Protein AF-0000000078023851 (afdb_homodimer)

InterPro domains:
  IPR014710 RmlC-like jelly roll fold [G3DSA:2.60.120.10] (29-216)
  IPR041687 IprA, winged helix-turn-helix domain [PF15977] (151-217)

Foldseek 3Di:
DPPPPPVCPPQPDDDLADDAPVVLLVVLCVLCVPDADKDKDAAFDKADCADPNFGKKKWFQFAKKFKFFDPPGATLDIDTGIDIDGQVCRVPNDRGIIMGGHHITMIGIHGNVVSVVSCVVVVSVVSVVVNVVSVVRSVVSLCVQAPPDDPLSLLVVQLSNLVPDDPVVQQPDQSLCSSCSHHVDDSVSSVVSVVVCVVVVQFDDDPRGTDDGHDDDPPD/DPPPVPVCPPQPDDDLADDAPVVLLVVLCVLCVPDADKDKDAAFDKADCADPNFGKKKWFQFAKKFKFFDPPGATLDIDTGIDIDGQVCRVPNDRGIIMGGHHITMIGIHGNVVSVVSCVVVVSVVSVVVNVVSVVRSNVSLCVQAPPDDPLSLLVVQLSNLVPDDPVVQQPDQSLCSSCSHHVDDSVSSVVSVVVCVVVVQFDADPRGTDDGHDDDPPD

Sequence (440 aa):
MPTANDQNMGQIYPSLYPPRPLAEIAVLSQALASIGTEQTFQPGTEINAIRDNEKSLYLFAEGYFSVIRNIDGLVLSSVRGELVFGIAECLRPRGGWFLKVEETCTARVVPADQAFAIFTQQQLWEPVASLLSWFIQIYSLREEHLVGVSAYVMVRNKLIELHSLAPDLRCNINVADFIQERTQLARSTIMAILGELRRGDYVEIKRGKLLAIKLLPKEYMPTANDQNMGQIYPSLYPPRPLAEIAVLSQALASIGTEQTFQPGTEINAIRDNEKSLYLFAEGYFSVIRNIDGLVLSSVRGELVFGIAECLRPRGGWFLKVEETCTARVVPADQAFAIFTQQQLWEPVASLLSWFIQIYSLREEHLVGVSAYVMVRNKLIELHSLAPDLRCNINVADFIQERTQLARSTIMAILGELRRGDYVEIKRGKLLAIKLLPKEY

Organism: NCBI:txid82991

Secondary structure (DSSP, 8-state):
---TTTT-TT-SS--SSPPP-HHHHHHHHHHTTTSSEEEEE-TT-EE-SEETTEEEEEEESS-EEEEEETTT--EEEEEES-EEESHHHHHS----EEEEE-S-EEEEEEEHHHHHHHHHHTT-HHHHHHHHHHHHHHHHHHHHHHSSS-HHHHHHHHHHHHHTS-HHHHTTS-HHHHHHHHH---HHHHHHHHHHHHHTTSEEEETTEEEEE----S--/---TTTT-TT-SS--SSPPP-HHHHHHHHHHTTTSSEEEEE-TT-EE-SEETTEEEEEEESS-EEEEEETTT--EEEEEES-EEESHHHHHS----EEEEE-S-EEEEEEEHHHHHHHHHHTT-HHHHHHHHHHHHHHHHHHHHHHSSS-HHHHHHHHHHHHHTS-HHHHTTSBHHHHHHHHH---HHHHHHHHHHHHHTTSEEEETTEEEEE----S--

Nearest PDB structures (foldseek):
  5j48-assembly1_A  TM=7.075E-01  e=1.004E-04  Homo sapiens
  7rys-assembly1_A  TM=6.866E-01  e=1.004E-04  Spirochaeta thermophila
  4d7t-assembly1_A  TM=7.002E-01  e=2.423E-04  Spirochaeta thermophila DSM 6192
  4d7s-assembly1_A  TM=7.091E-01  e=9.921E-04  Spirochaeta thermophila DSM 6192
  8euc-assembly1_B  TM=6.994E-01  e=1.683E-03  Homo sapiens

pLDDT: mean 92.22, std 14.15, range [22.8, 98.94]

Radius of gyration: 22.88 Å; Cα contacts (8 Å, |Δi|>4): 748; chains: 2; bounding box: 64×59×46 Å

Solvent-accessible surface area (backbone atoms only — not comparable to full-atom values): 24583 Å² total; per-residue (Å²): 130,88,61,82,77,67,76,57,74,84,55,88,62,77,77,93,62,80,80,77,61,57,69,40,47,49,54,53,49,60,73,48,64,87,53,64,43,80,48,75,45,49,57,72,41,74,45,53,38,63,51,96,90,40,46,31,30,40,36,25,75,42,43,38,36,34,38,28,30,56,91,79,58,40,39,74,45,73,51,71,38,64,44,76,43,29,62,46,47,65,69,46,73,79,72,61,53,33,39,34,30,64,36,71,33,52,27,41,40,28,50,37,70,61,52,52,50,48,30,61,74,69,67,42,28,53,45,49,30,46,49,45,23,46,51,42,50,50,51,54,53,51,43,62,49,59,53,72,53,54,72,63,52,35,48,51,54,45,50,52,54,48,65,70,42,57,65,85,59,31,67,75,38,46,47,67,57,56,40,31,42,55,54,58,53,56,66,69,60,52,50,51,53,52,51,52,35,41,75,69,62,24,38,42,70,56,95,49,21,65,75,45,71,64,65,75,74,88,74,132,128,90,59,84,76,65,76,59,72,83,55,89,61,77,78,91,61,80,80,77,60,57,69,41,48,49,55,54,49,60,75,49,65,85,52,64,44,80,47,75,45,50,57,73,41,73,46,53,40,63,49,97,88,39,44,30,31,39,37,26,74,42,41,37,35,33,38,26,31,56,90,79,57,41,41,74,46,72,50,73,40,64,45,77,43,29,62,47,46,65,72,46,73,78,73,63,52,32,38,32,30,64,37,71,33,51,27,39,40,28,50,38,70,60,52,52,50,48,31,61,75,67,66,41,27,53,45,49,30,45,48,45,23,46,50,41,51,51,52,53,52,50,43,64,48,59,53,69,53,54,71,65,51,34,49,52,52,44,49,52,53,48,65,70,43,57,66,84,59,32,67,75,38,45,45,67,58,57,40,31,42,55,55,58,52,56,66,68,59,52,49,51,53,52,49,52,34,42,74,69,62,23,37,42,68,56,97,49,21,66,74,47,71,65,64,74,73,89,75,133

Structure (mmCIF, N/CA/C/O backbone):
data_AF-0000000078023851-model_v1
#
loop_
_entity.id
_entity.type
_entity.pdbx_description
1 polymer 'IprA winged helix-turn-helix domain-containing protein'
#
loop_
_atom_site.group_PDB
_atom_site.id
_atom_site.type_symbol
_atom_site.label_atom_id
_atom_site.label_alt_id
_atom_site.label_comp_id
_atom_site.label_asym_id
_atom_site.label_entity_id
_atom_site.label_seq_id
_atom_site.pdbx_PDB_ins_code
_atom_site.Cartn_x
_atom_site.Cartn_y
_atom_site.Cartn_z
_atom_site.occupancy
_atom_site.B_iso_or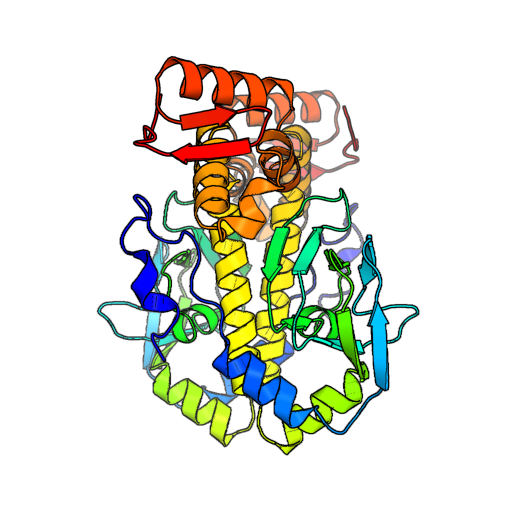_equiv
_atom_site.auth_seq_id
_atom_site.auth_comp_id
_atom_site.auth_asym_id
_atom_site.auth_atom_id
_atom_site.pdbx_PDB_model_num
ATOM 1 N N . MET A 1 1 ? -33.406 -5.266 -12.805 1 24.08 1 MET A N 1
ATOM 2 C CA . MET A 1 1 ? -32.844 -4.781 -11.555 1 24.08 1 MET A CA 1
ATOM 3 C C . MET A 1 1 ? -31.672 -3.852 -11.82 1 24.08 1 MET A C 1
ATOM 5 O O . MET A 1 1 ? -30.703 -4.234 -12.5 1 24.08 1 MET A O 1
ATOM 9 N N . PRO A 1 2 ? -31.859 -2.428 -11.898 1 27.92 2 PRO A N 1
ATOM 10 C CA . PRO A 1 2 ? -30.859 -1.45 -12.328 1 27.92 2 PRO A CA 1
ATOM 11 C C . PRO A 1 2 ? -29.531 -1.614 -11.594 1 27.92 2 PRO A C 1
ATOM 13 O O . PRO A 1 2 ? -29.516 -1.928 -10.406 1 27.92 2 PRO A O 1
ATOM 16 N N . THR A 1 3 ? -28.547 -2.209 -12.094 1 23.62 3 THR A N 1
ATOM 17 C CA . THR A 1 3 ? -27.219 -2.438 -11.539 1 23.62 3 THR A CA 1
ATOM 18 C C . THR A 1 3 ? -26.641 -1.142 -10.984 1 23.62 3 THR A C 1
ATOM 20 O O . THR A 1 3 ? -26.938 -0.056 -11.484 1 23.62 3 THR A O 1
ATOM 23 N N . ALA A 1 4 ? -26.156 -1.135 -9.711 1 31.41 4 ALA A N 1
ATOM 24 C CA . ALA A 1 4 ? -25.688 -0.025 -8.883 1 31.41 4 ALA A CA 1
ATOM 25 C C . ALA A 1 4 ? -24.797 0.916 -9.68 1 31.41 4 ALA A C 1
ATOM 27 O O . ALA A 1 4 ? -24.312 1.921 -9.156 1 31.41 4 ALA A O 1
ATOM 28 N N . ASN A 1 5 ? -24.234 0.497 -10.742 1 34.28 5 ASN A N 1
ATOM 29 C CA . ASN A 1 5 ? -23.266 1.33 -11.43 1 34.28 5 ASN A CA 1
ATOM 30 C C . ASN A 1 5 ? -23.891 2.604 -11.984 1 34.28 5 ASN A C 1
ATOM 32 O O . ASN A 1 5 ? -23.188 3.518 -12.414 1 34.28 5 ASN A O 1
ATOM 36 N N . ASP A 1 6 ? -25.203 2.559 -12.391 1 33.84 6 ASP A N 1
ATOM 37 C CA . ASP A 1 6 ? -25.766 3.604 -13.242 1 33.84 6 ASP A CA 1
ATOM 38 C C . ASP A 1 6 ? -26.047 4.875 -12.445 1 33.84 6 ASP A C 1
ATOM 40 O O . ASP A 1 6 ? -26.5 5.875 -13 1 33.84 6 ASP A O 1
ATOM 44 N N . GLN A 1 7 ? -26.281 4.688 -11.141 1 33.69 7 GLN A N 1
ATOM 45 C CA . GLN A 1 7 ? -26.875 5.848 -10.477 1 33.69 7 GLN A CA 1
ATOM 46 C C . GLN A 1 7 ? -25.828 6.926 -10.219 1 33.69 7 GLN A C 1
ATOM 48 O O . GLN A 1 7 ? -25.844 7.582 -9.172 1 33.69 7 GLN A O 1
ATOM 53 N N . ASN A 1 8 ? -24.531 6.723 -10.742 1 39.5 8 ASN A N 1
ATOM 54 C CA . ASN A 1 8 ? -23.516 7.766 -10.664 1 39.5 8 ASN A CA 1
ATOM 55 C C . ASN A 1 8 ? -23.938 9.023 -11.414 1 39.5 8 ASN A C 1
ATOM 57 O O . ASN A 1 8 ? -23.094 9.805 -11.852 1 39.5 8 ASN A O 1
ATOM 61 N N . MET A 1 9 ? -25.016 9.141 -11.953 1 40.16 9 MET A N 1
ATOM 62 C CA . MET A 1 9 ? -25.328 10.297 -12.781 1 40.16 9 MET A CA 1
ATOM 63 C C . MET A 1 9 ? -24.844 11.586 -12.133 1 40.16 9 MET A C 1
ATOM 65 O O . MET A 1 9 ? -24.422 12.516 -12.82 1 40.16 9 MET A O 1
ATOM 69 N N . GLY A 1 10 ? -25.172 11.945 -10.82 1 45.38 10 GLY A N 1
ATOM 70 C CA . GLY A 1 10 ? -25.047 13.273 -10.242 1 45.38 10 GLY A CA 1
ATOM 71 C C . GLY A 1 10 ? -23.703 13.523 -9.594 1 45.38 10 GLY A C 1
ATOM 72 O O . GLY A 1 10 ? -23.547 14.469 -8.82 1 45.38 10 GLY A O 1
ATOM 73 N N . GLN A 1 11 ? -22.797 12.484 -9.719 1 60.28 11 GLN A N 1
ATOM 74 C CA . GLN A 1 11 ? -21.547 12.695 -8.977 1 60.28 11 GLN A CA 1
ATOM 75 C C . GLN A 1 11 ? -20.594 13.578 -9.758 1 60.28 11 GLN A C 1
ATOM 77 O O . GLN A 1 11 ? -20.266 13.289 -10.914 1 60.28 11 GLN A O 1
ATOM 82 N N . ILE A 1 12 ? -20.375 14.805 -9.391 1 68.75 12 ILE A N 1
ATOM 83 C CA . ILE A 1 12 ? -19.469 15.805 -9.961 1 68.75 12 ILE A CA 1
ATOM 84 C C . ILE A 1 12 ? -18.078 15.211 -10.102 1 68.75 12 ILE A C 1
ATOM 86 O O . ILE A 1 12 ? -17.359 15.5 -11.07 1 68.75 12 ILE A O 1
ATOM 90 N N . TYR A 1 13 ? -17.719 14.164 -9.211 1 76.62 13 TYR A N 1
ATOM 91 C CA . TYR A 1 13 ? -16.375 13.594 -9.242 1 76.62 13 TYR A CA 1
ATOM 92 C C . TYR A 1 13 ? -16.406 12.094 -9.477 1 76.62 13 TYR A C 1
ATOM 94 O O . TYR A 1 13 ? -17.266 11.398 -8.922 1 76.62 13 TYR A O 1
ATOM 102 N N . PRO A 1 14 ? -15.586 11.688 -10.406 1 76.06 14 PRO A N 1
ATOM 103 C CA . PRO A 1 14 ? -15.469 10.234 -10.555 1 76.06 14 PRO A CA 1
ATOM 104 C C . PRO A 1 14 ? -14.953 9.555 -9.281 1 76.06 14 PRO A C 1
ATOM 106 O O . PRO A 1 14 ? -14.375 10.211 -8.422 1 76.06 14 PRO A O 1
ATOM 109 N N . SER A 1 15 ? -15.211 8.258 -9.195 1 78.88 15 SER A N 1
ATOM 110 C CA . SER A 1 15 ? -14.68 7.508 -8.055 1 78.88 15 SER A CA 1
ATOM 111 C C . SER A 1 15 ? -13.156 7.566 -8.016 1 78.88 15 SER A C 1
ATOM 113 O O . SER A 1 15 ? -12.5 7.422 -9.047 1 78.88 15 SER A O 1
ATOM 115 N N . LEU A 1 16 ? -12.625 7.781 -6.848 1 84 16 LEU A N 1
ATOM 116 C CA . LEU A 1 16 ? -11.18 7.887 -6.66 1 84 16 LEU A CA 1
ATOM 117 C C . LEU A 1 16 ? -10.531 6.508 -6.664 1 84 16 LEU A C 1
ATOM 119 O O . LEU A 1 16 ? -9.336 6.379 -6.938 1 84 16 LEU A O 1
ATOM 123 N N . TYR A 1 17 ? -11.406 5.496 -6.398 1 88.19 17 TYR A N 1
ATOM 124 C CA . TYR A 1 17 ? -10.844 4.16 -6.234 1 88.19 17 TYR A CA 1
ATOM 125 C C . TYR A 1 17 ? -11.422 3.197 -7.266 1 88.19 17 TYR A C 1
ATOM 127 O O . TYR A 1 17 ? -12.562 3.344 -7.691 1 88.19 17 TYR A O 1
ATOM 135 N N . PRO A 1 18 ? -10.57 2.25 -7.672 1 91.44 18 PRO A N 1
ATOM 136 C CA . PRO A 1 18 ? -11.109 1.217 -8.555 1 91.44 18 PRO A CA 1
ATOM 137 C C . PRO A 1 18 ? -12.219 0.397 -7.898 1 91.44 18 PRO A C 1
ATOM 139 O O . PRO A 1 18 ? -12.25 0.27 -6.672 1 91.44 18 PRO A O 1
ATOM 142 N N . PRO A 1 19 ? -13.086 -0.15 -8.766 1 92.62 19 PRO A N 1
ATOM 143 C CA . PRO A 1 19 ? -14.18 -0.941 -8.195 1 92.62 19 PRO A CA 1
ATOM 144 C C . PRO A 1 19 ? -13.688 -2.168 -7.43 1 92.62 19 PRO A C 1
ATOM 146 O O . PRO A 1 19 ? -12.672 -2.766 -7.805 1 92.62 19 PRO A O 1
ATOM 149 N N . ARG A 1 20 ? -14.406 -2.498 -6.398 1 94.94 20 ARG A N 1
ATOM 150 C CA . ARG A 1 20 ? -14.07 -3.678 -5.609 1 94.94 20 ARG A CA 1
ATOM 151 C C . ARG A 1 20 ? -14.164 -4.945 -6.453 1 94.94 20 ARG A C 1
ATOM 153 O O . ARG A 1 20 ? -15.008 -5.043 -7.348 1 94.94 20 ARG A O 1
ATOM 160 N N . PRO A 1 21 ? -13.328 -5.895 -6.195 1 97.25 21 PRO A N 1
ATOM 161 C CA . PRO A 1 21 ? -13.359 -7.164 -6.93 1 97.25 21 PRO A CA 1
ATOM 162 C C . PRO A 1 21 ? -14.422 -8.125 -6.391 1 97.25 21 PRO A C 1
ATOM 164 O O . PRO A 1 21 ? -14.078 -9.188 -5.859 1 97.25 21 PRO A O 1
ATOM 167 N N . LEU A 1 22 ? -15.641 -7.863 -6.656 1 97.81 22 LEU A N 1
ATOM 168 C CA . LEU A 1 22 ? -16.766 -8.578 -6.062 1 97.81 22 LEU A CA 1
ATOM 169 C C . LEU A 1 22 ? -16.859 -10 -6.594 1 97.81 22 LEU A C 1
ATOM 171 O O . LEU A 1 22 ? -17.266 -10.914 -5.875 1 97.81 22 LEU A O 1
ATOM 175 N N . ALA A 1 23 ? -16.484 -10.156 -7.867 1 98.12 23 ALA A N 1
ATOM 176 C CA . ALA A 1 23 ? -16.5 -11.5 -8.43 1 98.12 23 ALA A CA 1
ATOM 177 C C . ALA A 1 23 ? -15.523 -12.422 -7.699 1 98.12 23 ALA A C 1
ATOM 179 O O . ALA A 1 23 ? -15.859 -13.562 -7.375 1 98.12 23 ALA A O 1
ATOM 180 N N . GLU A 1 24 ? -14.281 -11.938 -7.453 1 98.5 24 GLU A N 1
ATOM 181 C CA . GLU A 1 24 ? -13.281 -12.695 -6.711 1 98.5 24 GLU A CA 1
ATOM 182 C C . GLU A 1 24 ? -13.758 -13 -5.293 1 98.5 24 GLU A C 1
ATOM 184 O O . GLU A 1 24 ? -13.641 -14.133 -4.824 1 98.5 24 GLU A O 1
ATOM 189 N N . ILE A 1 25 ? -14.336 -12 -4.641 1 98.56 25 ILE A N 1
ATOM 190 C CA . ILE A 1 25 ? -14.82 -12.148 -3.273 1 98.56 25 ILE A CA 1
ATOM 191 C C . ILE A 1 25 ? -15.914 -13.211 -3.229 1 98.56 25 ILE A C 1
ATOM 193 O O . ILE A 1 25 ? -15.906 -14.086 -2.363 1 98.56 25 ILE A O 1
ATOM 197 N N . ALA A 1 26 ? -16.797 -13.172 -4.195 1 98.25 26 ALA A N 1
ATOM 198 C CA . ALA A 1 26 ? -17.938 -14.094 -4.238 1 98.25 26 ALA A CA 1
ATOM 199 C C . ALA A 1 26 ? -17.453 -15.539 -4.41 1 98.25 26 ALA A C 1
ATOM 201 O O . ALA A 1 26 ? -17.938 -16.438 -3.732 1 98.25 26 ALA A O 1
ATOM 202 N N . VAL A 1 27 ? -16.531 -15.766 -5.289 1 98.56 27 VAL A N 1
ATOM 203 C CA . VAL A 1 27 ? -16.062 -17.125 -5.574 1 98.56 27 VAL A CA 1
ATOM 204 C C . VAL A 1 27 ? -15.344 -17.688 -4.348 1 98.56 27 VAL A C 1
ATOM 206 O O . VAL A 1 27 ? -15.516 -18.859 -4.012 1 98.56 27 VAL A O 1
ATOM 209 N N . LEU A 1 28 ? -14.562 -16.859 -3.666 1 98.75 28 LEU A N 1
ATOM 210 C CA . LEU A 1 28 ? -13.852 -17.312 -2.477 1 98.75 28 LEU A CA 1
ATOM 211 C C . LEU A 1 28 ? -14.82 -17.609 -1.337 1 98.75 28 LEU A C 1
ATOM 213 O O . LEU A 1 28 ? -14.68 -18.625 -0.647 1 98.75 28 LEU A O 1
ATOM 217 N N . SER A 1 29 ? -15.773 -16.703 -1.201 1 98.44 29 SER A N 1
ATOM 218 C CA . SER A 1 29 ? -16.781 -16.906 -0.161 1 98.44 29 SER A CA 1
ATOM 219 C C . SER A 1 29 ? -17.562 -18.188 -0.392 1 98.44 29 SER A C 1
ATOM 221 O O . SER A 1 29 ? -17.844 -18.938 0.549 1 98.44 29 SER A O 1
ATOM 223 N N . GLN A 1 30 ? -17.922 -18.406 -1.607 1 98.19 30 GLN A N 1
ATOM 224 C CA . GLN A 1 30 ? -18.688 -19.594 -1.947 1 98.19 30 GLN A CA 1
ATOM 225 C C . GLN A 1 30 ? -17.891 -20.859 -1.677 1 98.19 30 GLN A C 1
ATOM 227 O O . GLN A 1 30 ? -18.422 -21.844 -1.155 1 98.19 30 GLN A O 1
ATOM 232 N N . ALA A 1 31 ? -16.656 -20.875 -1.997 1 98.56 31 ALA A N 1
ATOM 233 C CA . ALA A 1 31 ? -15.781 -22.047 -1.823 1 98.56 31 ALA A CA 1
ATOM 234 C C . ALA A 1 31 ? -15.625 -22.391 -0.347 1 98.56 31 ALA A C 1
ATOM 236 O O . ALA A 1 31 ? -15.43 -23.562 0.003 1 98.56 31 ALA A O 1
ATOM 237 N N . LEU A 1 32 ? -15.711 -21.375 0.511 1 98.31 32 LEU A N 1
ATOM 238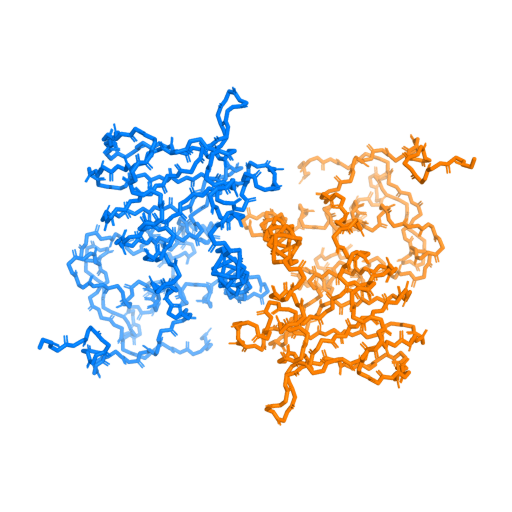 C CA . LEU A 1 32 ? -15.445 -21.578 1.932 1 98.31 32 LEU A CA 1
ATOM 239 C C . LEU A 1 32 ? -16.75 -21.625 2.723 1 98.31 32 LEU A C 1
ATOM 241 O O . LEU A 1 32 ? -16.734 -21.625 3.957 1 98.31 32 LEU A O 1
ATOM 245 N N . ALA A 1 33 ? -17.844 -21.703 2.061 1 96.06 33 ALA A N 1
ATOM 246 C CA . ALA A 1 33 ? -19.172 -21.531 2.666 1 96.06 33 ALA A CA 1
ATOM 247 C C . ALA A 1 33 ? -19.5 -22.688 3.602 1 96.06 33 ALA A C 1
ATOM 249 O O . ALA A 1 33 ? -20.344 -22.562 4.484 1 96.06 33 ALA A O 1
ATOM 250 N N . SER A 1 34 ? -18.844 -23.812 3.453 1 95.12 34 SER A N 1
ATOM 251 C CA . SER A 1 34 ? -19.25 -25.016 4.184 1 95.12 34 SER A CA 1
ATOM 252 C C . SER A 1 34 ? -18.281 -25.328 5.312 1 95.12 34 SER A C 1
ATOM 254 O O . SER A 1 34 ? -18.438 -26.359 5.988 1 95.12 34 SER A O 1
ATOM 256 N N . ILE A 1 35 ? -17.281 -24.562 5.57 1 96.88 35 ILE A N 1
ATOM 257 C CA . ILE A 1 35 ? -16.312 -24.875 6.602 1 96.88 35 ILE A CA 1
ATOM 258 C C . ILE A 1 35 ? -16.188 -23.719 7.586 1 96.88 35 ILE A C 1
ATOM 260 O O . ILE A 1 35 ? -16.703 -22.625 7.324 1 96.88 35 ILE A O 1
ATOM 264 N N . GLY A 1 36 ? -15.562 -23.984 8.68 1 96.69 36 GLY A N 1
ATOM 265 C CA . GLY A 1 36 ? -15.398 -22.953 9.695 1 96.69 36 GLY A CA 1
ATOM 266 C C . GLY A 1 36 ? -16.625 -22.781 10.578 1 96.69 36 GLY A C 1
ATOM 267 O O . GLY A 1 36 ? -17.438 -23.703 10.703 1 96.69 36 GLY A O 1
ATOM 268 N N . THR A 1 37 ? -16.625 -21.688 11.289 1 97.62 37 THR A N 1
ATOM 269 C CA . THR A 1 37 ? -17.688 -21.422 12.242 1 97.62 37 THR A CA 1
ATOM 270 C C . THR A 1 37 ? -18.297 -20.047 11.992 1 97.62 37 THR A C 1
ATOM 272 O O . THR A 1 37 ? -17.641 -19.141 11.484 1 97.62 37 THR A O 1
ATOM 275 N N . GLU A 1 38 ? -19.562 -19.938 12.359 1 97.56 38 GLU A N 1
ATOM 276 C CA . GLU A 1 38 ? -20.234 -18.641 12.281 1 97.56 38 GLU A CA 1
ATOM 277 C C . GLU A 1 38 ? -20.094 -17.859 13.586 1 97.56 38 GLU A C 1
ATOM 279 O O . GLU A 1 38 ? -20.25 -18.422 14.672 1 97.56 38 GLU A O 1
ATOM 284 N N . GLN A 1 39 ? -19.766 -16.609 13.477 1 97.94 39 GLN A N 1
ATOM 285 C CA . GLN A 1 39 ? -19.609 -15.742 14.633 1 97.94 39 GLN A CA 1
ATOM 286 C C . GLN A 1 39 ? -20.219 -14.367 14.383 1 97.94 39 GLN A C 1
ATOM 288 O O . GLN A 1 39 ? -20.078 -13.812 13.289 1 97.94 39 GLN A O 1
ATOM 293 N N . THR A 1 40 ? -20.906 -13.859 15.344 1 98.25 40 THR A N 1
ATOM 294 C CA . THR A 1 40 ? -21.469 -12.516 15.273 1 98.25 40 THR A CA 1
ATOM 295 C C . THR A 1 40 ? -20.578 -11.516 16 1 98.25 40 THR A C 1
ATOM 297 O O . THR A 1 40 ? -20.047 -11.805 17.078 1 98.25 40 THR A O 1
ATOM 300 N N . PHE A 1 41 ? -20.438 -10.383 15.398 1 98.25 41 PHE A N 1
ATOM 301 C CA . PHE A 1 41 ? -19.594 -9.328 15.953 1 98.25 41 PHE A CA 1
ATOM 302 C C . PHE A 1 41 ? -20.406 -8.062 16.203 1 98.25 41 PHE A C 1
ATOM 304 O O . PHE A 1 41 ? -21.281 -7.715 15.406 1 98.25 41 PHE A O 1
ATOM 311 N N . GLN A 1 42 ? -20.047 -7.414 17.25 1 98.06 42 GLN A N 1
ATOM 312 C CA . GLN A 1 42 ? -20.719 -6.172 17.625 1 98.06 42 GLN A CA 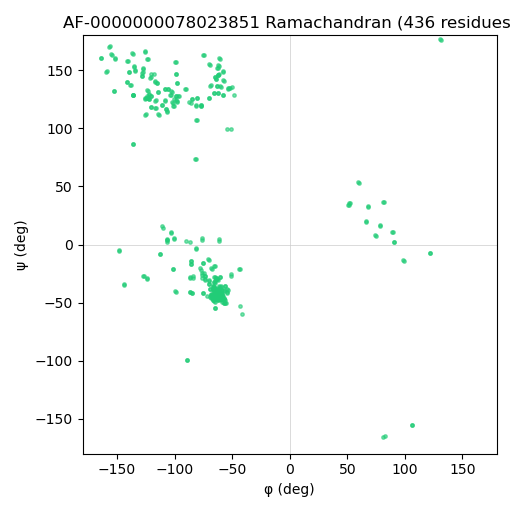1
ATOM 313 C C . GLN A 1 42 ? -19.906 -4.957 17.172 1 98.06 42 GLN A C 1
ATOM 315 O O . GLN A 1 42 ? -18.703 -5.051 16.984 1 98.06 42 GLN A O 1
ATOM 320 N N . PRO A 1 43 ? -20.641 -3.834 17.031 1 97.19 43 PRO A N 1
ATOM 321 C CA . PRO A 1 43 ? -19.922 -2.609 16.688 1 97.19 43 PRO A CA 1
ATOM 322 C C . PRO A 1 43 ? -18.781 -2.305 17.656 1 97.19 43 PRO A C 1
ATOM 324 O O . PRO A 1 43 ? -18.922 -2.479 18.859 1 97.19 43 PRO A O 1
ATOM 327 N N . GLY A 1 44 ? -17.641 -1.957 17.047 1 97.12 44 GLY A N 1
ATOM 328 C CA . GLY A 1 44 ? -16.484 -1.617 17.859 1 97.12 44 GLY A CA 1
ATOM 329 C C . GLY A 1 44 ? -15.508 -2.764 18.016 1 97.12 44 GLY A C 1
ATOM 330 O O . GLY A 1 44 ? -14.375 -2.562 18.453 1 97.12 44 GLY A O 1
ATOM 331 N N . THR A 1 45 ? -15.953 -3.965 17.641 1 98.19 45 THR A N 1
ATOM 332 C CA . THR A 1 45 ? -15.062 -5.117 17.734 1 98.19 45 THR A CA 1
ATOM 333 C C . THR A 1 45 ? -13.859 -4.949 16.812 1 98.19 45 THR A C 1
ATOM 335 O O . THR A 1 45 ? -14.008 -4.512 15.672 1 98.19 45 THR A O 1
ATOM 338 N N . GLU A 1 46 ? -12.68 -5.273 17.312 1 98.38 46 GLU A N 1
ATOM 339 C CA . GLU A 1 46 ? -11.445 -5.297 16.531 1 98.38 46 GLU A CA 1
ATOM 340 C C . GLU A 1 46 ? -11.055 -6.723 16.156 1 98.38 46 GLU A C 1
ATOM 342 O O . GLU A 1 46 ? -10.898 -7.578 17.031 1 98.38 46 GLU A O 1
ATOM 347 N N . ILE A 1 47 ? -10.93 -6.969 14.938 1 98.31 47 ILE A N 1
ATOM 348 C CA . ILE A 1 47 ? -10.602 -8.305 14.445 1 98.31 47 ILE A CA 1
ATOM 349 C C . ILE A 1 47 ? -9.195 -8.312 13.859 1 98.31 47 ILE A C 1
ATOM 351 O O . ILE A 1 47 ? -8.898 -7.559 12.93 1 98.31 47 ILE A O 1
ATOM 355 N N . ASN A 1 48 ? -8.336 -9.125 14.406 1 98.38 48 ASN A N 1
ATOM 356 C CA . ASN A 1 48 ? -7.031 -9.438 13.836 1 98.38 48 ASN A CA 1
ATOM 357 C C . ASN A 1 48 ? -7.027 -10.812 13.164 1 98.38 48 ASN A C 1
ATOM 359 O O . ASN A 1 48 ? -7.508 -11.789 13.742 1 98.38 48 ASN A O 1
ATOM 363 N N . ALA A 1 49 ? -6.523 -10.898 11.961 1 98.31 49 ALA A N 1
ATOM 364 C CA . ALA A 1 49 ? -6.508 -12.172 11.242 1 98.31 49 ALA A CA 1
ATOM 365 C C . ALA A 1 49 ? -5.668 -13.211 11.977 1 98.31 49 ALA A C 1
ATOM 367 O O . ALA A 1 49 ? -5.91 -14.414 11.859 1 98.31 49 ALA A O 1
ATOM 368 N N . ILE A 1 50 ? -4.676 -12.688 12.664 1 98.19 50 ILE A N 1
ATOM 369 C CA . ILE A 1 50 ? -3.838 -13.555 13.484 1 98.19 50 ILE A CA 1
ATOM 370 C C . ILE A 1 50 ? -3.982 -13.172 14.953 1 98.19 50 ILE A C 1
ATOM 372 O O . ILE A 1 50 ? -3.684 -12.039 15.336 1 98.19 50 ILE A O 1
ATOM 376 N N . ARG A 1 51 ? -4.441 -14.016 15.695 1 94.69 51 ARG A N 1
ATOM 377 C CA . ARG A 1 51 ? -4.625 -13.828 17.125 1 94.69 51 ARG A CA 1
ATOM 378 C C . ARG A 1 51 ? -4.164 -15.062 17.906 1 94.69 51 ARG A C 1
ATOM 380 O O . ARG A 1 51 ? -4.555 -16.188 17.578 1 94.69 51 ARG A O 1
ATOM 387 N N . ASP A 1 52 ? -3.316 -14.898 18.922 1 92.94 52 ASP A N 1
ATOM 388 C CA . ASP A 1 52 ? -2.791 -15.984 19.734 1 92.94 52 ASP A CA 1
ATOM 389 C C . ASP A 1 52 ? -2.193 -17.094 18.859 1 92.94 52 ASP A C 1
ATOM 391 O O . ASP A 1 52 ? -2.488 -18.266 19.062 1 92.94 52 ASP A O 1
ATOM 395 N N . ASN A 1 53 ? -1.597 -16.719 17.797 1 91.56 53 ASN A N 1
ATOM 396 C CA . ASN A 1 53 ? -0.858 -17.578 16.875 1 91.56 53 ASN A CA 1
ATOM 397 C C . ASN A 1 53 ? -1.798 -18.422 16 1 91.56 53 ASN A C 1
ATOM 399 O O . ASN A 1 53 ? -1.371 -19.391 15.375 1 91.56 53 ASN A O 1
ATOM 403 N N . GLU A 1 54 ? -3.012 -18.094 16.141 1 96.88 54 GLU A N 1
ATOM 404 C CA . GLU A 1 54 ? -3.973 -18.734 15.258 1 96.88 54 GLU A CA 1
ATOM 405 C C . GLU A 1 54 ? -4.324 -17.844 14.078 1 96.88 54 GLU A C 1
ATOM 407 O O . GLU A 1 54 ? -4.645 -16.656 14.258 1 96.88 54 GLU A O 1
ATOM 412 N N . LYS A 1 55 ? -4.207 -18.375 12.914 1 98.56 55 LYS A N 1
ATOM 413 C CA . LYS A 1 55 ? -4.52 -17.656 11.68 1 98.56 55 LYS A CA 1
ATOM 414 C C . LYS A 1 55 ? -5.93 -17.969 11.203 1 98.56 55 LYS A C 1
ATOM 416 O O . LYS A 1 55 ? -6.301 -19.141 11.086 1 98.56 55 LYS A O 1
ATOM 421 N N . SER A 1 56 ? -6.711 -16.953 10.945 1 98.75 56 SER A N 1
ATOM 422 C CA . SER A 1 56 ? -8.078 -17.172 10.477 1 98.75 56 SER A CA 1
ATOM 423 C C . SER A 1 56 ? -8.453 -16.172 9.383 1 98.75 56 SER A C 1
ATOM 425 O O . SER A 1 56 ? -7.945 -15.055 9.359 1 98.75 56 SER A O 1
ATOM 427 N N . LEU A 1 57 ? -9.289 -16.609 8.492 1 98.81 57 LEU A N 1
ATOM 428 C CA . LEU A 1 57 ? -9.977 -15.742 7.555 1 98.81 57 LEU A CA 1
ATOM 429 C C . LEU A 1 57 ? -11.391 -15.43 8.039 1 98.81 57 LEU A C 1
ATOM 431 O O . LEU A 1 57 ? -12.039 -16.281 8.648 1 98.81 57 LEU A O 1
ATOM 435 N N . TYR A 1 58 ? -11.836 -14.297 7.762 1 98.81 58 TYR A N 1
ATOM 436 C CA . TYR A 1 58 ? -13.18 -13.859 8.117 1 98.81 58 TYR A CA 1
ATOM 437 C C . TYR A 1 58 ? -13.977 -13.477 6.867 1 98.81 58 TYR A C 1
ATOM 439 O O . TYR A 1 58 ? -13.578 -12.594 6.113 1 98.81 58 TYR A O 1
ATOM 447 N N . LEU A 1 59 ? -15.031 -14.148 6.625 1 98.69 59 LEU A N 1
ATOM 448 C CA . LEU A 1 59 ? -15.898 -13.906 5.477 1 98.69 59 LEU A CA 1
ATOM 449 C C . LEU A 1 59 ? -17.203 -13.258 5.914 1 98.69 59 LEU A C 1
ATOM 451 O O . LEU A 1 59 ? -17.984 -13.859 6.645 1 98.69 59 LEU A O 1
ATOM 455 N N . PHE A 1 60 ? -17.438 -12.055 5.457 1 98.19 60 PHE A N 1
ATOM 456 C CA . PHE A 1 60 ? -18.656 -11.328 5.754 1 98.19 60 PHE A CA 1
ATOM 457 C C . PHE A 1 60 ? -19.547 -11.234 4.52 1 98.19 60 PHE A C 1
ATOM 459 O O . PHE A 1 60 ? -19.078 -10.891 3.432 1 98.19 60 PHE A O 1
ATOM 466 N N . ALA A 1 61 ? -20.781 -11.492 4.641 1 96.44 61 ALA A N 1
ATOM 467 C CA . ALA A 1 61 ? -21.75 -11.312 3.551 1 96.44 61 ALA A CA 1
ATOM 468 C C . ALA A 1 61 ? -22.234 -9.875 3.48 1 96.44 61 ALA A C 1
ATOM 470 O O . ALA A 1 61 ? -22.656 -9.406 2.42 1 96.44 61 ALA A O 1
ATOM 471 N N . GLU A 1 62 ? -22.25 -9.219 4.574 1 96 62 GLU A N 1
ATOM 472 C CA . GLU A 1 62 ? -22.672 -7.824 4.699 1 96 62 GLU A CA 1
ATOM 473 C C . GLU A 1 62 ? -22.047 -7.172 5.93 1 96 62 GLU A C 1
ATOM 475 O O . GLU A 1 62 ? -21.484 -7.855 6.785 1 96 62 GLU A O 1
ATOM 480 N N . GLY A 1 63 ? -22.266 -5.824 5.969 1 95.38 63 GLY A N 1
ATOM 481 C CA . GLY A 1 63 ? -21.75 -5.051 7.094 1 95.38 63 GLY A CA 1
ATOM 482 C C . GLY A 1 63 ? -20.984 -3.812 6.668 1 95.38 63 GLY A C 1
ATOM 483 O O . GLY A 1 63 ? -20.844 -3.543 5.473 1 95.38 63 GLY A O 1
ATOM 484 N N . TYR A 1 64 ? -20.578 -3.072 7.645 1 95.19 64 TYR A N 1
ATOM 485 C CA . TYR A 1 64 ? -19.75 -1.89 7.473 1 95.19 64 TYR A CA 1
ATOM 486 C C . TYR A 1 64 ? -18.469 -1.992 8.305 1 95.19 64 TYR A C 1
ATOM 488 O O . TYR A 1 64 ? -18.531 -2.287 9.5 1 95.19 64 TYR A O 1
ATOM 496 N N . PHE A 1 65 ? -17.312 -1.831 7.66 1 97.19 65 PHE A N 1
ATOM 497 C CA . PHE A 1 65 ? -16.031 -2.117 8.289 1 97.19 65 PHE A CA 1
ATOM 498 C C . PHE A 1 65 ? -15.039 -0.999 8.016 1 97.19 65 PHE A C 1
ATOM 500 O O . PHE A 1 65 ? -15.086 -0.357 6.965 1 97.19 65 PHE A O 1
ATOM 507 N N . SER A 1 66 ? -14.133 -0.798 8.945 1 97.25 66 SER A N 1
ATOM 508 C CA . SER A 1 66 ? -12.961 0.041 8.758 1 97.25 66 SER A CA 1
ATOM 509 C C . SER A 1 66 ? -11.672 -0.756 8.953 1 97.25 66 SER A C 1
ATOM 511 O O . SER A 1 66 ? -11.562 -1.537 9.898 1 97.25 66 SER A O 1
ATOM 513 N N . VAL A 1 67 ? -10.797 -0.694 8.023 1 98.19 67 VAL A N 1
ATOM 514 C CA . VAL A 1 67 ? -9.453 -1.223 8.203 1 98.19 67 VAL A CA 1
ATOM 515 C C . VAL A 1 67 ? -8.57 -0.176 8.891 1 98.19 67 VAL A C 1
ATOM 517 O O . VAL A 1 67 ? -8.422 0.941 8.383 1 98.19 67 VAL A O 1
ATOM 520 N N . ILE A 1 68 ? -7.965 -0.531 9.984 1 98.5 68 ILE A N 1
ATOM 521 C CA . ILE A 1 68 ? -7.289 0.44 10.836 1 98.5 68 ILE A CA 1
ATOM 522 C C . ILE A 1 68 ? -5.82 0.05 11 1 98.5 68 ILE A C 1
ATOM 524 O O . ILE A 1 68 ? -5.508 -1.116 11.25 1 98.5 68 ILE A O 1
ATOM 528 N N . ARG A 1 69 ? -4.98 0.999 10.758 1 98.06 69 ARG A N 1
ATOM 529 C CA . ARG A 1 69 ? -3.555 0.788 10.992 1 98.06 69 ARG A CA 1
ATOM 530 C C . ARG A 1 69 ? -3.268 0.587 12.477 1 98.06 69 ARG A C 1
ATOM 532 O O . ARG A 1 69 ? -3.691 1.391 13.312 1 98.06 69 ARG A O 1
ATOM 539 N N . ASN A 1 70 ? -2.564 -0.399 12.836 1 97.25 70 ASN A N 1
ATOM 540 C CA . ASN A 1 70 ? -2.393 -0.832 14.219 1 97.25 70 ASN A CA 1
ATOM 541 C C . ASN A 1 70 ? -1.574 0.174 15.023 1 97.25 70 ASN A C 1
ATOM 543 O O . ASN A 1 70 ? -1.906 0.474 16.172 1 97.25 70 ASN A O 1
ATOM 547 N N . ILE A 1 71 ? -0.588 0.771 14.492 1 95.44 71 ILE A N 1
ATOM 548 C CA . ILE A 1 71 ? 0.446 1.496 15.219 1 95.44 71 ILE A CA 1
ATOM 549 C C . ILE A 1 71 ? -0.12 2.814 15.742 1 95.44 71 ILE A C 1
ATOM 551 O O . ILE A 1 71 ? 0.286 3.293 16.812 1 95.44 71 ILE A O 1
ATOM 555 N N . ASP A 1 72 ? -1.126 3.381 15.102 1 96.44 72 ASP A N 1
ATOM 556 C CA . ASP A 1 72 ? -1.524 4.723 15.508 1 96.44 72 ASP A CA 1
ATOM 557 C C . ASP A 1 72 ? -3.023 4.938 15.305 1 96.44 72 ASP A C 1
ATOM 559 O O . ASP A 1 72 ? -3.543 6.023 15.578 1 96.44 72 ASP A O 1
ATOM 563 N N . GLY A 1 73 ? -3.695 3.957 14.719 1 97.31 73 GLY A N 1
ATOM 564 C CA . GLY A 1 73 ? -5.145 4.027 14.633 1 97.31 73 GLY A CA 1
ATOM 565 C C . GLY A 1 73 ? -5.633 4.734 13.383 1 97.31 73 GLY A C 1
ATOM 566 O O . GLY A 1 73 ? -6.824 5.016 13.25 1 97.31 73 GLY A O 1
ATOM 567 N N . LEU A 1 74 ? -4.77 5.016 12.422 1 97.94 74 LEU A N 1
ATOM 568 C CA . LEU A 1 74 ? -5.168 5.633 11.156 1 97.94 74 LEU A CA 1
ATOM 569 C C . LEU A 1 74 ? -6.125 4.727 10.391 1 97.94 74 LEU A C 1
ATOM 571 O O . LEU A 1 74 ? -5.879 3.525 10.258 1 97.94 74 LEU A O 1
ATOM 575 N N . VAL A 1 75 ? -7.242 5.289 9.93 1 97.75 75 VAL A N 1
ATOM 576 C CA . VAL A 1 75 ? -8.164 4.527 9.094 1 97.75 75 VAL A CA 1
ATOM 577 C C . VAL A 1 75 ? -7.617 4.434 7.672 1 97.75 75 VAL A C 1
ATOM 579 O O . VAL A 1 75 ? -7.449 5.449 6.992 1 97.75 75 VAL A O 1
ATOM 582 N N . LEU A 1 76 ? -7.418 3.252 7.266 1 97.19 76 LEU A N 1
ATOM 583 C CA . LEU A 1 76 ? -6.855 3.01 5.941 1 97.19 76 LEU A CA 1
ATOM 584 C C . LEU A 1 76 ? -7.949 2.98 4.883 1 97.19 76 LEU A C 1
ATOM 586 O O . LEU A 1 76 ? -7.758 3.482 3.773 1 97.19 76 LEU A O 1
ATOM 590 N N . SER A 1 77 ? -9.008 2.391 5.215 1 94.06 77 SER A N 1
ATOM 591 C CA . SER A 1 77 ? -10.148 2.277 4.316 1 94.06 77 SER A CA 1
ATOM 592 C C . SER A 1 77 ? -11.414 1.876 5.07 1 94.06 77 SER A C 1
ATOM 594 O O . SER A 1 77 ? -11.344 1.458 6.227 1 94.06 77 SER A O 1
ATOM 596 N N . SER A 1 78 ? -12.477 2.141 4.414 1 93.5 78 SER A N 1
ATOM 597 C CA . SER A 1 78 ? -13.766 1.643 4.871 1 93.5 78 SER A CA 1
ATOM 598 C C . SER A 1 78 ? -14.508 0.917 3.754 1 93.5 78 SER A C 1
ATOM 600 O O . SER A 1 78 ? -14.414 1.302 2.586 1 93.5 78 SER A O 1
ATOM 602 N N . VAL A 1 79 ? -15.227 -0.114 4.156 1 92.88 79 VAL A N 1
ATOM 603 C CA . VAL A 1 79 ? -15.938 -0.909 3.16 1 92.88 79 VAL A CA 1
ATOM 604 C C . VAL A 1 79 ? -17.297 -1.316 3.701 1 92.88 79 VAL A C 1
ATOM 606 O O . VAL A 1 79 ? -17.438 -1.659 4.879 1 92.88 79 VAL A O 1
ATOM 609 N N . ARG A 1 80 ? -18.25 -1.251 2.801 1 92.44 80 ARG A N 1
ATOM 610 C CA . ARG A 1 80 ? -19.562 -1.795 3.094 1 92.44 80 ARG A CA 1
ATOM 611 C C . ARG A 1 80 ? -19.891 -2.975 2.182 1 92.44 80 ARG A C 1
ATOM 613 O O . ARG A 1 80 ? -19.594 -2.939 0.985 1 92.44 80 ARG A O 1
ATOM 620 N N . GLY A 1 81 ? -20.484 -3.998 2.756 1 94.88 81 GLY A N 1
ATOM 621 C CA . GLY A 1 81 ? -20.875 -5.16 1.97 1 94.88 81 GLY A CA 1
ATOM 622 C C . GLY A 1 81 ? -19.984 -6.363 2.213 1 94.88 81 GLY A C 1
ATOM 623 O O . GLY A 1 81 ? -19.422 -6.516 3.299 1 94.88 81 GLY A O 1
ATOM 624 N N . GLU A 1 82 ? -19.922 -7.254 1.239 1 97.5 82 GLU A N 1
ATOM 625 C CA . GLU A 1 82 ? -19.172 -8.508 1.366 1 97.5 82 GLU A CA 1
ATOM 626 C C . GLU A 1 82 ? -17.672 -8.242 1.508 1 97.5 82 GLU A C 1
ATOM 628 O O . GLU A 1 82 ? -17.141 -7.328 0.883 1 97.5 82 GLU A O 1
ATOM 633 N N . LEU A 1 83 ? -17.062 -9.055 2.291 1 97.5 83 LEU A N 1
ATOM 634 C CA . LEU A 1 83 ? -15.633 -8.867 2.562 1 97.5 83 LEU A CA 1
ATOM 635 C C . LEU A 1 83 ? -14.969 -10.195 2.908 1 97.5 83 LEU A C 1
ATOM 637 O O . LEU A 1 83 ? -15.539 -11.008 3.643 1 97.5 83 LEU A O 1
ATOM 641 N N . VAL A 1 84 ? -13.859 -10.508 2.322 1 98.44 84 VAL A N 1
ATOM 642 C CA . VAL A 1 84 ? -12.945 -11.562 2.768 1 98.44 84 VAL A CA 1
ATOM 643 C C . VAL A 1 84 ? -11.711 -10.93 3.398 1 98.44 84 VAL A C 1
ATOM 645 O O . VAL A 1 84 ? -10.945 -10.242 2.723 1 98.44 84 VAL A O 1
ATOM 648 N N . PHE A 1 85 ? -11.57 -11.18 4.734 1 98.56 85 PHE A N 1
ATOM 649 C CA . PHE A 1 85 ? -10.516 -10.516 5.484 1 98.56 85 PHE A CA 1
ATOM 650 C C . PHE A 1 85 ? -9.492 -11.531 5.988 1 98.56 85 PHE A C 1
ATOM 652 O O . PHE A 1 85 ? -9.859 -12.594 6.48 1 98.56 85 PHE A O 1
ATOM 659 N N . GLY A 1 86 ? -8.188 -11.18 5.73 1 98.69 86 GLY A N 1
ATOM 660 C CA . GLY A 1 86 ? -7.164 -11.906 6.457 1 98.69 86 GLY A CA 1
ATOM 661 C C . GLY A 1 86 ? -6.176 -12.617 5.551 1 98.69 86 GLY A C 1
ATOM 662 O O . GLY A 1 86 ? -5.133 -13.086 6.012 1 98.69 86 GLY A O 1
ATOM 663 N N . ILE A 1 87 ? -6.391 -12.641 4.254 1 98.75 87 ILE A N 1
ATOM 664 C CA . ILE A 1 87 ? -5.598 -13.469 3.35 1 98.75 87 ILE A CA 1
ATOM 665 C C . ILE A 1 87 ? -4.148 -12.992 3.346 1 98.75 87 ILE A C 1
ATOM 667 O O . ILE A 1 87 ? -3.229 -13.766 3.621 1 98.75 87 ILE A O 1
ATOM 671 N N . ALA A 1 88 ? -3.967 -11.711 3.062 1 98.44 88 ALA A N 1
ATOM 672 C CA . ALA A 1 88 ? -2.613 -11.172 2.953 1 98.44 88 ALA A CA 1
ATOM 673 C C . ALA A 1 88 ? -1.844 -11.352 4.258 1 98.44 88 ALA A C 1
ATOM 675 O O . ALA A 1 88 ? -0.682 -11.766 4.25 1 98.44 88 ALA A O 1
ATOM 676 N N . GLU A 1 89 ? -2.475 -11.086 5.367 1 98.19 89 GLU A N 1
ATOM 677 C CA . GLU A 1 89 ? -1.846 -11.203 6.68 1 98.19 89 GLU A CA 1
ATOM 678 C C . GLU A 1 89 ? -1.494 -12.656 6.996 1 98.19 89 GLU A C 1
ATOM 680 O O . GLU A 1 89 ? -0.435 -12.93 7.562 1 98.19 89 GLU A O 1
ATOM 685 N N . CYS A 1 90 ? -2.352 -13.539 6.633 1 98.69 90 CYS A N 1
ATOM 686 C CA . CYS A 1 90 ? -2.111 -14.945 6.945 1 98.69 90 CYS A CA 1
ATOM 687 C C . CYS A 1 90 ? -1.014 -15.516 6.055 1 98.69 90 CYS A C 1
ATOM 689 O O . CYS A 1 90 ? -0.29 -16.422 6.465 1 98.69 90 CYS A O 1
ATOM 691 N N . LEU A 1 91 ? -0.875 -15.016 4.863 1 98.31 91 LEU A N 1
ATOM 692 C CA . LEU A 1 91 ? 0.188 -15.461 3.967 1 98.31 91 LEU A CA 1
ATOM 693 C C . LEU A 1 91 ? 1.532 -14.875 4.387 1 98.31 91 LEU A C 1
ATOM 695 O O . LEU A 1 91 ? 2.555 -15.562 4.34 1 98.31 91 LEU A O 1
ATOM 699 N N . ARG A 1 92 ? 1.522 -13.578 4.773 1 97.44 92 ARG A N 1
ATOM 700 C CA . ARG A 1 92 ? 2.715 -12.844 5.184 1 97.44 92 ARG A CA 1
ATOM 701 C C . ARG A 1 92 ? 2.439 -12 6.426 1 97.44 92 ARG A C 1
ATOM 703 O O . ARG A 1 92 ? 2.217 -10.797 6.324 1 97.44 92 ARG A O 1
ATOM 710 N N . PRO A 1 93 ? 2.576 -12.594 7.562 1 96.75 93 PRO A N 1
ATOM 711 C CA . PRO A 1 93 ? 2.191 -11.914 8.805 1 96.75 93 PRO A CA 1
ATOM 712 C C . PRO A 1 93 ? 3.105 -10.734 9.141 1 96.75 93 PRO A C 1
ATOM 714 O O . PRO A 1 93 ? 4.328 -10.836 8.992 1 96.75 93 PRO A O 1
ATOM 717 N N . ARG A 1 94 ? 2.531 -9.625 9.57 1 95.12 94 ARG A N 1
ATOM 718 C CA . ARG A 1 94 ? 3.262 -8.461 10.07 1 95.12 94 ARG A CA 1
ATOM 719 C C . ARG A 1 94 ? 2.51 -7.785 11.211 1 95.12 94 ARG A C 1
ATOM 721 O O . ARG A 1 94 ? 3.123 -7.203 12.102 1 95.12 94 ARG A O 1
ATOM 728 N N . GLY A 1 95 ? 1.145 -7.828 11.078 1 96.06 95 GLY A N 1
ATOM 729 C CA . GLY A 1 95 ? 0.321 -7.211 12.102 1 96.06 95 GLY A CA 1
ATOM 730 C C . GLY A 1 95 ? 0.176 -5.711 11.93 1 96.06 95 GLY A C 1
ATOM 731 O O . GLY A 1 95 ? 0.096 -4.969 12.914 1 96.06 95 GLY A O 1
ATOM 732 N N . GLY A 1 96 ? 0.101 -5.262 10.734 1 96.06 96 GLY A N 1
ATOM 733 C CA . GLY A 1 96 ? 0.096 -3.83 10.469 1 96.06 96 GLY A CA 1
ATOM 734 C C . GLY A 1 96 ? -1.286 -3.211 10.555 1 96.06 96 GLY A C 1
ATOM 735 O O . GLY A 1 96 ? -1.42 -1.989 10.648 1 96.06 96 GLY A O 1
ATOM 736 N N . TRP A 1 97 ? -2.35 -4.043 10.508 1 97.88 97 TRP A N 1
ATOM 737 C CA . TRP A 1 97 ? -3.707 -3.506 10.492 1 97.88 97 TRP A CA 1
ATOM 738 C C . TRP A 1 97 ? -4.688 -4.488 11.117 1 97.88 97 TRP A C 1
ATOM 740 O O . TRP A 1 97 ? -4.371 -5.668 11.297 1 97.88 97 TRP A O 1
ATOM 750 N N . PHE A 1 98 ? -5.793 -4.008 11.508 1 98.44 98 PHE A N 1
ATOM 751 C CA . PHE A 1 98 ? -6.91 -4.828 11.953 1 98.44 98 PHE A CA 1
ATOM 752 C C . PHE A 1 98 ? -8.227 -4.309 11.383 1 98.44 98 PHE A C 1
ATOM 754 O O . PHE A 1 98 ? -8.266 -3.229 10.797 1 98.44 98 PHE A O 1
ATOM 761 N N . LEU A 1 99 ? -9.227 -5.129 11.453 1 98.62 99 LEU A N 1
ATOM 762 C CA . LEU A 1 99 ? -10.562 -4.793 10.992 1 98.62 99 LEU A CA 1
ATOM 763 C C . LEU A 1 99 ? -11.445 -4.348 12.156 1 98.62 99 LEU A C 1
ATOM 765 O O . LEU A 1 99 ? -11.562 -5.055 13.156 1 98.62 99 LEU A O 1
ATOM 769 N N . LYS A 1 100 ? -12 -3.174 12.062 1 98.62 100 LYS A N 1
ATOM 770 C CA . LYS A 1 100 ? -12.984 -2.707 13.039 1 98.62 100 LYS A CA 1
ATOM 771 C C . LYS A 1 100 ? -14.398 -2.865 12.5 1 98.62 100 LYS A C 1
ATOM 773 O O . LYS A 1 100 ? -14.719 -2.369 11.422 1 98.62 100 LYS A O 1
ATOM 778 N N . VAL A 1 101 ? -15.25 -3.545 13.234 1 98.31 101 VAL A N 1
ATOM 779 C CA . VAL A 1 101 ? -16.656 -3.732 12.883 1 98.31 101 VAL A CA 1
ATOM 780 C C . VAL A 1 101 ? -17.453 -2.494 13.273 1 98.31 101 VAL A C 1
ATOM 782 O O . VAL A 1 101 ? -17.406 -2.055 14.422 1 98.31 101 VAL A O 1
ATOM 785 N N . GLU A 1 102 ? -18.172 -1.938 12.297 1 95.44 102 GLU A N 1
ATOM 786 C CA . GLU A 1 102 ? -18.859 -0.677 12.547 1 95.44 102 GLU A CA 1
ATOM 787 C C . GLU A 1 102 ? -20.344 -0.905 12.805 1 95.44 102 GLU A C 1
ATOM 789 O O . GLU A 1 102 ? -21.031 -0.015 13.305 1 95.44 102 GLU A O 1
ATOM 794 N N . GLU A 1 103 ? -20.875 -1.992 12.391 1 95.19 103 GLU A N 1
ATOM 795 C CA . GLU A 1 103 ? -22.25 -2.396 12.664 1 95.19 103 GLU A CA 1
ATOM 796 C C . GLU A 1 103 ? -22.344 -3.895 12.938 1 95.19 103 GLU A C 1
ATOM 798 O O . GLU A 1 103 ? -21.438 -4.652 12.578 1 95.19 103 GLU A O 1
ATOM 803 N N . THR A 1 104 ? -23.406 -4.262 13.617 1 97.44 104 THR A N 1
ATOM 804 C CA . THR A 1 104 ? -23.578 -5.676 13.93 1 97.44 104 THR A CA 1
ATOM 805 C C . THR A 1 104 ? -23.594 -6.508 12.648 1 97.44 1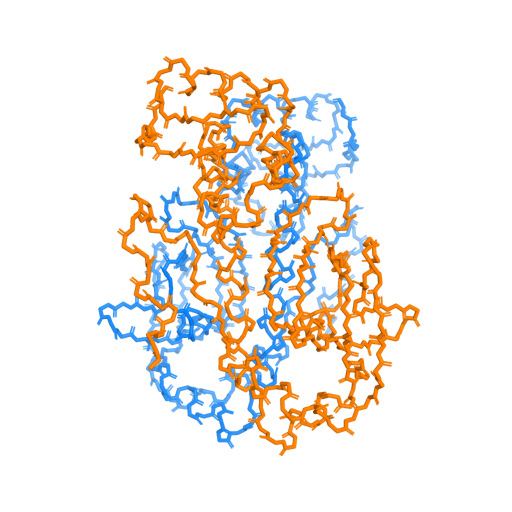04 THR A C 1
ATOM 807 O O . THR A 1 104 ? -24.312 -6.191 11.703 1 97.44 104 THR A O 1
ATOM 810 N N . CYS A 1 105 ? -22.75 -7.559 12.648 1 97 105 CYS A N 1
ATOM 811 C CA . CYS A 1 105 ? -22.672 -8.406 11.469 1 97 105 CYS A CA 1
ATOM 812 C C . CYS A 1 105 ? -22.188 -9.812 11.836 1 97 105 CYS A C 1
ATOM 814 O O . CYS A 1 105 ? -21.75 -10.039 12.961 1 97 105 CYS A O 1
ATOM 816 N N . THR A 1 106 ? -22.406 -10.68 10.93 1 97.5 106 THR A N 1
ATOM 817 C CA . THR A 1 106 ? -22 -12.07 11.102 1 97.5 106 THR A CA 1
ATOM 818 C C . THR A 1 106 ? -20.953 -12.469 10.055 1 97.5 106 THR A C 1
ATOM 820 O O . THR A 1 106 ? -21.078 -12.094 8.891 1 97.5 106 THR A O 1
ATOM 823 N N . ALA A 1 107 ? -20 -13.242 10.531 1 98 107 ALA A N 1
ATOM 824 C CA . ALA A 1 107 ? -18.969 -13.734 9.617 1 98 107 ALA A CA 1
ATOM 825 C C . ALA A 1 107 ? -18.812 -15.25 9.727 1 98 107 ALA A C 1
ATOM 827 O O . ALA A 1 107 ? -19.125 -15.836 10.758 1 98 107 ALA A O 1
ATOM 828 N N . ARG A 1 108 ? -18.484 -15.867 8.656 1 98.38 108 ARG A N 1
ATOM 829 C CA . ARG A 1 108 ? -17.875 -17.188 8.711 1 98.38 108 ARG A CA 1
ATOM 830 C C . ARG A 1 108 ? -16.391 -17.094 9 1 98.38 108 ARG A C 1
ATOM 832 O O . ARG A 1 108 ? -15.648 -16.422 8.289 1 98.38 108 ARG A O 1
ATOM 839 N N . VAL A 1 109 ? -15.953 -17.688 10.078 1 98.62 109 VAL A N 1
ATOM 840 C CA . VAL A 1 109 ? -14.547 -17.703 10.484 1 98.62 109 VAL A CA 1
ATOM 841 C C . VAL A 1 109 ? -13.914 -19.047 10.117 1 98.62 109 VAL A C 1
ATOM 843 O O . VAL A 1 109 ? -14.359 -20.094 10.578 1 98.62 109 VAL A O 1
ATOM 846 N N . VAL A 1 110 ? -12.898 -18.984 9.273 1 98.81 110 VAL A N 1
ATOM 847 C CA . VAL A 1 110 ? -12.297 -20.203 8.734 1 98.81 110 VAL A CA 1
ATOM 848 C C . VAL A 1 110 ? -10.812 -20.234 9.07 1 98.81 110 VAL A C 1
ATOM 850 O O . VAL A 1 110 ? -10.086 -19.266 8.828 1 98.81 110 VAL A O 1
ATOM 853 N N . PRO A 1 111 ? -10.328 -21.344 9.727 1 98.75 111 PRO A N 1
ATOM 854 C CA . PRO A 1 111 ? -8.875 -21.453 9.867 1 98.75 111 PRO A CA 1
ATOM 855 C C . PRO A 1 111 ? -8.133 -21.297 8.547 1 98.75 111 PRO A C 1
ATOM 857 O O . PRO A 1 111 ? -8.531 -21.875 7.535 1 98.75 111 PRO A O 1
ATOM 860 N N . ALA A 1 112 ? -7.102 -20.531 8.547 1 98.75 112 ALA A N 1
ATOM 861 C CA . ALA A 1 112 ? -6.418 -20.156 7.309 1 98.75 112 ALA A CA 1
ATOM 862 C C . ALA A 1 112 ? -5.891 -21.391 6.578 1 98.75 112 ALA A C 1
ATOM 864 O O . ALA A 1 112 ? -5.953 -21.453 5.352 1 98.75 112 ALA A O 1
ATOM 865 N N . ASP A 1 113 ? -5.32 -22.312 7.348 1 98.31 113 ASP A N 1
ATOM 866 C CA . ASP A 1 113 ? -4.754 -23.516 6.727 1 98.31 113 ASP A CA 1
ATOM 867 C C . ASP A 1 113 ? -5.82 -24.281 5.953 1 98.31 113 ASP A C 1
ATOM 869 O O . ASP A 1 113 ? -5.559 -24.781 4.859 1 98.31 113 ASP A O 1
ATOM 873 N N . GLN A 1 114 ? -6.984 -24.391 6.5 1 98.69 114 GLN A N 1
ATOM 874 C CA . GLN A 1 114 ? -8.086 -25.062 5.812 1 98.69 114 GLN A CA 1
ATOM 875 C C . GLN A 1 114 ? -8.508 -24.281 4.566 1 98.69 114 GLN A C 1
ATOM 877 O O . GLN A 1 114 ? -8.734 -24.875 3.508 1 98.69 114 GLN A O 1
ATOM 882 N N . ALA A 1 115 ? -8.648 -22.984 4.699 1 98.88 115 ALA A N 1
ATOM 883 C CA . ALA A 1 115 ? -9.016 -22.141 3.561 1 98.88 115 ALA A CA 1
ATOM 884 C C . ALA A 1 115 ? -8.016 -22.297 2.422 1 98.88 115 ALA A C 1
ATOM 886 O O . ALA A 1 115 ? -8.398 -22.484 1.266 1 98.88 115 ALA A O 1
ATOM 887 N N . PHE A 1 116 ? -6.715 -22.234 2.771 1 98.75 116 PHE A N 1
ATOM 888 C CA . PHE A 1 116 ? -5.668 -22.297 1.762 1 98.75 116 PHE A CA 1
ATOM 889 C C . PHE A 1 116 ? -5.637 -23.672 1.101 1 98.75 116 PHE A C 1
ATOM 891 O O . PHE A 1 116 ? -5.367 -23.781 -0.097 1 98.75 116 PHE A O 1
ATOM 898 N N . ALA A 1 117 ? -5.91 -24.703 1.846 1 98.62 117 ALA A N 1
ATOM 899 C CA . ALA A 1 117 ? -6.023 -26.031 1.267 1 98.62 117 ALA A CA 1
ATOM 900 C C . ALA A 1 117 ? -7.141 -26.094 0.233 1 98.62 117 ALA A C 1
ATOM 902 O O . ALA A 1 117 ? -6.98 -26.688 -0.833 1 98.62 117 ALA A O 1
ATOM 903 N N . ILE A 1 118 ? -8.234 -25.5 0.511 1 98.75 118 ILE A N 1
ATOM 904 C CA . ILE A 1 118 ? -9.375 -25.469 -0.404 1 98.75 118 ILE A CA 1
ATOM 905 C C . ILE A 1 118 ? -9.023 -24.641 -1.635 1 98.75 118 ILE A C 1
ATOM 907 O O . ILE A 1 118 ? -9.359 -25.016 -2.762 1 98.75 118 ILE A O 1
ATOM 911 N N . PHE A 1 119 ? -8.383 -23.453 -1.42 1 98.81 119 PHE A N 1
ATOM 912 C CA . PHE A 1 119 ? -7.941 -22.641 -2.557 1 98.81 119 PHE A CA 1
ATOM 913 C C . PHE A 1 119 ? -7.062 -23.469 -3.492 1 98.81 119 PHE A C 1
ATOM 915 O O . PHE A 1 119 ? -7.18 -23.359 -4.715 1 98.81 119 PHE A O 1
ATOM 922 N N . THR A 1 120 ? -6.156 -24.281 -2.895 1 98.5 120 THR A N 1
ATOM 923 C CA . THR A 1 120 ? -5.273 -25.141 -3.684 1 98.5 120 THR A CA 1
ATOM 924 C C . THR A 1 120 ? -6.07 -26.219 -4.41 1 98.5 120 THR A C 1
ATOM 926 O O . THR A 1 120 ? -5.918 -26.406 -5.621 1 98.5 120 THR A O 1
ATOM 929 N N . GLN A 1 121 ? -6.941 -26.891 -3.723 1 97.94 121 GLN A N 1
ATOM 930 C CA . GLN A 1 121 ? -7.723 -28 -4.258 1 97.94 121 GLN A CA 1
ATOM 931 C C . GLN A 1 121 ? -8.633 -27.531 -5.391 1 97.94 121 GLN A C 1
ATOM 933 O O . GLN A 1 121 ? -8.797 -28.234 -6.391 1 97.94 121 GLN A O 1
ATOM 938 N N . GLN A 1 122 ? -9.188 -26.391 -5.227 1 98.12 122 GLN A N 1
ATOM 939 C CA . GLN A 1 122 ? -10.18 -25.922 -6.188 1 98.12 122 GLN A CA 1
ATOM 940 C C . GLN A 1 122 ? -9.555 -24.922 -7.164 1 98.12 122 GLN A C 1
ATOM 942 O O . GLN A 1 122 ? -10.266 -24.266 -7.934 1 98.12 122 GLN A O 1
ATOM 947 N N . GLN A 1 123 ? -8.266 -24.703 -7.113 1 97.81 123 GLN A N 1
ATOM 948 C CA . GLN A 1 123 ? -7.516 -23.844 -8.023 1 97.81 123 GLN A CA 1
ATOM 949 C C . GLN A 1 123 ? -8.031 -22.406 -7.977 1 97.81 123 GLN A C 1
ATOM 951 O O . GLN A 1 123 ? -8.305 -21.797 -9.016 1 97.81 123 GLN A O 1
ATOM 956 N N . LEU A 1 124 ? -8.078 -21.859 -6.773 1 98.75 124 LEU A N 1
ATOM 957 C CA . LEU A 1 124 ? -8.695 -20.547 -6.578 1 98.75 124 LEU A CA 1
ATOM 958 C C . LEU A 1 124 ? -7.648 -19.5 -6.23 1 98.75 124 LEU A C 1
ATOM 960 O O . LEU A 1 124 ? -7.988 -18.391 -5.789 1 98.75 124 LEU A O 1
ATOM 964 N N . TRP A 1 125 ? -6.422 -19.797 -6.453 1 98.88 125 TRP A N 1
ATOM 965 C CA . TRP A 1 125 ? -5.371 -18.859 -6.086 1 98.88 125 TRP A CA 1
ATOM 966 C C . TRP A 1 125 ? -5.305 -17.703 -7.078 1 98.88 125 TRP A C 1
ATOM 968 O O . TRP A 1 125 ? -4.816 -16.625 -6.75 1 98.88 125 TRP A O 1
ATOM 978 N N . GLU A 1 126 ? -5.75 -17.906 -8.266 1 98.75 126 GLU A N 1
ATOM 979 C CA . GLU A 1 126 ? -5.793 -16.781 -9.211 1 98.75 126 GLU A CA 1
ATOM 980 C C . GLU A 1 126 ? -6.77 -15.711 -8.75 1 98.75 126 GLU A C 1
ATOM 982 O O . GLU A 1 126 ? -6.414 -14.531 -8.695 1 98.75 126 GLU A O 1
ATOM 987 N N . PRO A 1 127 ? -8.016 -16.031 -8.375 1 98.81 127 PRO A N 1
ATOM 988 C CA . PRO A 1 127 ? -8.891 -15.016 -7.781 1 98.81 127 PRO A CA 1
ATOM 989 C C . PRO A 1 127 ? -8.281 -14.359 -6.543 1 98.81 127 PRO A C 1
ATOM 991 O O . PRO A 1 127 ? -8.477 -13.164 -6.312 1 98.81 127 PRO A O 1
ATOM 994 N N . VAL A 1 128 ? -7.562 -15.109 -5.762 1 98.94 128 VAL A N 1
ATOM 995 C CA . VAL A 1 128 ? -6.871 -14.547 -4.605 1 98.94 128 VAL A CA 1
ATOM 996 C C . VAL A 1 128 ? -5.84 -13.523 -5.07 1 98.94 128 VAL A C 1
ATOM 998 O O . VAL A 1 128 ? -5.781 -12.414 -4.535 1 98.94 128 VAL A O 1
ATOM 1001 N N . ALA A 1 129 ? -5.062 -13.898 -6.047 1 98.94 129 ALA A N 1
ATOM 1002 C CA . ALA A 1 129 ? -4.043 -13 -6.582 1 98.94 129 ALA A CA 1
ATOM 1003 C C . ALA A 1 129 ? -4.668 -11.719 -7.129 1 98.94 129 ALA A C 1
ATOM 1005 O O . ALA A 1 129 ? -4.137 -10.625 -6.922 1 98.94 129 ALA A O 1
ATOM 1006 N N . SER A 1 130 ? -5.754 -11.875 -7.809 1 98.75 130 SER A N 1
ATOM 1007 C CA . SER A 1 130 ? -6.469 -10.727 -8.344 1 98.75 130 SER A CA 1
ATOM 1008 C C . SER A 1 130 ? -6.961 -9.812 -7.223 1 98.75 130 SER A C 1
ATOM 1010 O O . SER A 1 130 ? -6.816 -8.586 -7.305 1 98.75 130 SER A O 1
ATOM 1012 N N . LEU A 1 131 ? -7.5 -10.359 -6.238 1 98.75 131 LEU A N 1
ATOM 1013 C CA . LEU A 1 131 ? -7.957 -9.625 -5.066 1 98.75 131 LEU A CA 1
ATOM 1014 C C . LEU A 1 131 ? -6.801 -8.875 -4.41 1 98.75 131 LEU A C 1
ATOM 1016 O O . LEU A 1 131 ? -6.918 -7.684 -4.109 1 98.75 131 LEU A O 1
ATOM 1020 N N . LEU A 1 132 ? -5.699 -9.562 -4.223 1 98.81 132 LEU A N 1
ATOM 1021 C CA . LEU A 1 132 ? -4.535 -8.953 -3.59 1 98.81 132 LEU A CA 1
ATOM 1022 C C . LEU A 1 132 ? -3.959 -7.844 -4.461 1 98.81 132 LEU A C 1
ATOM 1024 O O . LEU A 1 132 ? -3.475 -6.832 -3.949 1 98.81 132 LEU A O 1
ATOM 1028 N N . SER A 1 133 ? -3.982 -8.039 -5.77 1 98.75 133 SER A N 1
ATOM 1029 C CA . SER A 1 133 ? -3.539 -6.992 -6.684 1 98.75 133 SER A CA 1
ATOM 1030 C C . SER A 1 133 ? -4.398 -5.738 -6.547 1 98.75 133 SER A C 1
ATOM 1032 O O . SER A 1 133 ? -3.889 -4.621 -6.641 1 98.75 133 SER A O 1
ATOM 1034 N N . TRP A 1 134 ? -5.68 -5.926 -6.344 1 98.06 134 TRP A N 1
ATOM 1035 C CA . TRP A 1 134 ? -6.57 -4.793 -6.105 1 98.06 134 TRP A CA 1
ATOM 1036 C C . TRP A 1 134 ? -6.152 -4.023 -4.859 1 98.06 134 TRP A C 1
ATOM 1038 O O . TRP A 1 134 ? -6.09 -2.791 -4.875 1 98.06 134 TRP A O 1
ATOM 1048 N N . PHE A 1 135 ? -5.797 -4.703 -3.818 1 98.06 135 PHE A N 1
ATOM 1049 C CA . PHE A 1 135 ? -5.375 -4.055 -2.582 1 98.06 135 PHE A CA 1
ATOM 1050 C C . PHE A 1 135 ? -4.082 -3.277 -2.795 1 98.06 135 PHE A C 1
ATOM 1052 O O . PHE A 1 135 ? -3.887 -2.215 -2.199 1 98.06 135 PHE A O 1
ATOM 1059 N N . ILE A 1 136 ? -3.201 -3.812 -3.578 1 98.06 136 ILE A N 1
ATOM 1060 C CA . ILE A 1 136 ? -1.968 -3.1 -3.891 1 98.06 136 ILE A CA 1
ATOM 1061 C C . ILE A 1 136 ? -2.295 -1.778 -4.582 1 98.06 136 ILE A C 1
ATOM 1063 O O . ILE A 1 136 ? -1.717 -0.739 -4.254 1 98.06 136 ILE A O 1
ATOM 1067 N N . GLN A 1 137 ? -3.262 -1.832 -5.508 1 97.38 137 GLN A N 1
ATOM 1068 C CA . GLN A 1 137 ? -3.682 -0.605 -6.176 1 97.38 137 GLN A CA 1
ATOM 1069 C C . GLN A 1 137 ? -4.289 0.382 -5.184 1 97.38 137 GLN A C 1
ATOM 1071 O O . GLN A 1 137 ? -4.035 1.586 -5.266 1 97.38 137 GLN A O 1
ATOM 1076 N N . ILE A 1 138 ? -5.039 -0.094 -4.25 1 96.06 138 ILE A N 1
ATOM 1077 C CA . ILE A 1 138 ? -5.68 0.745 -3.244 1 96.06 138 ILE A CA 1
ATOM 1078 C C . ILE A 1 138 ? -4.613 1.42 -2.383 1 96.06 138 ILE A C 1
ATOM 1080 O O . ILE A 1 138 ? -4.668 2.631 -2.152 1 96.06 138 ILE A O 1
ATOM 1084 N N . TYR A 1 139 ? -3.648 0.686 -1.944 1 96.62 139 TYR A N 1
ATOM 1085 C CA . TYR A 1 139 ? -2.562 1.257 -1.155 1 96.62 139 TYR A CA 1
ATOM 1086 C C . TYR A 1 139 ? -1.811 2.316 -1.951 1 96.62 139 TYR A C 1
ATOM 1088 O O . TYR A 1 139 ? -1.481 3.381 -1.422 1 96.62 139 TYR A O 1
ATOM 1096 N N . SER A 1 140 ? -1.52 1.942 -3.178 1 96.25 140 SER A N 1
ATOM 1097 C CA . SER A 1 140 ? -0.808 2.877 -4.043 1 96.25 140 SER A CA 1
ATOM 1098 C C . SER A 1 140 ? -1.585 4.18 -4.207 1 96.25 140 SER A C 1
ATOM 1100 O O . SER A 1 140 ? -1.016 5.266 -4.086 1 96.25 140 SER A O 1
ATOM 1102 N N . LEU A 1 141 ? -2.836 4.086 -4.422 1 94.88 141 LEU A N 1
ATOM 1103 C CA . LEU A 1 141 ? -3.691 5.25 -4.621 1 94.88 141 LEU A CA 1
ATOM 1104 C C . LEU A 1 141 ? -3.799 6.07 -3.338 1 94.88 141 LEU A C 1
ATOM 1106 O O . LEU A 1 141 ? -3.717 7.301 -3.373 1 94.88 141 LEU A O 1
ATOM 1110 N N . ARG A 1 142 ? -3.967 5.426 -2.254 1 94.25 142 ARG A N 1
ATOM 1111 C CA . ARG A 1 142 ? -4.043 6.113 -0.97 1 94.25 142 ARG A CA 1
ATOM 1112 C C . ARG A 1 142 ? -2.771 6.914 -0.7 1 94.25 142 ARG A C 1
ATOM 1114 O O . ARG A 1 142 ? -2.836 8.062 -0.251 1 94.25 142 ARG A O 1
ATOM 1121 N N . GLU A 1 143 ? -1.727 6.273 -0.949 1 94.69 143 GLU A N 1
ATOM 1122 C CA . GLU A 1 143 ? -0.458 6.961 -0.728 1 94.69 143 GLU A CA 1
ATOM 1123 C C . GLU A 1 143 ? -0.334 8.195 -1.621 1 94.69 143 GLU A C 1
ATOM 1125 O O . GLU A 1 143 ? 0.21 9.219 -1.204 1 94.69 143 GLU A O 1
ATOM 1130 N N . GLU A 1 144 ? -0.848 8.102 -2.828 1 95.06 144 GLU A N 1
ATOM 1131 C CA . GLU A 1 1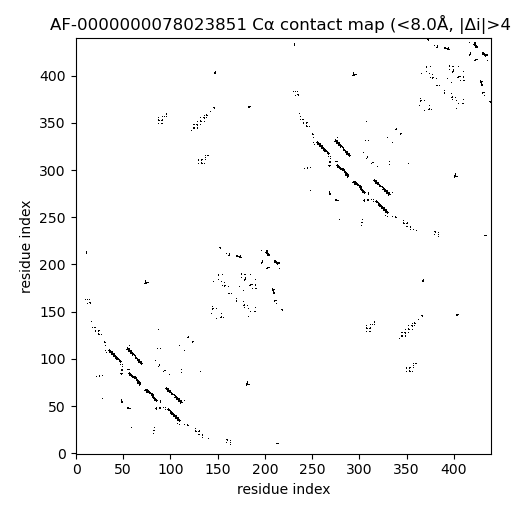44 ? -0.852 9.25 -3.73 1 95.06 144 GLU A CA 1
ATOM 1132 C C . GLU A 1 144 ? -1.638 10.422 -3.137 1 95.06 144 GLU A C 1
ATOM 1134 O O . GLU A 1 144 ? -1.338 11.586 -3.414 1 95.06 144 GLU A O 1
ATOM 1139 N N . HIS A 1 145 ? -2.553 10.094 -2.334 1 93.94 145 HIS A N 1
ATOM 1140 C CA . HIS A 1 145 ? -3.424 11.109 -1.758 1 93.94 145 HIS A CA 1
ATOM 1141 C C . HIS A 1 145 ? -2.809 11.719 -0.5 1 93.94 145 HIS A C 1
ATOM 1143 O O . HIS A 1 145 ? -3.242 12.773 -0.039 1 93.94 145 HIS A O 1
ATOM 1149 N N . LEU A 1 146 ? -1.81 11.078 0.002 1 96.06 146 LEU A N 1
ATOM 1150 C CA . LEU A 1 146 ? -1.417 11.461 1.353 1 96.06 146 LEU A CA 1
ATOM 1151 C C . LEU A 1 146 ? 0.052 11.867 1.397 1 96.06 146 LEU A C 1
ATOM 1153 O O . LEU A 1 146 ? 0.466 12.617 2.283 1 96.06 146 LEU A O 1
ATOM 1157 N N . VAL A 1 147 ? 0.838 11.305 0.54 1 95.69 147 VAL A N 1
ATOM 1158 C CA . VAL A 1 147 ? 2.281 11.508 0.604 1 95.69 147 VAL A CA 1
ATOM 1159 C C . VAL A 1 147 ? 2.709 12.5 -0.479 1 95.69 147 VAL A C 1
ATOM 1161 O O . VAL A 1 147 ? 2.377 12.32 -1.654 1 95.69 147 VAL A O 1
ATOM 1164 N N . GLY A 1 148 ? 3.436 13.5 -0.049 1 92.62 148 GLY A N 1
ATOM 1165 C CA . GLY A 1 148 ? 3.971 14.469 -0.994 1 92.62 148 GLY A CA 1
ATOM 1166 C C . GLY A 1 148 ? 2.943 15.492 -1.445 1 92.62 148 GLY A C 1
ATOM 1167 O O . GLY A 1 148 ? 3.104 16.109 -2.496 1 92.62 148 GLY A O 1
ATOM 1168 N N . VAL A 1 149 ? 1.892 15.594 -0.75 1 93.25 149 VAL A N 1
ATOM 1169 C CA . VAL A 1 149 ? 0.837 16.531 -1.129 1 93.25 149 VAL A CA 1
ATOM 1170 C C . VAL A 1 149 ? 0.558 17.484 0.025 1 93.25 149 VAL A C 1
ATOM 1172 O O . VAL A 1 149 ? 0.928 17.219 1.17 1 93.25 149 VAL A O 1
ATOM 1175 N N . SER A 1 150 ? -0.051 18.609 -0.304 1 93.69 150 SER A N 1
ATOM 1176 C CA . SER A 1 150 ? -0.375 19.609 0.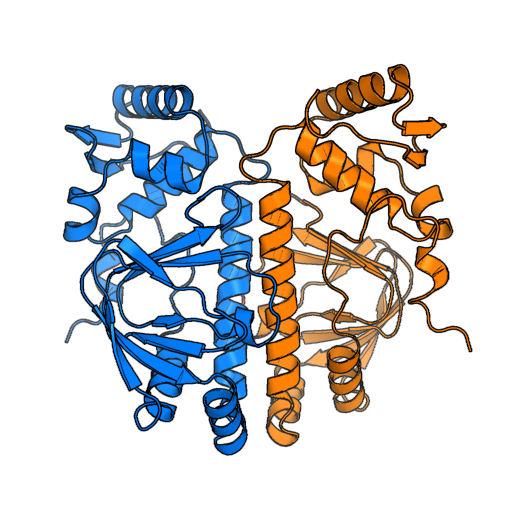716 1 93.69 150 SER A CA 1
ATOM 1177 C C . SER A 1 150 ? -1.564 19.172 1.562 1 93.69 150 SER A C 1
ATOM 1179 O O . SER A 1 150 ? -2.316 18.266 1.165 1 93.69 150 SER A O 1
ATOM 1181 N N . ALA A 1 151 ? -1.704 19.797 2.668 1 95.38 151 ALA A N 1
ATOM 1182 C CA . ALA A 1 151 ? -2.848 19.531 3.537 1 95.38 151 ALA A CA 1
ATOM 1183 C C . ALA A 1 151 ? -4.164 19.75 2.797 1 95.38 151 ALA A C 1
ATOM 1185 O O . ALA A 1 151 ? -5.113 18.984 2.965 1 95.38 151 ALA A O 1
ATOM 1186 N N . TYR A 1 152 ? -4.27 20.766 1.969 1 96.56 152 TYR A N 1
ATOM 1187 C CA . TYR A 1 152 ? -5.477 21.031 1.2 1 96.56 152 TYR A CA 1
ATOM 1188 C C . TYR A 1 152 ? -5.82 19.859 0.292 1 96.56 152 TYR A C 1
ATOM 1190 O O . TYR A 1 152 ? -6.973 19.422 0.239 1 96.56 152 TYR A O 1
ATOM 1198 N N . VAL A 1 153 ? -4.805 19.391 -0.404 1 95.19 153 VAL A N 1
ATOM 1199 C CA . VAL A 1 153 ? -5.039 18.281 -1.334 1 95.19 153 VAL A CA 1
ATOM 1200 C C . VAL A 1 153 ? -5.535 17.062 -0.57 1 95.19 153 VAL A C 1
ATOM 1202 O O . VAL A 1 153 ? -6.426 16.344 -1.036 1 95.19 153 VAL A O 1
ATOM 1205 N N . MET A 1 154 ? -4.98 16.781 0.583 1 96.38 154 MET A N 1
ATOM 1206 C CA . MET A 1 154 ? -5.449 15.688 1.424 1 96.38 154 MET A CA 1
ATOM 1207 C C . MET A 1 154 ? -6.926 15.852 1.766 1 96.38 154 MET A C 1
ATOM 1209 O O . MET A 1 154 ? -7.715 14.922 1.592 1 96.38 154 MET A O 1
ATOM 1213 N N . VAL A 1 155 ? -7.242 17.047 2.232 1 97.19 155 VAL A N 1
ATOM 1214 C CA . VAL A 1 155 ? -8.609 17.344 2.639 1 97.19 155 VAL A CA 1
ATOM 1215 C C . VAL A 1 155 ? -9.547 17.203 1.44 1 97.19 155 VAL A C 1
ATOM 1217 O O . VAL A 1 155 ? -10.602 16.578 1.538 1 97.19 155 VAL A O 1
ATOM 1220 N N . ARG A 1 156 ? -9.156 17.766 0.33 1 95.5 156 ARG A N 1
ATOM 1221 C CA . ARG A 1 156 ? -9.945 17.703 -0.895 1 95.5 156 ARG A CA 1
ATOM 1222 C C . ARG A 1 156 ? -10.242 16.266 -1.282 1 95.5 156 ARG A C 1
ATOM 1224 O O . ARG A 1 156 ? -11.391 15.906 -1.562 1 95.5 156 ARG A O 1
ATOM 1231 N N . ASN A 1 157 ? -9.188 15.461 -1.317 1 94.69 157 ASN A N 1
ATOM 1232 C CA . ASN A 1 157 ? -9.359 14.062 -1.703 1 94.69 157 ASN A CA 1
ATOM 1233 C C . ASN A 1 157 ? -10.305 13.336 -0.756 1 94.69 157 ASN A C 1
ATOM 1235 O O . ASN A 1 157 ? -11.125 12.531 -1.195 1 94.69 157 ASN A O 1
ATOM 1239 N N . LYS A 1 158 ? -10.172 13.586 0.528 1 96.06 158 LYS A N 1
ATOM 1240 C CA . LYS A 1 158 ? -11.023 12.906 1.499 1 96.06 158 LYS A CA 1
ATOM 1241 C C . LYS A 1 158 ? -12.461 13.406 1.406 1 96.06 158 LYS A C 1
ATOM 1243 O O . LYS A 1 158 ? -13.406 12.641 1.634 1 96.06 158 LYS A O 1
ATOM 1248 N N . LEU A 1 159 ? -12.68 14.703 1.033 1 95.31 159 LEU A N 1
ATOM 1249 C CA . LEU A 1 159 ? -14.023 15.227 0.792 1 95.31 159 LEU A CA 1
ATOM 1250 C C . LEU A 1 159 ? -14.68 14.508 -0.384 1 95.31 159 LEU A C 1
ATOM 1252 O O . LEU A 1 159 ? -15.852 14.125 -0.307 1 95.31 159 LEU A O 1
ATOM 1256 N N . ILE A 1 160 ? -13.922 14.32 -1.421 1 93.69 160 ILE A N 1
ATOM 1257 C CA . ILE A 1 160 ? -14.422 13.633 -2.604 1 93.69 160 ILE A CA 1
ATOM 1258 C C . ILE A 1 160 ? -14.773 12.188 -2.25 1 93.69 160 ILE A C 1
ATOM 1260 O O . ILE A 1 160 ? -15.82 11.68 -2.658 1 93.69 160 ILE A O 1
ATOM 1264 N N . GLU A 1 161 ? -13.906 11.594 -1.511 1 93.25 161 GLU A N 1
ATOM 1265 C CA . GLU A 1 161 ? -14.164 10.227 -1.056 1 93.25 161 GLU A CA 1
ATOM 1266 C C . GLU A 1 161 ? -15.445 10.156 -0.233 1 93.25 161 GLU A C 1
ATOM 1268 O O . GLU A 1 161 ? -16.281 9.273 -0.448 1 93.25 161 GLU A O 1
ATOM 1273 N N . LEU A 1 162 ? -15.594 11.031 0.698 1 93.62 162 LEU A N 1
ATOM 1274 C CA . LEU A 1 162 ? -16.766 11.07 1.554 1 93.62 162 LEU A CA 1
ATOM 1275 C C . LEU A 1 162 ? -18.031 11.305 0.729 1 93.62 162 LEU A C 1
ATOM 1277 O O . LEU A 1 162 ? -19.062 10.648 0.957 1 93.62 162 LEU A O 1
ATOM 1281 N N . HIS A 1 163 ? -17.922 12.18 -0.192 1 92.19 163 HIS A N 1
ATOM 1282 C CA . HIS A 1 163 ? -19.047 12.531 -1.039 1 92.19 163 HIS A CA 1
ATOM 1283 C C . HIS A 1 163 ? -19.5 11.344 -1.887 1 92.19 163 HIS A C 1
ATOM 1285 O O . HIS A 1 163 ? -20.656 11.273 -2.293 1 92.19 163 HIS A O 1
ATOM 1291 N N . SER A 1 164 ? -18.594 10.484 -2.189 1 88.69 164 SER A N 1
ATOM 1292 C CA . SER A 1 164 ? -18.891 9.344 -3.049 1 88.69 164 SER A CA 1
ATOM 1293 C C . SER A 1 164 ? -19.688 8.273 -2.299 1 88.69 164 SER A C 1
ATOM 1295 O O . SER A 1 164 ? -20.25 7.367 -2.91 1 88.69 164 SER A O 1
ATOM 1297 N N . LEU A 1 165 ? -19.719 8.352 -0.963 1 87.25 165 LEU A N 1
ATOM 1298 C CA . LEU A 1 165 ? -20.469 7.387 -0.17 1 87.25 165 LEU A CA 1
ATOM 1299 C C . LEU A 1 165 ? -21.969 7.586 -0.352 1 87.25 165 LEU A C 1
ATOM 1301 O O . LEU A 1 165 ? -22.422 8.688 -0.68 1 87.25 165 LEU A O 1
ATOM 1305 N N . ALA A 1 166 ? -22.719 6.488 -0.112 1 83.5 166 ALA A N 1
ATOM 1306 C CA . ALA A 1 166 ? -24.172 6.582 -0.144 1 83.5 166 ALA A CA 1
ATOM 1307 C C . ALA A 1 166 ? -24.672 7.621 0.851 1 83.5 166 ALA A C 1
ATOM 1309 O O . ALA A 1 166 ? -24.156 7.73 1.963 1 83.5 166 ALA A O 1
ATOM 1310 N N . PRO A 1 167 ? -25.672 8.336 0.432 1 85.69 167 PRO A N 1
ATOM 1311 C CA . PRO A 1 167 ? -26.188 9.414 1.286 1 85.69 167 PRO A CA 1
ATOM 1312 C C . PRO A 1 167 ? -26.562 8.93 2.684 1 85.69 167 PRO A C 1
ATOM 1314 O O . PRO A 1 167 ? -26.359 9.641 3.666 1 85.69 167 PRO A O 1
ATOM 1317 N N . ASP A 1 168 ? -27.109 7.773 2.787 1 84.88 168 ASP A N 1
ATOM 1318 C CA . ASP A 1 168 ? -27.547 7.242 4.074 1 84.88 168 ASP A CA 1
ATOM 1319 C C . ASP A 1 168 ? -26.359 6.992 5 1 84.88 168 ASP A C 1
ATOM 1321 O O . ASP A 1 168 ? -26.5 7.035 6.223 1 84.88 168 ASP A O 1
ATOM 1325 N N . LEU A 1 169 ? -25.25 6.73 4.449 1 84.44 169 LEU A N 1
ATOM 1326 C CA . LEU A 1 169 ? -24.031 6.543 5.23 1 84.44 169 LEU A CA 1
ATOM 1327 C C . LEU A 1 169 ? -23.359 7.883 5.52 1 84.44 169 LEU A C 1
ATOM 1329 O O . LEU A 1 169 ? -22.953 8.148 6.652 1 84.44 169 LEU A O 1
ATOM 1333 N N . ARG A 1 170 ? -23.328 8.719 4.539 1 88.25 170 ARG A N 1
ATOM 1334 C CA . ARG A 1 170 ? -22.609 9.992 4.602 1 88.25 170 ARG A CA 1
ATOM 1335 C C . ARG A 1 170 ? -23.25 10.922 5.629 1 88.25 170 ARG A C 1
ATOM 1337 O O . ARG A 1 170 ? -22.562 11.672 6.312 1 88.25 170 ARG A O 1
ATOM 1344 N N . CYS A 1 171 ? -24.547 10.844 5.805 1 88 171 CYS A N 1
ATOM 1345 C CA . CYS A 1 171 ? -25.297 11.789 6.637 1 88 171 CYS A CA 1
ATOM 1346 C C . CYS A 1 171 ? -24.969 11.578 8.117 1 88 171 CYS A C 1
ATOM 1348 O O . CYS A 1 171 ? -25.281 12.43 8.945 1 88 171 CYS A O 1
ATOM 1350 N N . ASN A 1 172 ? -24.344 10.508 8.43 1 88.19 172 ASN A N 1
ATOM 1351 C CA . ASN A 1 172 ? -24.031 10.211 9.828 1 88.19 172 ASN A CA 1
ATOM 1352 C C . ASN A 1 172 ? -22.562 10.398 10.133 1 88.19 172 ASN A C 1
ATOM 1354 O O . ASN A 1 172 ? -22.109 10.141 11.25 1 88.19 172 ASN A O 1
ATOM 1358 N N . ILE A 1 173 ? -21.859 10.875 9.172 1 93.88 173 ILE A N 1
ATOM 1359 C CA . ILE A 1 173 ? -20.406 10.977 9.336 1 93.88 173 ILE A CA 1
ATOM 1360 C C . ILE A 1 173 ? -20 12.438 9.492 1 93.88 173 ILE A C 1
ATOM 1362 O O . ILE A 1 173 ? -20.406 13.281 8.68 1 93.88 173 ILE A O 1
ATOM 1366 N N . ASN A 1 174 ? -19.328 12.766 10.562 1 96.56 174 ASN A N 1
ATOM 1367 C CA . ASN A 1 174 ? -18.734 14.086 10.711 1 96.56 174 ASN A CA 1
ATOM 1368 C C . ASN A 1 174 ? -17.547 14.281 9.766 1 96.56 174 ASN A C 1
ATOM 1370 O O . ASN A 1 174 ? -16.594 13.492 9.781 1 96.56 174 ASN A O 1
ATOM 1374 N N . VAL A 1 175 ? -17.625 15.336 9 1 97.38 175 VAL A N 1
ATOM 1375 C CA . VAL A 1 175 ? -16.656 15.555 7.93 1 97.38 175 VAL A CA 1
ATOM 1376 C C . VAL A 1 175 ? -15.258 15.695 8.523 1 97.38 175 VAL A C 1
ATOM 1378 O O . VAL A 1 175 ? -14.305 15.078 8.039 1 97.38 175 VAL A O 1
ATOM 1381 N N . ALA A 1 176 ? -15.109 16.469 9.562 1 97.81 176 ALA A N 1
ATOM 1382 C CA . ALA A 1 176 ? -13.805 16.719 10.172 1 97.81 176 ALA A CA 1
ATOM 1383 C C . ALA A 1 176 ? -13.211 15.43 10.742 1 97.81 176 ALA A C 1
ATOM 1385 O O . ALA A 1 176 ? -12.023 15.156 10.562 1 97.81 176 ALA A O 1
ATOM 1386 N N . ASP A 1 177 ? -14.047 14.641 11.359 1 97.25 177 ASP A N 1
ATOM 1387 C CA . ASP A 1 177 ? -13.594 13.367 11.922 1 97.25 177 ASP A CA 1
ATOM 1388 C C . ASP A 1 177 ? -13.148 12.414 10.82 1 97.25 177 ASP A C 1
ATOM 1390 O O . ASP A 1 177 ? -12.102 11.758 10.938 1 97.25 177 ASP A O 1
ATOM 1394 N N . PHE A 1 178 ? -13.945 12.375 9.781 1 97.44 178 PHE A N 1
ATOM 1395 C CA . PHE A 1 178 ? -13.641 11.516 8.641 1 97.44 178 PHE A CA 1
ATOM 1396 C C . PHE A 1 178 ? -12.266 11.836 8.07 1 97.44 178 PHE A C 1
ATOM 1398 O O . PHE A 1 178 ? -11.453 10.938 7.844 1 97.44 178 PHE A O 1
ATOM 1405 N N . ILE A 1 179 ? -12.008 13.078 7.883 1 97.94 179 ILE A N 1
ATOM 1406 C CA . ILE A 1 179 ? -10.742 13.531 7.305 1 97.94 179 ILE A CA 1
ATOM 1407 C C . ILE A 1 179 ? -9.602 13.266 8.281 1 97.94 179 ILE A C 1
ATOM 1409 O O . ILE A 1 179 ? -8.562 12.719 7.898 1 97.94 179 ILE A O 1
ATOM 1413 N N . GLN A 1 180 ? -9.805 13.594 9.5 1 98.06 180 GLN A N 1
ATOM 1414 C CA . GLN A 1 180 ? -8.75 13.477 10.5 1 98.06 180 GLN A CA 1
ATOM 1415 C C . GLN A 1 180 ? -8.344 12.023 10.703 1 98.06 180 GLN A C 1
ATOM 1417 O O . GLN A 1 180 ? -7.156 11.703 10.773 1 98.06 180 GLN A O 1
ATOM 1422 N N . GLU A 1 181 ? -9.281 11.133 10.781 1 97.5 181 GLU A N 1
ATOM 1423 C CA . GLU A 1 181 ? -9.023 9.711 11.016 1 97.5 181 GLU A CA 1
ATOM 1424 C C . GLU A 1 181 ? -8.258 9.094 9.859 1 97.5 181 GLU A C 1
ATOM 1426 O O . GLU A 1 181 ? -7.613 8.047 10.016 1 97.5 181 GLU A O 1
ATOM 1431 N N . ARG A 1 182 ? -8.266 9.758 8.703 1 97.44 182 ARG A N 1
ATOM 1432 C CA . ARG A 1 182 ? -7.703 9.141 7.504 1 97.44 182 ARG A CA 1
ATOM 1433 C C . ARG A 1 182 ? -6.441 9.867 7.055 1 97.44 182 ARG A C 1
ATOM 1435 O O . ARG A 1 182 ? -5.738 9.406 6.152 1 97.44 182 ARG A O 1
ATOM 1442 N N . THR A 1 183 ? -6.121 11 7.664 1 96.81 183 THR A N 1
ATOM 1443 C CA . THR A 1 183 ? -4.969 11.781 7.223 1 96.81 183 THR A CA 1
ATOM 1444 C C . THR A 1 183 ? -4.027 12.062 8.391 1 96.81 183 THR A C 1
ATOM 1446 O O . THR A 1 183 ? -2.855 12.391 8.188 1 96.81 183 THR A O 1
ATOM 1449 N N . GLN A 1 184 ? -4.547 12.109 9.602 1 93.5 184 GLN A N 1
ATOM 1450 C CA . GLN A 1 184 ? -3.859 12.461 10.844 1 93.5 184 GLN A CA 1
ATOM 1451 C C . GLN A 1 184 ? -3.418 13.922 10.828 1 93.5 184 GLN A C 1
ATOM 1453 O O . GLN A 1 184 ? -2.467 14.289 11.523 1 93.5 184 GLN A O 1
ATOM 1458 N N . LEU A 1 185 ? -4.047 14.703 9.961 1 96.06 185 LEU A N 1
ATOM 1459 C CA . LEU A 1 185 ? -3.885 16.156 10.039 1 96.06 185 LEU A CA 1
ATOM 1460 C C . LEU A 1 185 ? -4.414 16.688 11.359 1 96.06 185 LEU A C 1
ATOM 1462 O O . LEU A 1 185 ? -5.312 16.094 11.961 1 96.06 185 LEU A O 1
ATOM 1466 N N . ALA A 1 186 ? -3.809 17.781 11.75 1 96.19 186 ALA A N 1
ATOM 1467 C CA . ALA A 1 186 ? -4.352 18.453 12.93 1 96.19 186 ALA A CA 1
ATOM 1468 C C . ALA A 1 186 ? -5.77 18.953 12.672 1 96.19 186 ALA A C 1
ATOM 1470 O O . ALA A 1 186 ? -6.078 19.438 11.586 1 96.19 186 ALA A O 1
ATOM 1471 N N . ARG A 1 187 ? -6.598 18.844 13.711 1 96.31 187 ARG A N 1
ATOM 1472 C CA . ARG A 1 187 ? -7.992 19.266 13.586 1 96.31 187 ARG A CA 1
ATOM 1473 C C . ARG A 1 187 ? -8.086 20.734 13.219 1 96.31 187 ARG A C 1
ATOM 1475 O O . ARG A 1 187 ? -8.945 21.125 12.43 1 96.31 187 ARG A O 1
ATOM 1482 N N . SER A 1 188 ? -7.203 21.547 13.789 1 97.56 188 SER A N 1
ATOM 1483 C CA . SER A 1 188 ? -7.195 22.984 13.5 1 97.56 188 SER A CA 1
ATOM 1484 C C . SER A 1 188 ? -6.945 23.25 12.016 1 97.56 188 SER A C 1
ATOM 1486 O O . SER A 1 188 ? -7.621 24.078 11.406 1 97.56 188 SER A O 1
ATOM 1488 N N . THR A 1 189 ? -6.047 22.531 11.391 1 97.38 189 THR A N 1
ATOM 1489 C CA . THR A 1 189 ? -5.727 22.656 9.969 1 97.38 189 THR A CA 1
ATOM 1490 C C . THR A 1 189 ? -6.914 22.234 9.109 1 97.38 189 THR A C 1
ATOM 1492 O O . THR A 1 189 ? -7.266 22.922 8.148 1 97.38 189 THR A O 1
ATOM 1495 N N . ILE A 1 190 ? -7.535 21.156 9.508 1 98.19 190 ILE A N 1
ATOM 1496 C CA . ILE A 1 190 ? -8.695 20.641 8.781 1 98.19 190 ILE A CA 1
ATOM 1497 C C . ILE A 1 190 ? -9.82 21.672 8.828 1 98.19 190 ILE A C 1
ATOM 1499 O O . ILE A 1 190 ? -10.383 22.031 7.785 1 98.19 190 ILE A O 1
ATOM 1503 N N . MET A 1 191 ? -10.062 22.188 9.992 1 97.69 191 MET A N 1
ATOM 1504 C CA . MET A 1 191 ? -11.148 23.141 10.188 1 97.69 191 MET A CA 1
ATOM 1505 C C . MET A 1 191 ? -10.891 24.422 9.422 1 97.69 191 MET A C 1
ATOM 1507 O O . MET A 1 191 ? -11.812 25.031 8.875 1 97.69 191 MET A O 1
ATOM 1511 N N . ALA A 1 192 ? -9.633 24.844 9.414 1 97.88 192 ALA A N 1
ATOM 1512 C CA . ALA A 1 192 ? -9.273 26.047 8.672 1 97.88 192 ALA A CA 1
ATOM 1513 C C . ALA A 1 192 ? -9.547 25.875 7.184 1 97.88 192 ALA A C 1
ATOM 1515 O O . ALA A 1 192 ? -10.141 26.75 6.551 1 97.88 192 ALA A O 1
ATOM 1516 N N . ILE A 1 193 ? -9.188 24.75 6.625 1 97.62 193 ILE A N 1
ATOM 1517 C CA . ILE A 1 193 ? -9.375 24.469 5.207 1 97.62 193 ILE A CA 1
ATOM 1518 C C . ILE A 1 193 ? -10.875 24.359 4.898 1 97.62 193 ILE A C 1
ATOM 1520 O O . ILE A 1 193 ? -11.352 24.953 3.926 1 97.62 193 ILE A O 1
ATOM 1524 N N . LEU A 1 194 ? -11.617 23.641 5.746 1 97 194 LEU A N 1
ATOM 1525 C CA . LEU A 1 194 ? -13.055 23.516 5.559 1 97 194 LEU A CA 1
ATOM 1526 C C . LEU A 1 194 ? -13.742 24.859 5.645 1 97 194 LEU A C 1
ATOM 1528 O O . LEU A 1 194 ? -14.695 25.125 4.906 1 97 194 LEU A O 1
ATOM 1532 N N . GLY A 1 195 ? -13.258 25.672 6.602 1 96.69 195 GLY A N 1
ATOM 1533 C CA . GLY A 1 195 ? -13.789 27.031 6.715 1 96.69 195 GLY A CA 1
ATOM 1534 C C . GLY A 1 195 ? -13.609 27.844 5.449 1 96.69 195 GLY A C 1
ATOM 1535 O O . GLY A 1 195 ? -14.539 28.531 5.008 1 96.69 195 GLY A O 1
ATOM 1536 N N . GLU A 1 196 ? -12.438 27.75 4.844 1 96.06 196 GLU A N 1
ATOM 1537 C CA . GLU A 1 196 ? -12.148 28.453 3.596 1 96.06 196 GLU A CA 1
ATOM 1538 C C . GLU A 1 196 ? -13.031 27.938 2.459 1 96.06 196 GLU A C 1
ATOM 1540 O O . GLU A 1 196 ? -13.531 28.719 1.649 1 96.06 196 GLU A O 1
ATOM 1545 N N . LEU A 1 197 ? -13.195 26.656 2.406 1 95.62 197 LEU A N 1
ATOM 1546 C CA . LEU A 1 197 ? -14.008 26.047 1.358 1 95.62 197 LEU A CA 1
ATOM 1547 C C . LEU A 1 197 ? -15.477 26.438 1.507 1 95.62 197 LEU A C 1
ATOM 1549 O O . LEU A 1 197 ? -16.172 26.656 0.51 1 95.62 197 LEU A O 1
ATOM 1553 N N . ARG A 1 198 ? -15.961 26.531 2.684 1 94.94 198 ARG A N 1
ATOM 1554 C CA . ARG A 1 198 ? -17.328 26.969 2.947 1 94.94 198 ARG A CA 1
ATOM 1555 C C . ARG A 1 198 ? -17.531 28.422 2.553 1 94.94 198 ARG A C 1
ATOM 1557 O O . ARG A 1 198 ? -18.531 28.766 1.919 1 94.94 198 ARG A O 1
ATOM 1564 N N . ARG A 1 199 ? -16.562 29.25 2.99 1 94.62 199 ARG A N 1
ATOM 1565 C CA . ARG A 1 199 ? -16.641 30.672 2.674 1 94.62 199 ARG A CA 1
ATOM 1566 C C . ARG A 1 199 ? -16.641 30.906 1.167 1 94.62 199 ARG A C 1
ATOM 1568 O O . ARG A 1 199 ? -17.344 31.797 0.672 1 94.62 199 ARG A O 1
ATOM 1575 N N . GLY A 1 200 ? -15.906 30.094 0.5 1 93.31 200 GLY A N 1
ATOM 1576 C CA . GLY A 1 200 ? -15.844 30.203 -0.949 1 93.31 200 GLY A CA 1
ATOM 1577 C C . GLY A 1 200 ? -17.016 29.531 -1.648 1 93.31 200 GLY A C 1
ATOM 1578 O O . GLY A 1 200 ? -17.078 29.531 -2.879 1 93.31 200 GLY A O 1
ATOM 1579 N N . ASP A 1 201 ? -17.875 28.891 -0.964 1 93.25 201 ASP A N 1
ATOM 1580 C CA . ASP A 1 201 ? -19.062 28.219 -1.455 1 93.25 201 ASP A CA 1
ATOM 1581 C C . ASP A 1 201 ? -18.703 27 -2.301 1 93.25 201 ASP A C 1
ATOM 1583 O O . ASP A 1 201 ? -19.375 26.703 -3.293 1 93.25 201 ASP A O 1
ATOM 1587 N N . TYR A 1 202 ? -17.594 26.375 -1.918 1 94.31 202 TYR A N 1
ATOM 1588 C CA . TYR A 1 202 ? -17.172 25.172 -2.635 1 94.31 202 TYR A CA 1
ATOM 1589 C C . TYR A 1 202 ? -17.828 23.922 -2.061 1 94.31 202 TYR A C 1
ATOM 1591 O O . TYR A 1 202 ? -17.953 22.906 -2.752 1 94.31 202 TYR A O 1
ATOM 1599 N N . VAL A 1 203 ? -18.141 24.016 -0.788 1 95.25 203 VAL A N 1
ATOM 1600 C CA . VAL A 1 203 ? -18.781 22.891 -0.114 1 95.25 203 VAL A CA 1
ATOM 1601 C C . VAL A 1 203 ? -19.938 23.391 0.747 1 95.25 203 VAL A C 1
ATOM 1603 O O . VAL A 1 203 ? -19.969 24.562 1.131 1 95.25 203 VAL A O 1
ATOM 1606 N N . GLU A 1 204 ? -20.859 22.562 0.944 1 94.75 204 GLU A N 1
ATOM 1607 C CA . GLU A 1 204 ? -21.953 22.797 1.879 1 94.75 204 GLU A CA 1
ATOM 1608 C C . GLU A 1 204 ? -21.906 21.828 3.057 1 94.75 204 GLU A C 1
ATOM 1610 O O . GLU A 1 204 ? -22.078 20.625 2.883 1 94.75 204 GLU A O 1
ATOM 1615 N N . ILE A 1 205 ? -21.609 22.359 4.203 1 95.06 205 ILE A N 1
ATOM 1616 C CA . ILE A 1 205 ? -21.516 21.578 5.43 1 95.06 205 ILE A CA 1
ATOM 1617 C C . ILE A 1 205 ? -22.453 22.156 6.488 1 95.06 205 ILE A C 1
ATOM 1619 O O . ILE A 1 205 ? -22.422 23.375 6.754 1 95.06 205 ILE A O 1
ATOM 1623 N N . LYS A 1 206 ? -23.281 21.328 7.051 1 93.75 206 LYS A N 1
ATOM 1624 C CA . LYS A 1 206 ? -24.188 21.719 8.125 1 93.75 206 LYS A CA 1
ATOM 1625 C C . LYS A 1 206 ? -24.031 20.812 9.344 1 93.75 206 LYS A C 1
ATOM 1627 O O . LYS A 1 206 ? -24.141 19.594 9.227 1 93.75 206 LYS A O 1
ATOM 1632 N N . ARG A 1 207 ? -23.781 21.391 10.438 1 94.12 207 ARG A N 1
ATOM 1633 C CA . ARG A 1 207 ? -23.594 20.672 11.688 1 94.12 207 ARG A CA 1
ATOM 1634 C C . ARG A 1 207 ? -22.562 19.547 11.516 1 94.12 207 ARG A C 1
ATOM 1636 O O . ARG A 1 207 ? -22.797 18.422 11.93 1 94.12 207 ARG A O 1
ATOM 1643 N N . GLY A 1 208 ? -21.578 19.734 10.703 1 94.94 208 GLY A N 1
ATOM 1644 C CA . GLY A 1 208 ? -20.453 18.828 10.562 1 94.94 208 GLY A CA 1
ATOM 1645 C C . GLY A 1 208 ? -20.672 17.766 9.492 1 94.94 208 GLY A C 1
ATOM 1646 O O . GLY A 1 208 ? -19.797 16.922 9.266 1 94.94 208 GLY A O 1
ATOM 1647 N N . LYS A 1 209 ? -21.844 17.875 8.836 1 95.81 209 LYS A N 1
ATOM 1648 C CA . LYS A 1 209 ? -22.172 16.891 7.82 1 95.81 209 LYS A CA 1
ATOM 1649 C C . LYS A 1 209 ? -22.031 17.453 6.418 1 95.81 209 LYS A C 1
ATOM 1651 O O . LYS A 1 209 ? -22.5 18.562 6.141 1 95.81 209 LYS A O 1
ATOM 1656 N N . LEU A 1 210 ? -21.375 16.672 5.547 1 94.25 210 LEU A N 1
ATOM 1657 C CA . LEU A 1 210 ? -21.188 17.109 4.168 1 94.25 210 LEU A CA 1
ATOM 1658 C C . LEU A 1 210 ? -22.469 16.938 3.361 1 94.25 210 LEU A C 1
ATOM 1660 O O . LEU A 1 210 ? -22.953 15.812 3.189 1 94.25 210 LEU A O 1
ATOM 1664 N N . LEU A 1 211 ? -23 18 2.855 1 92.25 211 LEU A N 1
ATOM 1665 C CA . LEU A 1 211 ? -24.25 17.969 2.098 1 92.25 211 LEU A CA 1
ATOM 1666 C C . LEU A 1 211 ? -23.969 17.969 0.599 1 92.25 211 LEU A C 1
ATOM 1668 O O . LEU A 1 211 ? -24.625 17.25 -0.16 1 92.25 211 LEU A O 1
ATOM 1672 N N . ALA A 1 212 ? -23 18.781 0.231 1 91.12 212 ALA A N 1
ATOM 1673 C CA . ALA A 1 212 ? -22.734 18.891 -1.2 1 91.12 212 ALA A CA 1
ATOM 1674 C C . ALA A 1 212 ? -21.328 19.422 -1.455 1 91.12 212 ALA A C 1
ATOM 1676 O O . ALA A 1 212 ? -20.75 20.109 -0.606 1 91.12 212 ALA A O 1
ATOM 1677 N N . ILE A 1 213 ? -20.828 18.922 -2.588 1 91.94 213 ILE A N 1
ATOM 1678 C CA . ILE A 1 213 ? -19.594 19.469 -3.117 1 91.94 213 ILE A CA 1
ATOM 1679 C C . ILE A 1 213 ? -19.859 20.125 -4.469 1 91.94 213 ILE A C 1
ATOM 1681 O O . ILE A 1 213 ? -20.484 19.531 -5.344 1 91.94 213 ILE A O 1
ATOM 1685 N N . LYS A 1 214 ? -19.562 21.25 -4.621 1 87.56 214 LYS A N 1
ATOM 1686 C CA . LYS A 1 214 ? -19.688 21.891 -5.926 1 87.56 214 LYS A CA 1
ATOM 1687 C C . LYS A 1 214 ? -18.422 21.719 -6.758 1 87.56 214 LYS A C 1
ATOM 1689 O O . LYS A 1 214 ? -18.125 20.625 -7.215 1 87.56 214 LYS A O 1
ATOM 1694 N N . LEU A 1 215 ? -17.516 22.688 -6.836 1 83.75 215 LEU A N 1
ATOM 1695 C CA . LEU A 1 215 ? -16.25 22.578 -7.547 1 83.75 215 LEU A CA 1
ATOM 1696 C C . LEU A 1 215 ? -15.086 22.906 -6.625 1 83.75 215 LEU A C 1
ATOM 1698 O O . LEU A 1 215 ? -14.945 24.047 -6.184 1 83.75 215 LEU A O 1
ATOM 1702 N N . LEU A 1 216 ? -14.383 21.859 -6.395 1 88.5 216 LEU A N 1
ATOM 1703 C CA . LEU A 1 216 ? -13.227 22.094 -5.535 1 88.5 216 LEU A CA 1
ATOM 1704 C C . LEU A 1 216 ? -12.016 22.531 -6.359 1 88.5 216 LEU A C 1
ATOM 1706 O O . LEU A 1 216 ? -11.625 21.844 -7.305 1 88.5 216 LEU A O 1
ATOM 1710 N N . PRO A 1 217 ? -11.492 23.641 -6.062 1 83.75 217 PRO A N 1
ATOM 1711 C CA . PRO A 1 217 ? -10.289 24.047 -6.793 1 83.75 217 PRO A CA 1
ATOM 1712 C C . PRO A 1 217 ? -9.141 23.047 -6.66 1 83.75 217 PRO A C 1
ATOM 1714 O O . PRO A 1 217 ? -9.047 22.344 -5.648 1 83.75 217 PRO A O 1
ATOM 1717 N N . LYS A 1 218 ? -8.32 22.938 -7.629 1 73 218 LYS A N 1
ATOM 1718 C CA . LYS A 1 218 ? -7.172 22.031 -7.57 1 73 218 LYS A CA 1
ATOM 1719 C C . LYS A 1 218 ? -6.109 22.562 -6.609 1 73 218 LYS A C 1
ATOM 1721 O O . LYS A 1 218 ? -5.473 21.797 -5.895 1 73 218 LYS A O 1
ATOM 1726 N N . GLU A 1 219 ? -5.848 23.891 -6.734 1 70.12 219 GLU A N 1
ATOM 1727 C CA . GLU A 1 219 ? -4.938 24.578 -5.82 1 70.12 219 GLU A CA 1
ATOM 1728 C C . GLU A 1 219 ? -5.496 25.922 -5.375 1 70.12 219 GLU A C 1
ATOM 1730 O O . GLU A 1 219 ? -6.242 26.562 -6.117 1 70.12 219 GLU A O 1
ATOM 1735 N N . TYR A 1 220 ? -5.523 26.156 -4.016 1 62.91 220 TYR A N 1
ATOM 1736 C CA . TYR A 1 220 ? -5.961 27.5 -3.676 1 62.91 220 TYR A CA 1
ATOM 1737 C C . TYR A 1 220 ? -4.957 28.188 -2.752 1 62.91 220 TYR A C 1
ATOM 1739 O O . TYR A 1 220 ? -4.184 27.516 -2.062 1 62.91 220 TYR A O 1
ATOM 1747 N N . MET B 1 1 ? 29.25 -22.516 2.924 1 25.44 1 MET B N 1
ATOM 1748 C CA . MET B 1 1 ? 29.062 -21.203 2.312 1 25.44 1 MET B CA 1
ATOM 1749 C C . MET B 1 1 ? 28.188 -20.312 3.188 1 25.44 1 MET B C 1
ATOM 1751 O O . MET B 1 1 ? 27.078 -20.688 3.541 1 25.44 1 MET B O 1
ATOM 1755 N N . PRO B 1 2 ? 28.797 -19.359 4.07 1 28.11 2 PRO B N 1
ATOM 1756 C CA . PRO B 1 2 ? 28.031 -18.625 5.082 1 28.11 2 PRO B CA 1
ATOM 1757 C C . PRO B 1 2 ? 26.828 -17.875 4.492 1 28.11 2 PRO B C 1
ATOM 1759 O O . PRO B 1 2 ? 26.922 -17.312 3.402 1 28.11 2 PRO B O 1
ATOM 1762 N N . THR B 1 3 ? 25.656 -18.312 4.543 1 22.8 3 THR B N 1
ATOM 1763 C CA . THR B 1 3 ? 24.422 -17.719 4.055 1 22.8 3 THR B CA 1
ATOM 1764 C C . THR B 1 3 ? 24.281 -16.281 4.527 1 22.8 3 THR B C 1
ATOM 1766 O O . THR B 1 3 ? 24.828 -15.906 5.562 1 22.8 3 THR B O 1
ATOM 1769 N N . ALA B 1 4 ? 23.875 -15.367 3.594 1 31.75 4 ALA B N 1
ATOM 1770 C CA . ALA B 1 4 ? 23.781 -13.914 3.697 1 31.75 4 ALA B CA 1
ATOM 1771 C C . ALA B 1 4 ? 23.172 -13.5 5.031 1 31.75 4 ALA B C 1
ATOM 1773 O O . ALA B 1 4 ? 22.953 -12.312 5.281 1 31.75 4 ALA B O 1
ATOM 1774 N N . ASN B 1 5 ? 22.469 -14.305 5.727 1 34.22 5 ASN B N 1
ATOM 1775 C CA . ASN B 1 5 ? 21.766 -13.891 6.934 1 34.22 5 ASN B CA 1
ATOM 1776 C C . ASN B 1 5 ? 22.734 -13.461 8.023 1 34.22 5 ASN B C 1
ATOM 1778 O O . ASN B 1 5 ? 22.312 -12.914 9.055 1 34.22 5 ASN B O 1
ATOM 1782 N N . ASP B 1 6 ? 23.953 -14.07 8.117 1 34.34 6 ASP B N 1
ATOM 1783 C CA . ASP B 1 6 ? 24.734 -13.969 9.344 1 34.34 6 ASP B CA 1
ATOM 1784 C C . ASP B 1 6 ? 25.391 -12.594 9.461 1 34.34 6 ASP B C 1
ATOM 1786 O O . ASP B 1 6 ? 26.062 -12.305 10.453 1 34.34 6 ASP B O 1
ATOM 1790 N N . GLN B 1 7 ? 25.672 -11.992 8.297 1 34.34 7 GLN B N 1
ATOM 1791 C CA . GLN B 1 7 ? 26.609 -10.891 8.406 1 34.34 7 GLN B CA 1
ATOM 1792 C C . GLN B 1 7 ? 25.953 -9.641 8.969 1 34.34 7 GLN B C 1
ATOM 1794 O O . GLN B 1 7 ? 26.328 -8.516 8.617 1 34.34 7 GLN B O 1
ATOM 1799 N N . ASN B 1 8 ? 24.609 -9.734 9.367 1 39.19 8 ASN B N 1
ATOM 1800 C CA . ASN B 1 8 ? 23.953 -8.625 10.047 1 39.19 8 ASN B CA 1
ATOM 1801 C C . ASN B 1 8 ? 24.625 -8.297 11.375 1 39.19 8 ASN B C 1
ATOM 1803 O O . ASN B 1 8 ? 23.984 -7.777 12.289 1 39.19 8 ASN B O 1
ATOM 1807 N N . MET B 1 9 ? 25.641 -8.852 11.742 1 40.31 9 MET B N 1
ATOM 1808 C CA . MET B 1 9 ? 26.203 -8.617 13.07 1 40.31 9 MET B CA 1
ATOM 1809 C C . MET B 1 9 ? 26.125 -7.141 13.438 1 40.31 9 MET B C 1
ATOM 1811 O O . MET B 1 9 ? 25.844 -6.797 14.586 1 40.31 9 MET B O 1
ATOM 1815 N N . GLY B 1 10 ? 26.766 -6.133 12.672 1 45.53 10 GLY B N 1
ATOM 1816 C CA . GLY B 1 10 ? 27.094 -4.789 13.109 1 45.53 10 GLY B CA 1
ATOM 1817 C C . GLY B 1 10 ? 25.953 -3.803 12.922 1 45.53 10 GLY B C 1
ATOM 1818 O O . GLY B 1 10 ? 26.156 -2.59 12.969 1 45.53 10 GLY B O 1
ATOM 1819 N N . GLN B 1 11 ? 24.797 -4.328 12.43 1 60.34 11 GLN B N 1
ATOM 1820 C CA . GLN B 1 11 ? 23.766 -3.328 12.141 1 60.34 11 GLN B CA 1
ATOM 1821 C C . GLN B 1 11 ? 23.031 -2.908 13.406 1 60.34 11 GLN B C 1
ATOM 1823 O O . GLN B 1 11 ? 22.516 -3.754 14.141 1 60.34 11 GLN B O 1
ATOM 1828 N N . ILE B 1 12 ? 23.234 -1.748 13.938 1 68.44 12 ILE B N 1
ATOM 1829 C CA . ILE B 1 12 ? 22.625 -1.138 15.117 1 68.44 12 ILE B CA 1
ATOM 1830 C C . ILE B 1 12 ? 21.109 -1.219 15.016 1 68.44 12 ILE B C 1
ATOM 1832 O O . ILE B 1 12 ? 20.422 -1.424 16.016 1 68.44 12 ILE B O 1
ATOM 1836 N N . TYR B 1 13 ? 20.562 -1.308 13.703 1 77.06 13 TYR B N 1
ATOM 1837 C CA . TYR B 1 13 ? 19.109 -1.319 13.523 1 77.06 13 TYR B CA 1
ATOM 1838 C C . TYR B 1 13 ? 18.672 -2.547 12.742 1 77.06 13 TYR B C 1
ATOM 1840 O O . TYR B 1 13 ? 19.328 -2.945 11.773 1 77.06 13 TYR B O 1
ATOM 1848 N N . PRO B 1 14 ? 17.641 -3.172 13.289 1 76.19 14 PRO B N 1
ATOM 1849 C CA . PRO B 1 14 ? 17.078 -4.258 12.484 1 76.19 14 PRO B CA 1
ATOM 1850 C C . PRO B 1 14 ? 16.531 -3.775 11.141 1 76.19 14 PRO B C 1
ATOM 1852 O O . PRO B 1 14 ? 16.281 -2.58 10.969 1 76.19 14 PRO B O 1
ATOM 1855 N N . SER B 1 15 ? 16.391 -4.711 10.211 1 79.25 15 SER B N 1
ATOM 1856 C CA . SER B 1 15 ? 15.789 -4.352 8.93 1 79.25 15 SER B CA 1
ATOM 1857 C C . SER B 1 15 ? 14.375 -3.82 9.109 1 79.25 15 SER B C 1
ATOM 1859 O O . SER B 1 15 ? 13.578 -4.395 9.852 1 79.25 15 SER B O 1
ATOM 1861 N N . LEU B 1 16 ? 14.078 -2.758 8.43 1 84.44 16 LEU B N 1
ATOM 1862 C CA . LEU B 1 16 ? 12.766 -2.123 8.516 1 84.44 16 LEU B CA 1
ATOM 1863 C C . LEU B 1 16 ? 11.734 -2.898 7.711 1 84.44 16 LEU B C 1
ATOM 1865 O O . LEU B 1 16 ? 10.531 -2.816 7.988 1 84.44 16 LEU B O 1
ATOM 1869 N N . TYR B 1 17 ? 12.273 -3.68 6.75 1 88.75 17 TYR B N 1
ATOM 1870 C CA . TYR B 1 17 ? 11.352 -4.34 5.828 1 88.75 17 TYR B CA 1
ATOM 1871 C C . TYR B 1 17 ? 11.461 -5.855 5.938 1 88.75 17 TYR B C 1
ATOM 1873 O O . TYR B 1 17 ? 12.539 -6.387 6.223 1 88.75 17 TYR B O 1
ATOM 1881 N N . PRO B 1 18 ? 10.312 -6.52 5.734 1 91.81 18 PRO B N 1
ATOM 1882 C CA . PRO B 1 18 ? 10.391 -7.98 5.688 1 91.81 18 PRO B CA 1
ATOM 1883 C C . PRO B 1 18 ? 11.273 -8.484 4.543 1 91.81 18 PRO B C 1
ATOM 1885 O O . PRO B 1 18 ? 11.414 -7.809 3.521 1 91.81 18 PRO B O 1
ATOM 1888 N N . PRO B 1 19 ? 11.82 -9.688 4.758 1 92.88 19 PRO B N 1
ATOM 1889 C CA . PRO B 1 19 ? 12.68 -10.219 3.701 1 92.88 19 PRO B CA 1
ATOM 1890 C C . PRO B 1 19 ? 11.938 -10.445 2.387 1 92.88 19 PRO B C 1
ATOM 1892 O O . PRO B 1 19 ? 10.75 -10.797 2.396 1 92.88 19 PRO B O 1
ATOM 1895 N N . ARG B 1 20 ? 12.641 -10.242 1.322 1 95 20 ARG B N 1
ATOM 1896 C CA . ARG B 1 20 ? 12.062 -10.477 0.002 1 95 20 ARG B CA 1
ATOM 1897 C C . ARG B 1 20 ? 11.656 -11.93 -0.176 1 95 20 ARG B C 1
ATOM 1899 O O . ARG B 1 20 ? 12.312 -12.836 0.353 1 95 20 ARG B O 1
ATOM 1906 N N . PRO B 1 21 ? 10.617 -12.18 -0.896 1 97.31 21 PRO B N 1
ATOM 1907 C CA . PRO B 1 21 ? 10.172 -13.555 -1.151 1 97.31 21 PRO B CA 1
ATOM 1908 C C . PRO B 1 21 ? 10.945 -14.219 -2.293 1 97.31 21 PRO B C 1
ATOM 1910 O O . PRO B 1 21 ? 10.359 -14.523 -3.336 1 97.31 21 PRO B O 1
ATOM 1913 N N . LEU B 1 22 ? 12.148 -14.586 -2.062 1 97.81 22 LEU B N 1
ATOM 1914 C CA . LEU B 1 22 ? 13.07 -15.055 -3.096 1 97.81 22 LEU B CA 1
ATOM 1915 C C . LEU B 1 22 ? 12.656 -16.422 -3.613 1 97.81 22 LEU B C 1
ATOM 1917 O O . LEU B 1 22 ? 12.852 -16.734 -4.789 1 97.81 22 LEU B O 1
ATOM 1921 N N . ALA B 1 23 ? 12.102 -17.234 -2.697 1 98.19 23 ALA B N 1
ATOM 1922 C CA . ALA B 1 23 ? 11.641 -18.547 -3.129 1 98.19 23 ALA B CA 1
ATOM 1923 C C . ALA B 1 23 ? 10.531 -18.422 -4.164 1 98.19 23 ALA B C 1
ATOM 1925 O O . ALA B 1 23 ? 10.539 -19.125 -5.18 1 98.19 23 ALA B O 1
ATOM 1926 N N . GLU B 1 24 ? 9.531 -17.547 -3.904 1 98.56 24 GLU B N 1
ATOM 1927 C CA . GLU B 1 24 ? 8.438 -17.312 -4.844 1 98.56 24 GLU B CA 1
ATOM 1928 C C . GLU B 1 24 ? 8.961 -16.766 -6.168 1 98.56 24 GLU B C 1
ATOM 1930 O O . GLU B 1 24 ? 8.555 -17.234 -7.238 1 98.56 24 GLU B O 1
ATOM 1935 N N . ILE B 1 25 ? 9.891 -15.812 -6.086 1 98.56 25 ILE B N 1
ATOM 1936 C CA . ILE B 1 25 ? 10.461 -15.203 -7.281 1 98.56 25 ILE B CA 1
ATOM 1937 C C . ILE B 1 25 ? 11.172 -16.266 -8.117 1 98.56 25 ILE B C 1
ATOM 1939 O O . ILE B 1 25 ? 10.992 -16.328 -9.336 1 98.56 25 ILE B O 1
ATOM 1943 N N . ALA B 1 26 ? 11.914 -17.109 -7.461 1 98.31 26 ALA B N 1
ATOM 1944 C CA . ALA B 1 26 ? 12.695 -18.141 -8.141 1 98.31 26 ALA B CA 1
ATOM 1945 C C . ALA B 1 26 ? 11.781 -19.125 -8.883 1 98.31 26 ALA B C 1
ATOM 1947 O O . ALA B 1 26 ? 12.047 -19.469 -10.031 1 98.31 26 ALA B O 1
ATOM 1948 N N . VAL B 1 27 ? 10.742 -19.562 -8.258 1 98.56 27 VAL B N 1
ATOM 1949 C CA . VAL B 1 27 ? 9.852 -20.547 -8.844 1 98.56 27 VAL B CA 1
ATOM 1950 C C . VAL B 1 27 ? 9.148 -19.953 -10.062 1 98.56 27 VAL B C 1
ATOM 1952 O O . VAL B 1 27 ? 8.984 -20.609 -11.086 1 98.56 27 VAL B O 1
ATOM 1955 N N . LEU B 1 28 ? 8.742 -18.703 -9.969 1 98.75 28 LEU B N 1
ATOM 1956 C CA . LEU B 1 28 ? 8.062 -18.031 -11.078 1 98.75 28 LEU B CA 1
ATOM 1957 C C . LEU B 1 28 ? 9.023 -17.812 -12.242 1 98.75 28 LEU B C 1
ATOM 1959 O O . LEU B 1 28 ? 8.664 -18.047 -13.398 1 98.75 28 LEU B O 1
ATOM 1963 N N . SER B 1 29 ? 10.211 -17.375 -11.883 1 98.44 29 SER B N 1
ATOM 1964 C CA . SER B 1 29 ? 11.219 -17.156 -12.914 1 98.44 29 SER B CA 1
ATOM 1965 C C . SER B 1 29 ? 11.555 -18.453 -13.641 1 98.44 29 SER B C 1
ATOM 1967 O O . SER B 1 29 ? 11.688 -18.469 -14.867 1 98.44 29 SER B O 1
ATOM 1969 N N . GLN B 1 30 ? 11.68 -19.5 -12.891 1 98.25 30 GLN B N 1
ATOM 1970 C CA . GLN B 1 30 ? 12 -20.797 -13.484 1 98.25 30 GLN B CA 1
ATOM 1971 C C . GLN B 1 30 ? 10.883 -21.266 -14.406 1 98.25 30 GLN B C 1
ATOM 1973 O O . GLN B 1 30 ? 11.141 -21.781 -15.492 1 98.25 30 GLN B O 1
ATOM 1978 N N . ALA B 1 31 ? 9.68 -21.109 -14.039 1 98.62 31 ALA B N 1
ATOM 1979 C CA . ALA B 1 31 ? 8.523 -21.547 -14.812 1 98.62 31 ALA B CA 1
ATOM 1980 C C . ALA B 1 31 ? 8.438 -20.812 -16.141 1 98.62 31 ALA B C 1
ATOM 1982 O O . ALA B 1 31 ? 7.938 -21.344 -17.141 1 98.62 31 ALA B O 1
ATOM 1983 N N . LEU B 1 32 ? 8.938 -19.562 -16.156 1 98.38 32 LEU B N 1
ATOM 1984 C CA . LEU B 1 32 ? 8.789 -18.719 -17.328 1 98.38 32 LEU B CA 1
ATOM 1985 C C . LEU B 1 32 ? 10.094 -18.641 -18.125 1 98.38 32 LEU B C 1
ATOM 1987 O O . LEU B 1 32 ? 10.219 -17.844 -19.047 1 98.38 32 LEU B O 1
ATOM 1991 N N . ALA B 1 33 ? 11.039 -19.453 -17.781 1 96.19 33 ALA B N 1
ATOM 1992 C CA . ALA B 1 33 ? 12.406 -19.344 -18.281 1 96.19 33 ALA B CA 1
ATOM 1993 C C . ALA B 1 33 ? 12.469 -19.656 -19.766 1 96.19 33 ALA B C 1
ATOM 1995 O O . ALA B 1 33 ? 13.414 -19.266 -20.453 1 96.19 33 ALA B O 1
ATOM 1996 N N . SER B 1 34 ? 11.484 -20.359 -20.312 1 95.25 34 SER B N 1
ATOM 1997 C CA . SER B 1 34 ? 11.602 -20.859 -21.672 1 95.25 34 SER B CA 1
ATOM 1998 C C . SER B 1 34 ? 10.711 -20.062 -22.625 1 95.25 34 SER B C 1
ATOM 2000 O O . SER B 1 34 ? 10.617 -20.391 -23.812 1 95.25 34 SER B O 1
ATOM 2002 N N . ILE B 1 35 ? 10.031 -19.047 -22.219 1 96.88 35 ILE B N 1
ATOM 2003 C CA . ILE B 1 35 ? 9.117 -18.312 -23.094 1 96.88 35 ILE B CA 1
ATOM 2004 C C . ILE B 1 35 ? 9.477 -16.828 -23.078 1 96.88 35 ILE B C 1
ATOM 2006 O O . ILE B 1 35 ? 10.25 -16.391 -22.234 1 96.88 35 ILE B O 1
ATOM 2010 N N . GLY B 1 36 ? 8.938 -16.141 -24.016 1 96.75 36 GLY B N 1
ATOM 2011 C CA . GLY B 1 36 ? 9.219 -14.711 -24.109 1 96.75 36 GLY B CA 1
ATOM 2012 C C . GLY B 1 36 ? 10.523 -14.398 -24.812 1 96.75 36 GLY B C 1
ATOM 2013 O O . GLY B 1 36 ? 11.039 -15.219 -25.578 1 96.75 36 GLY B O 1
ATOM 2014 N N . THR B 1 37 ? 10.945 -13.172 -24.641 1 97.69 37 THR B N 1
ATOM 2015 C CA . THR B 1 37 ? 12.148 -12.695 -25.312 1 97.69 37 THR B CA 1
ATOM 2016 C C . THR B 1 37 ? 13.117 -12.07 -24.312 1 97.69 37 THR B C 1
ATOM 2018 O O . THR B 1 37 ? 12.703 -11.547 -23.281 1 97.69 37 THR B O 1
ATOM 2021 N N . GLU B 1 38 ? 14.383 -12.156 -24.656 1 97.62 38 GLU B N 1
ATOM 2022 C CA . GLU B 1 38 ? 15.406 -11.5 -23.844 1 97.62 38 GLU B CA 1
ATOM 2023 C C . GLU B 1 38 ? 15.656 -10.078 -24.328 1 97.62 38 GLU B C 1
ATOM 2025 O O . GLU B 1 38 ? 15.758 -9.828 -25.531 1 97.62 38 GLU B O 1
ATOM 2030 N N . GLN B 1 39 ? 15.719 -9.148 -23.406 1 97.94 39 GLN B N 1
ATOM 2031 C CA . GLN B 1 39 ? 15.969 -7.75 -23.719 1 97.94 39 GLN B CA 1
ATOM 2032 C C . GLN B 1 39 ? 16.938 -7.125 -22.719 1 97.94 39 GLN B C 1
ATOM 2034 O O . GLN B 1 39 ? 16.828 -7.383 -21.516 1 97.94 39 GLN B O 1
ATOM 2039 N N . THR B 1 40 ? 17.844 -6.371 -23.203 1 98.25 40 THR B N 1
ATOM 2040 C CA . THR B 1 40 ? 18.781 -5.641 -22.359 1 98.25 40 THR B CA 1
ATOM 2041 C C . THR B 1 40 ? 18.328 -4.199 -22.172 1 98.25 40 THR B C 1
ATOM 2043 O O . THR B 1 40 ? 17.875 -3.557 -23.109 1 98.25 40 THR B O 1
ATOM 2046 N N . PHE B 1 41 ? 18.469 -3.742 -20.984 1 98.25 41 PHE B N 1
ATOM 2047 C CA . PHE B 1 41 ? 18.047 -2.389 -20.625 1 98.25 41 PHE B CA 1
ATOM 2048 C C . PHE B 1 41 ? 19.234 -1.584 -20.094 1 98.25 41 PHE B C 1
ATOM 2050 O O . PHE B 1 41 ? 20.078 -2.113 -19.359 1 98.25 41 PHE B O 1
ATOM 2057 N N . GLN B 1 42 ? 19.219 -0.337 -20.438 1 98.12 42 GLN B N 1
ATOM 2058 C CA . GLN B 1 42 ? 20.281 0.572 -20 1 98.12 42 GLN B CA 1
ATOM 2059 C C . GLN B 1 42 ? 19.828 1.388 -18.797 1 98.12 42 GLN B C 1
ATOM 2061 O O . GLN B 1 42 ? 18.625 1.563 -18.562 1 98.12 42 GLN B O 1
ATOM 2066 N N . PRO B 1 43 ? 20.844 1.862 -18.047 1 97.19 43 PRO B N 1
ATOM 2067 C CA . PRO B 1 43 ? 20.484 2.725 -16.922 1 97.19 43 PRO B CA 1
ATOM 2068 C C . PRO B 1 43 ? 19.609 3.906 -17.328 1 97.19 43 PRO B C 1
ATOM 2070 O O . PRO B 1 43 ? 19.828 4.508 -18.391 1 97.19 43 PRO B O 1
ATOM 2073 N N . GLY B 1 44 ? 18.578 4.117 -16.531 1 97.06 44 GLY B N 1
ATOM 2074 C CA . GLY B 1 44 ? 17.688 5.234 -16.812 1 97.06 44 GLY B CA 1
ATOM 2075 C C . GLY B 1 44 ? 16.422 4.824 -17.547 1 97.06 44 GLY B C 1
ATOM 2076 O O . GLY B 1 44 ? 15.469 5.59 -17.625 1 97.06 44 GLY B O 1
ATOM 2077 N N . THR B 1 45 ? 16.438 3.592 -18.078 1 98.19 45 THR B N 1
ATOM 2078 C CA . THR B 1 45 ? 15.258 3.113 -18.781 1 98.19 45 THR B CA 1
ATOM 2079 C C . THR B 1 45 ? 14.07 3.008 -17.844 1 98.19 45 THR B C 1
ATOM 2081 O O . THR B 1 45 ? 14.203 2.543 -16.703 1 98.19 45 THR B O 1
ATOM 2084 N N . GLU B 1 46 ? 12.914 3.461 -18.297 1 98.38 46 GLU B N 1
ATOM 2085 C CA . GLU B 1 46 ? 11.648 3.324 -17.578 1 98.38 46 GLU B CA 1
ATOM 2086 C C . GLU B 1 46 ? 10.805 2.195 -18.156 1 98.38 46 GLU B C 1
ATOM 2088 O O . GLU B 1 46 ? 10.5 2.189 -19.359 1 98.38 46 GLU B O 1
ATOM 2093 N N . ILE B 1 47 ? 10.477 1.276 -17.375 1 98.31 47 ILE B N 1
ATOM 2094 C CA . ILE B 1 47 ? 9.711 0.118 -17.828 1 98.31 47 ILE B CA 1
ATOM 2095 C C . ILE B 1 47 ? 8.305 0.17 -17.234 1 98.31 47 ILE B C 1
ATOM 2097 O O . ILE B 1 47 ? 8.141 0.207 -16 1 98.31 47 ILE B O 1
ATOM 2101 N N . ASN B 1 48 ? 7.316 0.21 -18.062 1 98.38 48 ASN B N 1
ATOM 2102 C CA . ASN B 1 48 ? 5.914 0.029 -17.703 1 98.38 48 ASN B CA 1
ATOM 2103 C C . ASN B 1 48 ? 5.414 -1.366 -18.062 1 98.38 48 ASN B C 1
ATOM 2105 O O . ASN B 1 48 ? 5.637 -1.838 -19.172 1 98.38 48 ASN B O 1
ATOM 2109 N N . ALA B 1 49 ? 4.762 -2.033 -17.141 1 98.31 49 ALA B N 1
ATOM 2110 C CA . ALA B 1 49 ? 4.277 -3.385 -17.406 1 98.31 49 ALA B CA 1
ATOM 2111 C C . ALA B 1 49 ? 3.252 -3.391 -18.531 1 98.31 49 ALA B C 1
ATOM 2113 O O . ALA B 1 49 ? 3.1 -4.391 -19.234 1 98.31 49 ALA B O 1
ATOM 2114 N N . ILE B 1 50 ? 2.562 -2.281 -18.625 1 98.19 50 ILE B N 1
ATOM 2115 C CA . ILE B 1 50 ? 1.602 -2.113 -19.703 1 98.19 50 ILE B CA 1
ATOM 2116 C C . ILE B 1 50 ? 2.025 -0.948 -20.594 1 98.19 50 ILE B C 1
ATOM 2118 O O . ILE B 1 50 ? 2.137 0.189 -20.125 1 98.19 50 ILE B O 1
ATOM 2122 N N . ARG B 1 51 ? 2.287 -1.222 -21.734 1 94.75 51 ARG B N 1
ATOM 2123 C CA . ARG B 1 51 ? 2.682 -0.234 -22.734 1 94.75 51 ARG B CA 1
ATOM 2124 C C . ARG B 1 51 ? 1.96 -0.473 -24.062 1 94.75 51 ARG B C 1
ATOM 2126 O O . ARG B 1 51 ? 1.951 -1.594 -24.578 1 94.75 51 ARG B O 1
ATOM 2133 N N . ASP B 1 52 ? 1.331 0.544 -24.625 1 92.88 52 ASP B N 1
ATOM 2134 C CA . ASP B 1 52 ? 0.601 0.455 -25.891 1 92.88 52 ASP B CA 1
ATOM 2135 C C . ASP B 1 52 ? -0.4 -0.698 -25.859 1 92.88 52 ASP B C 1
ATOM 2137 O O . ASP B 1 52 ? -0.453 -1.503 -26.797 1 92.88 52 ASP B O 1
ATOM 2141 N N . ASN B 1 53 ? -0.994 -0.937 -24.75 1 91.5 53 ASN B N 1
ATOM 2142 C CA . ASN B 1 53 ? -2.061 -1.903 -24.5 1 91.5 53 ASN B CA 1
ATOM 2143 C C . ASN B 1 53 ? -1.526 -3.332 -24.484 1 91.5 53 ASN B C 1
ATOM 2145 O O . ASN B 1 53 ? -2.299 -4.289 -24.578 1 91.5 53 ASN B O 1
ATOM 2149 N N . GLU B 1 54 ? -0.256 -3.375 -24.516 1 96.81 54 GLU B N 1
ATOM 2150 C CA . GLU B 1 54 ? 0.353 -4.691 -24.359 1 96.81 54 GLU B CA 1
ATOM 2151 C C . GLU B 1 54 ? 0.817 -4.918 -22.922 1 96.81 54 GLU B C 1
ATOM 2153 O O . GLU B 1 54 ? 1.502 -4.07 -22.344 1 96.81 54 GLU B O 1
ATOM 2158 N N . LYS B 1 55 ? 0.41 -5.996 -22.375 1 98.56 55 LYS B N 1
ATOM 2159 C CA . LYS B 1 55 ? 0.78 -6.371 -21.016 1 98.56 55 LYS B CA 1
ATOM 2160 C C . LYS B 1 55 ? 1.961 -7.34 -21.016 1 98.56 55 LYS B C 1
ATOM 2162 O O . LYS B 1 55 ? 1.943 -8.352 -21.719 1 98.56 55 LYS B O 1
ATOM 2167 N N . SER B 1 56 ? 2.98 -7.016 -20.25 1 98.75 56 SER B N 1
ATOM 2168 C CA . SER B 1 56 ? 4.152 -7.887 -20.188 1 98.75 56 SER B CA 1
ATOM 2169 C C . SER B 1 56 ? 4.676 -7.996 -18.75 1 98.75 56 SER B C 1
ATOM 2171 O O . SER B 1 56 ? 4.539 -7.062 -17.969 1 98.75 56 SER B O 1
ATOM 2173 N N . LEU B 1 57 ? 5.227 -9.133 -18.453 1 98.81 57 LEU B N 1
ATOM 2174 C CA . LEU B 1 57 ? 6.039 -9.32 -17.266 1 98.81 57 LEU B CA 1
ATOM 2175 C C . LEU B 1 57 ? 7.523 -9.227 -17.594 1 98.81 57 LEU B C 1
ATOM 2177 O O . LEU B 1 57 ? 7.953 -9.641 -18.672 1 98.81 57 LEU B O 1
ATOM 2181 N N . TYR B 1 58 ? 8.258 -8.742 -16.703 1 98.81 58 TYR B N 1
ATOM 2182 C CA . TYR B 1 58 ? 9.711 -8.617 -16.844 1 98.81 58 TYR B CA 1
ATOM 2183 C C . TYR B 1 58 ? 10.43 -9.398 -15.734 1 98.81 58 TYR B C 1
ATOM 2185 O O . TYR B 1 58 ? 10.227 -9.125 -14.547 1 98.81 58 TYR B O 1
ATOM 2193 N N . LEU B 1 59 ? 11.195 -10.352 -16.094 1 98.69 59 LEU B N 1
ATOM 2194 C CA . LEU B 1 59 ? 11.953 -11.18 -15.164 1 98.69 59 LEU B CA 1
ATOM 2195 C C . LEU B 1 59 ? 13.445 -10.844 -15.234 1 98.69 59 LEU B C 1
ATOM 2197 O O . LEU B 1 59 ? 14.078 -11.031 -16.266 1 98.69 59 LEU B O 1
ATOM 2201 N N . PHE B 1 60 ? 13.969 -10.352 -14.148 1 98.25 60 PHE B N 1
ATOM 2202 C CA . PHE B 1 60 ? 15.391 -10.016 -14.047 1 98.25 60 PHE B CA 1
ATOM 2203 C C . PHE B 1 60 ? 16.109 -11.016 -13.148 1 98.25 60 PHE B C 1
ATOM 2205 O O . PHE B 1 60 ? 15.656 -11.32 -12.047 1 98.25 60 PHE B O 1
ATOM 2212 N N . ALA B 1 61 ? 17.219 -11.508 -13.547 1 96.44 61 ALA B N 1
ATOM 2213 C CA . ALA B 1 61 ? 18.047 -12.367 -12.711 1 96.44 61 ALA B CA 1
ATOM 2214 C C . ALA B 1 61 ? 18.953 -11.547 -11.789 1 96.44 61 ALA B C 1
ATOM 2216 O O . ALA B 1 61 ? 19.359 -12.023 -10.734 1 96.44 61 ALA B O 1
ATOM 2217 N N . GLU B 1 62 ? 19.281 -10.391 -12.195 1 96.06 62 GLU B N 1
ATOM 2218 C CA . GLU B 1 62 ? 20.125 -9.453 -11.453 1 96.06 62 GLU B CA 1
ATOM 2219 C C . GLU B 1 62 ? 19.875 -8.016 -11.898 1 96.06 62 GLU B C 1
ATOM 2221 O O . GLU B 1 62 ? 19.219 -7.777 -12.914 1 96.06 62 GLU B O 1
ATOM 2226 N N . GLY B 1 63 ? 20.469 -7.102 -11.086 1 95.38 63 GLY B N 1
ATOM 2227 C CA . GLY B 1 63 ? 20.359 -5.684 -11.391 1 95.38 63 GLY B CA 1
ATOM 2228 C C . GLY B 1 63 ? 19.953 -4.848 -10.188 1 95.38 63 GLY B C 1
ATOM 2229 O O . GLY B 1 63 ? 19.766 -5.379 -9.094 1 95.38 63 GLY B O 1
ATOM 2230 N N . TYR B 1 64 ? 19.922 -3.568 -10.414 1 95.19 64 TYR B N 1
ATOM 2231 C CA . TYR B 1 64 ? 19.469 -2.588 -9.438 1 95.19 64 TYR B CA 1
ATOM 2232 C C . TYR B 1 64 ? 18.328 -1.743 -10 1 95.19 64 TYR B C 1
ATOM 2234 O O . TYR B 1 64 ? 18.422 -1.208 -11.102 1 95.19 64 TYR B O 1
ATOM 2242 N N . PHE B 1 65 ? 17.219 -1.69 -9.281 1 97.25 65 PHE B N 1
ATOM 2243 C CA . PHE B 1 65 ? 15.992 -1.103 -9.797 1 97.25 65 PHE B CA 1
ATOM 2244 C C . PHE B 1 65 ? 15.359 -0.182 -8.766 1 97.25 65 PHE B C 1
ATOM 2246 O O . PHE B 1 65 ? 15.469 -0.417 -7.559 1 97.25 65 PHE B O 1
ATOM 2253 N N . SER B 1 66 ? 14.672 0.831 -9.234 1 97.31 66 SER B N 1
ATOM 2254 C CA . SER B 1 66 ? 13.789 1.659 -8.422 1 97.31 66 SER B CA 1
ATOM 2255 C C . SER B 1 66 ? 12.359 1.62 -8.938 1 97.31 66 SER B C 1
ATOM 2257 O O . SER B 1 66 ? 12.125 1.712 -10.148 1 97.31 66 SER B O 1
ATOM 2259 N N . VAL B 1 67 ? 11.438 1.34 -8.094 1 98.19 67 VAL B N 1
ATOM 2260 C CA . VAL B 1 67 ? 10.023 1.502 -8.422 1 98.19 67 VAL B CA 1
ATOM 2261 C C . VAL B 1 67 ? 9.602 2.947 -8.172 1 98.19 67 VAL B C 1
ATOM 2263 O O . VAL B 1 67 ? 9.742 3.461 -7.059 1 98.19 67 VAL B O 1
ATOM 2266 N N . ILE B 1 68 ? 9.055 3.582 -9.172 1 98.5 68 ILE B N 1
ATOM 2267 C CA . ILE B 1 68 ? 8.812 5.02 -9.125 1 98.5 68 ILE B CA 1
ATOM 2268 C C . ILE B 1 68 ? 7.328 5.297 -9.336 1 98.5 68 ILE B C 1
ATOM 2270 O O . ILE B 1 68 ? 6.703 4.73 -10.227 1 98.5 68 ILE B O 1
ATOM 2274 N N . ARG B 1 69 ? 6.781 6.074 -8.445 1 98.06 69 ARG B N 1
ATOM 2275 C CA . ARG B 1 69 ? 5.398 6.508 -8.594 1 98.06 69 ARG B CA 1
ATOM 2276 C C . ARG B 1 69 ? 5.238 7.406 -9.82 1 98.06 69 ARG B C 1
ATOM 2278 O O . ARG B 1 69 ? 5.98 8.375 -9.984 1 98.06 69 ARG B O 1
ATOM 2285 N N . ASN B 1 70 ? 4.32 7.16 -10.641 1 97.25 70 ASN B N 1
ATOM 2286 C CA . ASN B 1 70 ? 4.184 7.789 -11.945 1 97.25 70 ASN B CA 1
ATOM 2287 C C . ASN B 1 70 ? 3.812 9.266 -11.82 1 97.25 70 ASN B C 1
ATOM 2289 O O . ASN B 1 70 ? 4.352 10.109 -12.539 1 97.25 70 ASN B O 1
ATOM 2293 N N . ILE B 1 71 ? 3 9.641 -10.914 1 95.44 71 ILE B N 1
ATOM 2294 C CA . ILE B 1 71 ? 2.328 10.938 -10.883 1 95.44 71 ILE B CA 1
ATOM 2295 C C . ILE B 1 71 ? 3.326 12.023 -10.5 1 95.44 71 ILE B C 1
ATOM 2297 O O . ILE B 1 71 ? 3.209 13.172 -10.953 1 95.44 71 ILE B O 1
ATOM 2301 N N . ASP B 1 72 ? 4.383 11.703 -9.766 1 96.5 72 ASP B N 1
ATOM 2302 C CA . ASP B 1 72 ? 5.215 12.789 -9.258 1 96.5 72 ASP B CA 1
ATOM 2303 C C . ASP B 1 72 ? 6.672 12.352 -9.141 1 96.5 72 ASP B C 1
ATOM 2305 O O . ASP B 1 72 ? 7.523 13.125 -8.703 1 96.5 72 ASP B O 1
ATOM 2309 N N . GLY B 1 73 ? 6.938 11.078 -9.398 1 97.38 73 GLY B N 1
ATOM 2310 C CA . GLY B 1 73 ? 8.32 10.633 -9.445 1 97.38 73 GLY B CA 1
ATOM 2311 C C . GLY B 1 73 ? 8.852 10.18 -8.102 1 97.38 73 GLY B C 1
ATOM 2312 O O . GLY B 1 73 ? 10.047 9.922 -7.953 1 97.38 73 GLY B O 1
ATOM 2313 N N . LEU B 1 74 ? 8 10.023 -7.09 1 98 74 LEU B N 1
ATOM 2314 C CA . LEU B 1 74 ? 8.422 9.523 -5.785 1 98 74 LEU B CA 1
ATOM 2315 C C . LEU B 1 74 ? 8.961 8.102 -5.891 1 98 74 LEU B C 1
ATOM 2317 O O . LEU B 1 74 ? 8.352 7.246 -6.531 1 98 74 LEU B O 1
ATOM 2321 N N . VAL B 1 75 ? 10.141 7.867 -5.312 1 97.81 75 VAL B N 1
ATOM 2322 C CA . VAL B 1 75 ? 10.688 6.516 -5.266 1 97.81 75 VAL B CA 1
ATOM 2323 C C . VAL B 1 75 ? 9.969 5.707 -4.184 1 97.81 75 VAL B C 1
ATOM 2325 O O . VAL B 1 75 ? 10.047 6.043 -3 1 97.81 75 VAL B O 1
ATOM 2328 N N . LEU B 1 76 ? 9.375 4.68 -4.609 1 97.19 76 LEU B N 1
ATOM 2329 C CA . LEU B 1 76 ? 8.609 3.836 -3.693 1 97.19 76 LEU B CA 1
ATOM 2330 C C . LEU B 1 76 ? 9.516 2.801 -3.031 1 97.19 76 LEU B C 1
ATOM 2332 O O . LEU B 1 76 ? 9.359 2.506 -1.844 1 97.19 76 LEU B O 1
ATOM 2336 N N . SER B 1 77 ? 10.367 2.271 -3.787 1 94.06 77 SER B N 1
ATOM 2337 C CA . SER B 1 77 ? 11.305 1.265 -3.301 1 94.06 77 SER B CA 1
ATOM 2338 C C . SER B 1 77 ? 12.461 1.072 -4.273 1 94.06 77 SER B C 1
ATOM 2340 O O . SER B 1 77 ? 12.398 1.528 -5.418 1 94.06 77 SER B O 1
ATOM 2342 N N . SER B 1 78 ? 13.477 0.52 -3.721 1 93.56 78 SER B N 1
ATOM 2343 C CA . SER B 1 78 ? 14.594 0.061 -4.535 1 93.56 78 SER B CA 1
ATOM 2344 C C . SER B 1 78 ? 14.945 -1.391 -4.223 1 93.56 78 SER B C 1
ATOM 2346 O O . SER B 1 78 ? 14.828 -1.832 -3.08 1 93.56 78 SER B O 1
ATOM 2348 N N . VAL B 1 79 ? 15.359 -2.092 -5.258 1 92.94 79 VAL B N 1
ATOM 2349 C CA . VAL B 1 79 ? 15.672 -3.504 -5.082 1 92.94 79 VAL B CA 1
ATOM 2350 C C . VAL B 1 79 ? 16.906 -3.863 -5.906 1 92.94 79 VAL B C 1
ATOM 2352 O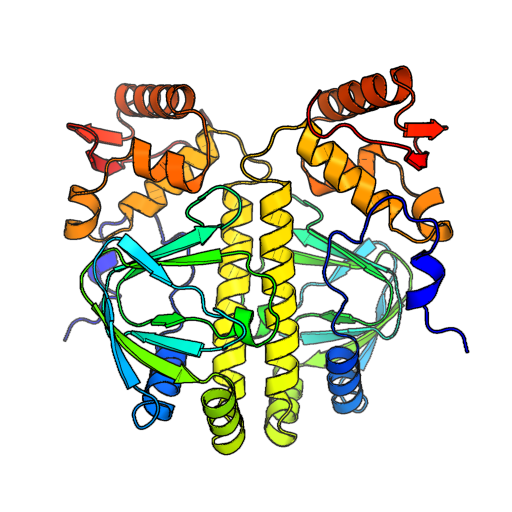 O . VAL B 1 79 ? 17.062 -3.393 -7.035 1 92.94 79 VAL B O 1
ATOM 2355 N N . ARG B 1 80 ? 17.719 -4.672 -5.297 1 92.44 80 ARG B N 1
ATOM 2356 C CA . ARG B 1 80 ? 18.828 -5.273 -6.016 1 92.44 80 ARG B CA 1
ATOM 2357 C C . ARG B 1 80 ? 18.672 -6.789 -6.113 1 92.44 80 ARG B C 1
ATOM 2359 O O . ARG B 1 80 ? 18.266 -7.438 -5.145 1 92.44 80 ARG B O 1
ATOM 2366 N N . GLY B 1 81 ? 19 -7.328 -7.273 1 94.94 81 GLY B N 1
ATOM 2367 C CA . GLY B 1 81 ? 18.906 -8.766 -7.461 1 94.94 81 GLY B CA 1
ATOM 2368 C C . GLY B 1 81 ? 17.734 -9.188 -8.32 1 94.94 81 GLY B C 1
ATOM 2369 O O . GLY B 1 81 ? 17.281 -8.438 -9.188 1 94.94 81 GLY B O 1
ATOM 2370 N N . GLU B 1 82 ? 17.281 -10.422 -8.141 1 97.56 82 GLU B N 1
ATOM 2371 C CA . GLU B 1 82 ? 16.219 -10.992 -8.953 1 97.56 82 GLU B CA 1
ATOM 2372 C C . GLU B 1 82 ? 14.898 -10.258 -8.734 1 97.56 82 GLU B C 1
ATOM 2374 O O . GLU B 1 82 ? 14.594 -9.852 -7.609 1 97.56 82 GLU B O 1
ATOM 2379 N N . LEU B 1 83 ? 14.156 -10.133 -9.781 1 97.56 83 LEU B N 1
ATOM 2380 C CA . LEU B 1 83 ? 12.906 -9.391 -9.703 1 97.56 83 LEU B CA 1
ATOM 2381 C C . LEU B 1 83 ? 11.914 -9.906 -10.742 1 97.56 83 LEU B C 1
ATOM 2383 O O . LEU B 1 83 ? 12.289 -10.18 -11.891 1 97.56 83 LEU B O 1
ATOM 2387 N N . VAL B 1 84 ? 10.703 -10.164 -10.375 1 98.44 84 VAL B N 1
ATOM 2388 C CA . VAL B 1 84 ? 9.578 -10.336 -11.281 1 98.44 84 VAL B CA 1
ATOM 2389 C C . VAL B 1 84 ? 8.664 -9.109 -11.219 1 98.44 84 VAL B C 1
ATOM 2391 O O . VAL B 1 84 ? 8.078 -8.812 -10.172 1 98.44 84 VAL B O 1
ATOM 2394 N N . PHE B 1 85 ? 8.617 -8.391 -12.375 1 98.56 85 PHE B N 1
ATOM 2395 C CA . PHE B 1 85 ? 7.898 -7.117 -12.398 1 98.56 85 PHE B CA 1
ATOM 2396 C C . PHE B 1 85 ? 6.684 -7.199 -13.312 1 98.56 85 PHE B C 1
ATOM 2398 O O . PHE B 1 85 ? 6.758 -7.758 -14.414 1 98.56 85 PHE B O 1
ATOM 2405 N N . GLY B 1 86 ? 5.527 -6.723 -12.758 1 98.69 86 GLY B N 1
ATOM 2406 C CA . GLY B 1 86 ? 4.418 -6.453 -13.664 1 98.69 86 GLY B CA 1
ATOM 2407 C C . GLY B 1 86 ? 3.164 -7.234 -13.312 1 98.69 86 GLY B C 1
ATOM 2408 O O . GLY B 1 86 ? 2.088 -6.957 -13.852 1 98.69 86 GLY B O 1
ATOM 2409 N N . ILE B 1 87 ? 3.209 -8.148 -12.375 1 98.75 87 ILE B N 1
ATOM 2410 C CA . ILE B 1 87 ? 2.102 -9.07 -12.133 1 98.75 87 ILE B CA 1
ATOM 2411 C C . ILE B 1 87 ? 0.88 -8.289 -11.656 1 98.75 87 ILE B C 1
ATOM 2413 O O . ILE B 1 87 ? -0.194 -8.375 -12.258 1 98.75 87 ILE B O 1
ATOM 2417 N N . ALA B 1 88 ? 1.067 -7.516 -10.602 1 98.38 88 ALA B N 1
ATOM 2418 C CA . ALA B 1 88 ? -0.06 -6.789 -10.016 1 98.38 88 ALA B CA 1
ATOM 2419 C C . ALA B 1 88 ? -0.692 -5.848 -11.039 1 98.38 88 ALA B C 1
ATOM 2421 O O . ALA B 1 88 ? -1.918 -5.789 -11.164 1 98.38 88 ALA B O 1
ATOM 2422 N N . GLU B 1 89 ? 0.11 -5.137 -11.789 1 98.12 89 GLU B N 1
ATOM 2423 C CA . GLU B 1 89 ? -0.368 -4.188 -12.789 1 98.12 89 GLU B CA 1
ATOM 2424 C C . GLU B 1 89 ? -1.105 -4.902 -13.914 1 98.12 89 GLU B C 1
ATOM 2426 O O . GLU B 1 89 ? -2.125 -4.41 -14.406 1 98.12 89 GLU B O 1
ATOM 2431 N N . CYS B 1 90 ? -0.607 -6.027 -14.305 1 98.62 90 CYS B N 1
ATOM 2432 C CA . CYS B 1 90 ? -1.227 -6.75 -15.414 1 98.62 90 CYS B CA 1
ATOM 2433 C C . CYS B 1 90 ? -2.543 -7.383 -14.977 1 98.62 90 CYS B C 1
ATOM 2435 O O . CYS B 1 90 ? -3.455 -7.547 -15.789 1 98.62 90 CYS B O 1
ATOM 2437 N N . LEU B 1 91 ? -2.658 -7.746 -13.727 1 98.25 91 LEU B N 1
ATOM 2438 C CA . LEU B 1 91 ? -3.904 -8.297 -13.203 1 98.25 91 LEU B CA 1
ATOM 2439 C C . LEU B 1 91 ? -4.945 -7.203 -13 1 98.25 91 LEU B C 1
ATOM 2441 O O . LEU B 1 91 ? -6.125 -7.402 -13.297 1 98.25 91 LEU B O 1
ATOM 2445 N N . ARG B 1 92 ? -4.492 -6.047 -12.469 1 97.38 92 ARG B N 1
ATOM 2446 C CA . ARG B 1 92 ? -5.344 -4.898 -12.18 1 97.38 92 ARG B CA 1
ATOM 2447 C C . ARG B 1 92 ? -4.68 -3.6 -12.625 1 97.38 92 ARG B C 1
ATOM 2449 O O . ARG B 1 92 ? -4.109 -2.879 -11.805 1 97.38 92 ARG B O 1
ATOM 2456 N N . PRO B 1 93 ? -4.863 -3.252 -13.852 1 96.62 93 PRO B N 1
ATOM 2457 C CA . PRO B 1 93 ? -4.148 -2.102 -14.406 1 96.62 93 PRO B CA 1
ATOM 2458 C C . PRO B 1 93 ? -4.617 -0.773 -13.82 1 96.62 93 PRO B C 1
ATOM 2460 O O . PRO B 1 93 ? -5.816 -0.559 -13.641 1 96.62 93 PRO B O 1
ATOM 2463 N N . ARG B 1 94 ? -3.674 0.111 -13.492 1 94.88 94 ARG B N 1
ATOM 2464 C CA . ARG B 1 94 ? -3.953 1.47 -13.039 1 94.88 94 ARG B CA 1
ATOM 2465 C C . ARG B 1 94 ? -2.904 2.447 -13.555 1 94.88 94 ARG B C 1
ATOM 2467 O O . ARG B 1 94 ? -3.201 3.619 -13.789 1 94.88 94 ARG B O 1
ATOM 2474 N N . GLY B 1 95 ? -1.654 1.929 -13.656 1 95.94 95 GLY B N 1
ATOM 2475 C CA . GLY B 1 95 ? -0.567 2.771 -14.133 1 95.94 95 GLY B CA 1
ATOM 2476 C C . GLY B 1 95 ? 0.002 3.674 -13.055 1 95.94 95 GLY B C 1
ATOM 2477 O O . GLY B 1 95 ? 0.41 4.805 -13.336 1 95.94 95 GLY B O 1
ATOM 2478 N N . GLY B 1 96 ? 0.079 3.195 -11.859 1 95.94 96 GLY B N 1
ATOM 2479 C CA . GLY B 1 96 ? 0.485 4.031 -10.742 1 95.94 96 GLY B CA 1
ATOM 2480 C C . GLY B 1 96 ? 1.99 4.102 -10.57 1 95.94 96 GLY B C 1
ATOM 2481 O O . GLY B 1 96 ? 2.498 4.98 -9.867 1 95.94 96 GLY B O 1
ATOM 2482 N N . TRP B 1 97 ? 2.73 3.162 -11.188 1 97.81 97 TRP B N 1
ATOM 2483 C CA . TRP B 1 97 ? 4.176 3.111 -10.977 1 97.81 97 TRP B CA 1
ATOM 2484 C C . TRP B 1 97 ? 4.879 2.52 -12.195 1 97.81 97 TRP B C 1
ATOM 2486 O O . TRP B 1 97 ? 4.238 1.892 -13.047 1 97.81 97 TRP B O 1
ATOM 2496 N N . PHE B 1 98 ? 6.113 2.775 -12.312 1 98.44 98 PHE B N 1
ATOM 2497 C CA . PHE B 1 98 ? 6.973 2.137 -13.305 1 98.44 98 PHE B CA 1
ATOM 2498 C C . PHE B 1 98 ? 8.305 1.732 -12.68 1 98.44 98 PHE B C 1
ATOM 2500 O O . PHE B 1 98 ? 8.602 2.105 -11.547 1 98.44 98 PHE B O 1
ATOM 2507 N N . LEU B 1 99 ? 9.016 0.886 -13.367 1 98.62 99 LEU B N 1
ATOM 2508 C CA . LEU B 1 99 ? 10.328 0.415 -12.945 1 98.62 99 LEU B CA 1
ATOM 2509 C C . LEU B 1 99 ? 11.438 1.2 -13.641 1 98.62 99 LEU B C 1
ATOM 2511 O O . LEU B 1 99 ? 11.453 1.297 -14.867 1 98.62 99 LEU B O 1
ATOM 2515 N N . LYS B 1 100 ? 12.289 1.809 -12.883 1 98.62 100 LYS B N 1
ATOM 2516 C CA . LYS B 1 100 ? 13.477 2.457 -13.43 1 98.62 100 LYS B CA 1
ATOM 2517 C C . LYS B 1 100 ? 14.711 1.566 -13.289 1 98.62 100 LYS B C 1
ATOM 2519 O O . LYS B 1 100 ? 15.039 1.126 -12.18 1 98.62 100 LYS B O 1
ATOM 2524 N N . VAL B 1 101 ? 15.391 1.281 -14.375 1 98.31 101 VAL B N 1
ATOM 2525 C CA . VAL B 1 101 ? 16.609 0.494 -14.383 1 98.31 101 VAL B CA 1
ATOM 2526 C C . VAL B 1 101 ? 17.797 1.374 -13.984 1 98.31 101 VAL B C 1
ATOM 2528 O O . VAL B 1 101 ? 18.016 2.43 -14.578 1 98.31 101 VAL B O 1
ATOM 2531 N N . GLU B 1 102 ? 18.531 0.924 -12.969 1 95.44 102 GLU B N 1
ATOM 2532 C CA . GLU B 1 102 ? 19.594 1.763 -12.43 1 95.44 102 GLU B CA 1
ATOM 2533 C C . GLU B 1 102 ? 20.969 1.311 -12.938 1 95.44 102 GLU B C 1
ATOM 2535 O O . GLU B 1 102 ? 21.953 2.045 -12.828 1 95.44 102 GLU B O 1
ATOM 2540 N N . GLU B 1 103 ? 21.078 0.12 -13.375 1 95.12 103 GLU B N 1
ATOM 2541 C CA . GLU B 1 103 ? 22.281 -0.417 -13.992 1 95.12 103 GLU B CA 1
ATOM 2542 C C . GLU B 1 103 ? 21.938 -1.325 -15.172 1 95.12 103 GLU B C 1
ATOM 2544 O O . GLU B 1 103 ? 20.812 -1.818 -15.281 1 95.12 103 GLU B O 1
ATOM 2549 N N . THR B 1 104 ? 22.938 -1.475 -16.047 1 97.44 104 THR B N 1
ATOM 2550 C CA . THR B 1 104 ? 22.703 -2.332 -17.203 1 97.44 104 THR B CA 1
ATOM 2551 C C . THR B 1 104 ? 22.312 -3.74 -16.766 1 97.44 104 THR B C 1
ATOM 2553 O O . THR B 1 104 ? 22.984 -4.34 -15.922 1 97.44 104 THR B O 1
ATOM 2556 N N . CYS B 1 105 ? 21.188 -4.207 -17.344 1 97.06 105 CYS B N 1
ATOM 2557 C CA . CYS B 1 105 ? 20.719 -5.539 -16.969 1 97.06 105 CYS B CA 1
ATOM 2558 C C . CYS B 1 105 ? 19.875 -6.148 -18.094 1 97.06 105 CYS B C 1
ATOM 2560 O O . CYS B 1 105 ? 19.516 -5.457 -19.047 1 97.06 105 CYS B O 1
ATOM 2562 N N . THR B 1 106 ? 19.719 -7.418 -17.984 1 97.5 106 THR B N 1
ATOM 2563 C CA . THR B 1 106 ? 18.938 -8.164 -18.969 1 97.5 106 THR B CA 1
ATOM 2564 C C . THR B 1 106 ? 17.719 -8.789 -18.297 1 97.5 106 THR B C 1
ATOM 2566 O O . THR B 1 106 ? 17.797 -9.312 -17.188 1 97.5 106 THR B O 1
ATOM 2569 N N . ALA B 1 107 ? 16.609 -8.727 -19.047 1 98 107 ALA B N 1
ATOM 2570 C CA . ALA B 1 107 ? 15.383 -9.336 -18.547 1 98 107 ALA B CA 1
ATOM 2571 C C . ALA B 1 107 ? 14.797 -10.297 -19.578 1 98 107 ALA B C 1
ATOM 2573 O O . ALA B 1 107 ? 15.039 -10.156 -20.781 1 98 107 ALA B O 1
ATOM 2574 N N . ARG B 1 108 ? 14.156 -11.32 -19.125 1 98.38 108 ARG B N 1
ATOM 2575 C CA . ARG B 1 108 ? 13.188 -12.039 -19.938 1 98.38 108 ARG B CA 1
ATOM 2576 C C . ARG B 1 108 ? 11.836 -11.328 -19.938 1 98.38 108 ARG B C 1
ATOM 2578 O O . ARG B 1 108 ? 11.266 -11.078 -18.875 1 98.38 108 ARG B O 1
ATOM 2585 N N . VAL B 1 109 ? 11.383 -10.922 -21.094 1 98.62 109 VAL B N 1
ATOM 2586 C CA . VAL B 1 109 ? 10.102 -10.242 -21.25 1 98.62 109 VAL B CA 1
ATOM 2587 C C . VAL B 1 109 ? 9.047 -11.227 -21.75 1 98.62 109 VAL B C 1
ATOM 2589 O O . VAL B 1 109 ? 9.203 -11.812 -22.828 1 98.62 109 VAL B O 1
ATOM 2592 N N . VAL B 1 110 ? 8 -11.414 -20.969 1 98.81 110 VAL B N 1
ATOM 2593 C CA . VAL B 1 110 ? 7.004 -12.438 -21.266 1 98.81 110 VAL B CA 1
ATOM 2594 C C . VAL B 1 110 ? 5.625 -11.789 -21.391 1 98.81 110 VAL B C 1
ATOM 2596 O O . VAL B 1 110 ? 5.207 -11.039 -20.5 1 98.81 110 VAL B O 1
ATOM 2599 N N . PRO B 1 111 ? 4.91 -12.008 -22.531 1 98.75 111 PRO B N 1
ATOM 2600 C CA . PRO B 1 111 ? 3.521 -11.547 -22.547 1 98.75 111 PRO B CA 1
ATOM 2601 C C . PRO B 1 111 ? 2.715 -12.055 -21.359 1 98.75 111 PRO B C 1
ATOM 2603 O O . PRO B 1 111 ? 2.795 -13.234 -21 1 98.75 111 PRO B O 1
ATOM 2606 N N . ALA B 1 112 ? 1.972 -11.203 -20.75 1 98.75 112 ALA B N 1
ATOM 2607 C CA . ALA B 1 112 ? 1.297 -11.516 -19.484 1 98.75 112 ALA B CA 1
ATOM 2608 C C . ALA B 1 112 ? 0.335 -12.688 -19.656 1 98.75 112 ALA B C 1
ATOM 2610 O O . ALA B 1 112 ? 0.231 -13.547 -18.781 1 98.75 112 ALA B O 1
ATOM 2611 N N . ASP B 1 113 ? -0.39 -12.688 -20.766 1 98.31 113 ASP B N 1
ATOM 2612 C CA . ASP B 1 113 ? -1.362 -13.75 -21 1 98.31 113 ASP B CA 1
ATOM 2613 C C . ASP B 1 113 ? -0.682 -15.117 -21.016 1 98.31 113 ASP B C 1
ATOM 2615 O O . ASP B 1 113 ? -1.212 -16.094 -20.484 1 98.31 113 ASP B O 1
ATOM 2619 N N . GLN B 1 114 ? 0.445 -15.203 -21.641 1 98.69 114 GLN B N 1
ATOM 2620 C CA . GLN B 1 114 ? 1.202 -16.453 -21.672 1 98.69 114 GLN B CA 1
ATOM 2621 C C . GLN B 1 114 ? 1.691 -16.828 -20.266 1 98.69 114 GLN B C 1
ATOM 2623 O O . GLN B 1 114 ? 1.604 -17.984 -19.859 1 98.69 114 GLN B O 1
ATOM 2628 N N . ALA B 1 115 ? 2.238 -15.867 -19.562 1 98.88 115 ALA B N 1
ATOM 2629 C CA . ALA B 1 115 ? 2.713 -16.109 -18.203 1 98.88 115 ALA B CA 1
ATOM 2630 C C . ALA B 1 115 ? 1.587 -16.641 -17.312 1 98.88 115 ALA B C 1
ATOM 2632 O O . ALA B 1 115 ? 1.762 -17.625 -16.609 1 98.88 115 ALA B O 1
ATOM 2633 N N . PHE B 1 116 ? 0.42 -15.977 -17.406 1 98.75 116 PHE B N 1
ATOM 2634 C CA . PHE B 1 116 ? -0.707 -16.344 -16.562 1 98.75 116 PHE B CA 1
ATOM 2635 C C . PHE B 1 116 ? -1.23 -17.734 -16.922 1 98.75 116 PHE B C 1
ATOM 2637 O O . PHE B 1 116 ? -1.657 -18.484 -16.047 1 98.75 116 PHE B O 1
ATOM 2644 N N . ALA B 1 117 ? -1.198 -18.062 -18.172 1 98.62 117 ALA B N 1
ATOM 2645 C CA . ALA B 1 117 ? -1.567 -19.406 -18.609 1 98.62 117 ALA B CA 1
ATOM 2646 C C . ALA B 1 117 ? -0.646 -20.453 -17.984 1 98.62 117 ALA B C 1
ATOM 2648 O O . ALA B 1 117 ? -1.104 -21.5 -17.531 1 98.62 117 ALA B O 1
ATOM 2649 N N . ILE B 1 118 ? 0.603 -20.188 -17.938 1 98.75 118 ILE B N 1
ATOM 2650 C CA . ILE B 1 118 ? 1.579 -21.109 -17.344 1 98.75 118 ILE B CA 1
ATOM 2651 C C . ILE B 1 118 ? 1.361 -21.188 -15.844 1 98.75 118 ILE B C 1
ATOM 2653 O O . ILE B 1 118 ? 1.433 -22.281 -15.258 1 98.75 118 ILE B O 1
ATOM 2657 N N . PHE B 1 119 ? 1.139 -20 -15.164 1 98.81 119 PHE B N 1
ATOM 2658 C CA . PHE B 1 119 ? 0.837 -20.031 -13.742 1 98.81 119 PHE B CA 1
ATOM 2659 C C . PHE B 1 119 ? -0.353 -20.938 -13.453 1 98.81 119 PHE B C 1
ATOM 2661 O O . PHE B 1 119 ? -0.354 -21.672 -12.469 1 98.81 119 PHE B O 1
ATOM 2668 N N . THR B 1 120 ? -1.383 -20.859 -14.336 1 98.5 120 THR B N 1
ATOM 2669 C CA . THR B 1 120 ? -2.57 -21.688 -14.18 1 98.5 120 THR B CA 1
ATOM 2670 C C . THR B 1 120 ? -2.229 -23.172 -14.398 1 98.5 120 THR B C 1
ATOM 2672 O O . THR B 1 120 ? -2.568 -24.016 -13.578 1 98.5 120 THR B O 1
ATOM 2675 N N . GLN B 1 121 ? -1.529 -23.469 -15.445 1 97.94 121 GLN B N 1
ATOM 2676 C CA . GLN B 1 121 ? -1.195 -24.844 -15.836 1 97.94 121 GLN B CA 1
ATOM 2677 C C . GLN B 1 121 ? -0.321 -25.516 -14.781 1 97.94 121 GLN B C 1
ATOM 2679 O O . GLN B 1 121 ? -0.496 -26.688 -14.492 1 97.94 121 GLN B O 1
ATOM 2684 N N . GLN B 1 122 ? 0.562 -24.766 -14.242 1 98.12 122 GLN B N 1
ATOM 2685 C CA . GLN B 1 122 ? 1.529 -25.344 -13.32 1 98.12 122 GLN B CA 1
ATOM 2686 C C . GLN B 1 122 ? 1.134 -25.078 -11.867 1 98.12 122 GLN B C 1
ATOM 2688 O O . GLN B 1 122 ? 1.916 -25.328 -10.953 1 98.12 122 GLN B O 1
ATOM 2693 N N . GLN B 1 123 ? -0.013 -24.484 -11.617 1 97.81 123 GLN B N 1
ATOM 2694 C CA . GLN B 1 123 ? -0.564 -24.234 -10.297 1 97.81 123 GLN B CA 1
ATOM 2695 C C . GLN B 1 123 ? 0.368 -23.344 -9.477 1 97.81 123 GLN B C 1
ATOM 2697 O O . GLN B 1 123 ? 0.69 -23.672 -8.328 1 97.81 123 GLN B O 1
ATOM 2702 N N . LEU B 1 124 ? 0.723 -22.219 -10.039 1 98.75 124 LEU B N 1
ATOM 2703 C CA . LEU B 1 124 ? 1.728 -21.359 -9.422 1 98.75 124 LEU B CA 1
ATOM 2704 C C . LEU B 1 124 ? 1.095 -20.078 -8.898 1 98.75 124 LEU B C 1
ATOM 2706 O O . LEU B 1 124 ? 1.802 -19.109 -8.57 1 98.75 124 LEU B O 1
ATOM 2710 N N . TRP B 1 125 ? -0.18 -20.047 -8.797 1 98.88 125 TRP B N 1
ATOM 2711 C CA . TRP B 1 125 ? -0.842 -18.828 -8.352 1 98.88 125 TRP B CA 1
ATOM 2712 C C . TRP B 1 125 ? -0.667 -18.625 -6.852 1 98.88 125 TRP B C 1
ATOM 2714 O O . TRP B 1 125 ? -0.758 -17.5 -6.359 1 98.88 125 TRP B O 1
ATOM 2724 N N . GLU B 1 126 ? -0.436 -19.656 -6.121 1 98.75 126 GLU B N 1
ATOM 2725 C CA . GLU B 1 126 ? -0.166 -19.484 -4.695 1 98.75 126 GLU B CA 1
ATOM 2726 C C . GLU B 1 126 ? 1.139 -18.734 -4.469 1 98.75 126 GLU B C 1
ATOM 2728 O O . GLU B 1 126 ? 1.172 -17.75 -3.721 1 98.75 126 GLU B O 1
ATOM 2733 N N . PRO B 1 127 ? 2.252 -19.094 -5.102 1 98.81 127 PRO B N 1
ATOM 2734 C CA . PRO B 1 127 ? 3.459 -18.266 -5.012 1 98.81 127 PRO B CA 1
ATOM 2735 C C . PRO B 1 127 ? 3.227 -16.828 -5.469 1 98.81 127 PRO B C 1
ATOM 2737 O O . PRO B 1 127 ? 3.801 -15.898 -4.898 1 98.81 127 PRO B O 1
ATOM 2740 N N . VAL B 1 128 ? 2.406 -16.641 -6.457 1 98.94 128 VAL B N 1
ATOM 2741 C CA . VAL B 1 128 ? 2.055 -15.305 -6.902 1 98.94 128 VAL B CA 1
ATOM 2742 C C . VAL B 1 128 ? 1.342 -14.555 -5.777 1 98.94 128 VAL B C 1
ATOM 2744 O O . VAL B 1 128 ? 1.685 -13.406 -5.473 1 98.94 128 VAL B O 1
ATOM 2747 N N . ALA B 1 129 ? 0.388 -15.203 -5.184 1 98.94 129 ALA B N 1
ATOM 2748 C CA . ALA B 1 129 ? -0.366 -14.594 -4.09 1 98.94 129 ALA B CA 1
ATOM 2749 C C . ALA B 1 129 ? 0.553 -14.234 -2.93 1 98.94 129 ALA B C 1
ATOM 2751 O O . ALA B 1 129 ? 0.412 -13.164 -2.33 1 98.94 129 ALA B O 1
ATOM 2752 N N . SER B 1 130 ? 1.448 -15.109 -2.633 1 98.81 130 SER B N 1
ATOM 2753 C CA . SER B 1 130 ? 2.416 -14.852 -1.572 1 98.81 130 SER B CA 1
ATOM 2754 C C . SER B 1 130 ? 3.287 -13.641 -1.897 1 98.81 130 SER B C 1
ATOM 2756 O O . SER B 1 130 ? 3.52 -12.789 -1.039 1 98.81 130 SER B O 1
ATOM 2758 N N . LEU B 1 131 ? 3.746 -13.57 -3.061 1 98.75 131 LEU B N 1
ATOM 2759 C CA . LEU B 1 131 ? 4.539 -12.445 -3.533 1 98.75 131 LEU B CA 1
ATOM 2760 C C . LEU B 1 131 ? 3.752 -11.141 -3.426 1 98.75 131 LEU B C 1
ATOM 2762 O O . LEU B 1 131 ? 4.262 -10.141 -2.908 1 98.75 131 LEU B O 1
ATOM 2766 N N . LEU B 1 132 ? 2.525 -11.164 -3.881 1 98.81 132 LEU B N 1
ATOM 2767 C CA . LEU B 1 132 ? 1.68 -9.977 -3.842 1 98.81 132 LEU B CA 1
ATOM 2768 C C . LEU B 1 132 ? 1.374 -9.578 -2.402 1 98.81 132 LEU B C 1
ATOM 2770 O O . LEU B 1 132 ? 1.287 -8.383 -2.092 1 98.81 132 LEU B O 1
ATOM 2774 N N . SER B 1 133 ? 1.189 -10.555 -1.538 1 98.75 133 SER B N 1
ATOM 2775 C CA . SER B 1 133 ? 0.986 -10.266 -0.123 1 98.75 133 SER B CA 1
ATOM 2776 C C . SER B 1 133 ? 2.195 -9.555 0.475 1 98.75 133 SER B C 1
ATOM 2778 O O . SER B 1 133 ? 2.047 -8.664 1.317 1 98.75 133 SER B O 1
ATOM 2780 N N . TRP B 1 134 ? 3.371 -9.953 0.068 1 98.12 134 TRP B N 1
ATOM 2781 C CA . TRP B 1 134 ? 4.586 -9.273 0.508 1 98.12 134 TRP B CA 1
ATOM 2782 C C . TRP B 1 134 ? 4.57 -7.809 0.099 1 98.12 134 TRP B C 1
ATOM 2784 O O . TRP B 1 134 ? 4.891 -6.93 0.903 1 98.12 134 TRP B O 1
ATOM 2794 N N . PHE B 1 135 ? 4.148 -7.512 -1.092 1 98.06 135 PHE B N 1
ATOM 2795 C CA . PHE B 1 135 ? 4.094 -6.133 -1.568 1 98.06 135 PHE B CA 1
ATOM 2796 C C . PHE B 1 135 ? 3.084 -5.324 -0.762 1 98.06 135 PHE B C 1
ATOM 2798 O O . PHE B 1 135 ? 3.291 -4.137 -0.512 1 98.06 135 PHE B O 1
ATOM 2805 N N . ILE B 1 136 ? 1.998 -5.934 -0.413 1 98.06 136 ILE B N 1
ATOM 2806 C CA . ILE B 1 136 ? 1.013 -5.254 0.421 1 98.06 136 ILE B CA 1
ATOM 2807 C C . ILE B 1 136 ? 1.647 -4.863 1.754 1 98.06 136 ILE B C 1
ATOM 2809 O O . ILE B 1 136 ? 1.454 -3.744 2.236 1 98.06 136 ILE B O 1
ATOM 2813 N N . GLN B 1 137 ? 2.432 -5.789 2.311 1 97.44 137 GLN B N 1
ATOM 2814 C CA . GLN B 1 137 ? 3.123 -5.48 3.557 1 97.44 137 GLN B CA 1
ATOM 2815 C C . GLN B 1 137 ? 4.117 -4.336 3.363 1 97.44 137 GLN B C 1
ATOM 2817 O O . GLN B 1 137 ? 4.238 -3.463 4.223 1 97.44 137 GLN B O 1
ATOM 2822 N N . ILE B 1 138 ? 4.793 -4.305 2.266 1 96.19 138 ILE B N 1
ATOM 2823 C CA . ILE B 1 138 ? 5.77 -3.262 1.965 1 96.19 138 ILE B CA 1
ATOM 2824 C C . ILE B 1 138 ? 5.066 -1.91 1.862 1 96.19 138 ILE B C 1
ATOM 2826 O O . ILE B 1 138 ? 5.516 -0.924 2.453 1 96.19 138 ILE B O 1
ATOM 2830 N N . TYR B 1 139 ? 3.973 -1.851 1.176 1 96.69 139 TYR B N 1
ATOM 2831 C CA . TYR B 1 139 ? 3.211 -0.612 1.064 1 96.69 139 TYR B CA 1
ATOM 2832 C C . TYR B 1 139 ? 2.729 -0.143 2.432 1 96.69 139 TYR B C 1
ATOM 2834 O O . TYR B 1 139 ? 2.797 1.048 2.746 1 96.69 139 TYR B O 1
ATOM 2842 N N . SER B 1 140 ? 2.207 -1.104 3.162 1 96.44 140 SER B N 1
ATOM 2843 C CA . SER B 1 140 ? 1.72 -0.778 4.496 1 96.44 140 SER B CA 1
ATOM 2844 C C . SER B 1 140 ? 2.83 -0.199 5.367 1 96.44 140 SER B C 1
ATOM 2846 O O . SER B 1 140 ? 2.637 0.817 6.035 1 96.44 140 SER B O 1
ATOM 2848 N N . LEU B 1 141 ? 3.955 -0.778 5.324 1 95.12 141 LEU B N 1
ATOM 2849 C CA . LEU B 1 141 ? 5.098 -0.34 6.117 1 95.12 141 LEU B CA 1
ATOM 2850 C C . LEU B 1 141 ? 5.594 1.024 5.652 1 95.12 141 LEU B C 1
ATOM 2852 O O . LEU B 1 141 ? 5.883 1.898 6.469 1 95.12 141 LEU B O 1
ATOM 2856 N N . ARG B 1 142 ? 5.676 1.204 4.398 1 94.44 142 ARG B N 1
ATOM 2857 C CA . ARG B 1 142 ? 6.102 2.488 3.852 1 94.44 142 ARG B CA 1
ATOM 2858 C C . ARG B 1 142 ? 5.172 3.611 4.305 1 94.44 142 ARG B C 1
ATOM 2860 O O . ARG B 1 142 ? 5.633 4.691 4.684 1 94.44 142 ARG B O 1
ATOM 2867 N N . GLU B 1 143 ? 3.961 3.322 4.203 1 94.88 143 GLU B N 1
ATOM 2868 C CA . GLU B 1 143 ? 2.996 4.332 4.621 1 94.88 143 GLU B CA 1
ATOM 2869 C C . GLU B 1 143 ? 3.156 4.668 6.102 1 94.88 143 GLU B C 1
ATOM 2871 O O . GLU B 1 143 ? 2.998 5.824 6.504 1 94.88 143 GLU B O 1
ATOM 2876 N N . GLU B 1 144 ? 3.475 3.68 6.906 1 95.25 144 GLU B N 1
ATOM 2877 C CA . GLU B 1 144 ? 3.73 3.914 8.32 1 95.25 144 GLU B CA 1
ATOM 2878 C C . GLU B 1 144 ? 4.898 4.875 8.523 1 95.25 144 GLU B C 1
ATOM 2880 O O . GLU B 1 144 ? 4.938 5.613 9.508 1 95.25 144 GLU B O 1
ATOM 2885 N N . HIS B 1 145 ? 5.758 4.867 7.598 1 94.25 145 HIS B N 1
ATOM 2886 C CA . HIS B 1 145 ? 6.961 5.688 7.703 1 94.25 145 HIS B CA 1
ATOM 2887 C C . HIS B 1 145 ? 6.703 7.105 7.203 1 94.25 145 HIS B C 1
ATOM 2889 O O . HIS B 1 145 ? 7.488 8.016 7.484 1 94.25 145 HIS B O 1
ATOM 2895 N N . LEU B 1 146 ? 5.625 7.285 6.523 1 96.19 146 LEU B N 1
ATOM 2896 C CA . LEU B 1 146 ? 5.527 8.539 5.785 1 96.19 146 LEU B CA 1
ATOM 2897 C C . LEU B 1 146 ? 4.27 9.305 6.176 1 96.19 146 LEU B C 1
ATOM 2899 O O . LEU B 1 146 ? 4.211 10.523 6.023 1 96.19 146 LEU B O 1
ATOM 2903 N N . VAL B 1 147 ? 3.252 8.602 6.566 1 95.75 147 VAL B N 1
ATOM 2904 C CA . VAL B 1 147 ? 1.961 9.234 6.809 1 95.75 147 VAL B CA 1
ATOM 2905 C C . VAL B 1 147 ? 1.731 9.375 8.312 1 95.75 147 VAL B C 1
ATOM 2907 O O . VAL B 1 147 ? 1.856 8.406 9.062 1 95.75 147 VAL B O 1
ATOM 2910 N N . GLY B 1 148 ? 1.402 10.57 8.703 1 92.56 148 GLY B N 1
ATOM 2911 C CA . GLY B 1 148 ? 1.081 10.82 10.102 1 92.56 148 GLY B CA 1
ATOM 2912 C C . GLY B 1 148 ? 2.309 10.938 10.984 1 92.56 148 GLY B C 1
ATOM 2913 O O . GLY B 1 148 ? 2.225 10.75 12.203 1 92.56 148 GLY B O 1
ATOM 2914 N N . VAL B 1 149 ? 3.42 11.133 10.406 1 93.19 149 VAL B N 1
ATOM 2915 C CA . VAL B 1 149 ? 4.656 11.227 11.172 1 93.19 149 VAL B CA 1
ATOM 2916 C C . VAL B 1 149 ? 5.355 12.555 10.875 1 93.19 149 VAL B C 1
ATOM 2918 O O . VAL B 1 149 ? 5.059 13.203 9.875 1 93.19 149 VAL B O 1
ATOM 2921 N N . SER B 1 150 ? 6.227 12.945 11.781 1 93.69 150 SER B N 1
ATOM 2922 C CA . SER B 1 150 ? 6.957 14.195 11.609 1 93.69 150 SER B CA 1
ATOM 2923 C C . SER B 1 150 ? 8.047 14.055 10.547 1 93.69 150 SER B C 1
ATOM 2925 O O . SER B 1 150 ? 8.438 12.945 10.188 1 93.69 150 SER B O 1
ATOM 2927 N N . ALA B 1 151 ? 8.492 15.18 10.102 1 95.44 151 ALA B N 1
ATOM 2928 C CA . ALA B 1 151 ? 9.594 15.195 9.141 1 95.44 151 ALA B CA 1
ATOM 2929 C C . ALA B 1 151 ? 10.82 14.477 9.695 1 95.44 151 ALA B C 1
ATOM 2931 O O . ALA B 1 151 ? 11.508 13.75 8.969 1 95.44 151 ALA B O 1
ATOM 2932 N N . TYR B 1 152 ? 11.133 14.625 10.953 1 96.62 152 TYR B N 1
ATOM 2933 C CA . TYR B 1 152 ? 12.266 13.953 11.57 1 96.62 152 TYR B CA 1
ATOM 2934 C C . TYR B 1 152 ? 12.125 12.438 11.477 1 96.62 152 TYR B C 1
ATOM 2936 O O . TYR B 1 152 ? 13.078 11.742 11.102 1 96.62 152 TYR B O 1
ATOM 2944 N N . VAL B 1 153 ? 10.945 11.977 11.812 1 95.19 153 VAL B N 1
ATOM 2945 C CA . VAL B 1 153 ? 10.719 10.531 11.789 1 95.19 153 VAL B CA 1
ATOM 2946 C C . VAL B 1 153 ? 10.906 10.008 10.367 1 95.19 153 VAL B C 1
ATOM 2948 O O . VAL B 1 153 ? 11.477 8.93 10.164 1 95.19 153 VAL B O 1
ATOM 2951 N N . MET B 1 154 ? 10.43 10.711 9.383 1 96.5 154 MET B N 1
ATOM 2952 C CA . MET B 1 154 ? 10.633 10.336 7.984 1 96.5 154 MET B CA 1
ATOM 2953 C C . MET B 1 154 ? 12.117 10.219 7.664 1 96.5 154 MET B C 1
ATOM 2955 O O . MET B 1 154 ? 12.562 9.211 7.113 1 96.5 154 MET B O 1
ATOM 2959 N N . VAL B 1 155 ? 12.836 11.258 8.031 1 97.25 155 VAL B N 1
ATOM 2960 C CA . VAL B 1 155 ? 14.266 11.305 7.754 1 97.25 155 VAL B CA 1
ATOM 2961 C C . VAL B 1 155 ? 14.977 10.156 8.477 1 97.25 155 VAL B C 1
ATOM 2963 O O . VAL B 1 155 ? 15.797 9.453 7.879 1 97.25 155 VAL B O 1
ATOM 2966 N N . ARG B 1 156 ? 14.641 9.977 9.727 1 95.56 156 ARG B N 1
ATOM 2967 C CA . ARG B 1 156 ? 15.234 8.906 10.523 1 95.56 156 ARG B CA 1
ATOM 2968 C C . ARG B 1 156 ? 15.031 7.551 9.867 1 95.56 156 ARG B C 1
ATOM 2970 O O . ARG B 1 156 ? 15.977 6.777 9.719 1 95.56 156 ARG B O 1
ATOM 2977 N N . ASN B 1 157 ? 13.797 7.281 9.5 1 94.75 157 ASN B N 1
ATOM 2978 C CA . ASN B 1 157 ? 13.477 5.996 8.883 1 94.75 157 ASN B CA 1
ATOM 2979 C C . ASN B 1 157 ? 14.258 5.793 7.586 1 94.75 157 ASN B C 1
ATOM 2981 O O . ASN B 1 157 ? 14.742 4.695 7.309 1 94.75 157 ASN B O 1
ATOM 2985 N N . LYS B 1 158 ? 14.352 6.84 6.785 1 96.19 158 LYS B N 1
ATOM 2986 C CA . LYS B 1 158 ? 15.062 6.719 5.516 1 96.19 158 LYS B CA 1
ATOM 2987 C C . LYS B 1 158 ? 16.562 6.574 5.738 1 96.19 158 LYS B C 1
ATOM 2989 O O . LYS B 1 158 ? 17.25 5.891 4.973 1 96.19 158 LYS B O 1
ATOM 2994 N N . LEU B 1 159 ? 17.125 7.176 6.824 1 95.44 159 LEU B N 1
ATOM 2995 C CA . LEU B 1 159 ? 18.531 6.98 7.191 1 95.44 159 LEU B CA 1
ATOM 2996 C C . LEU B 1 159 ? 18.797 5.527 7.551 1 95.44 159 LEU B C 1
ATOM 2998 O O . LEU B 1 159 ? 19.797 4.945 7.109 1 95.44 159 LEU B O 1
ATOM 3002 N N . ILE B 1 160 ? 17.906 4.973 8.312 1 93.81 160 ILE B N 1
ATOM 3003 C CA . ILE B 1 160 ? 18.047 3.576 8.719 1 93.81 160 ILE B CA 1
ATOM 3004 C C . ILE B 1 160 ? 17.969 2.676 7.488 1 93.81 160 ILE B C 1
ATOM 3006 O O . ILE B 1 160 ? 18.766 1.734 7.355 1 93.81 160 ILE B O 1
ATOM 3010 N N . GLU B 1 161 ? 17.047 2.984 6.645 1 93.38 161 GLU B N 1
ATOM 3011 C CA . GLU B 1 161 ? 16.922 2.234 5.398 1 93.38 161 GLU B CA 1
ATOM 3012 C C . GLU B 1 161 ? 18.219 2.316 4.578 1 93.38 161 GLU B C 1
ATOM 3014 O O . GLU B 1 161 ? 18.703 1.3 4.086 1 93.38 161 GLU B O 1
ATOM 3019 N N . LEU B 1 162 ? 18.719 3.488 4.406 1 93.75 162 LEU B N 1
ATOM 3020 C CA . LEU B 1 162 ? 19.953 3.699 3.645 1 93.75 162 LEU B CA 1
ATOM 3021 C C . LEU B 1 162 ? 21.109 2.949 4.277 1 93.75 162 LEU B C 1
ATOM 3023 O O . LEU B 1 162 ? 21.906 2.32 3.574 1 93.75 162 LEU B O 1
ATOM 3027 N N . HIS B 1 163 ? 21.172 3.021 5.559 1 92.25 163 HIS B N 1
ATOM 3028 C CA . HIS B 1 163 ? 22.25 2.387 6.301 1 92.25 163 HIS B CA 1
ATOM 3029 C C . HIS B 1 163 ? 22.219 0.871 6.137 1 92.25 163 HIS B C 1
ATOM 3031 O O . HIS B 1 163 ? 23.25 0.205 6.266 1 92.25 163 HIS B O 1
ATOM 3037 N N . SER B 1 164 ? 21.047 0.344 5.918 1 88.88 164 SER B N 1
ATOM 3038 C CA . SER B 1 164 ? 20.891 -1.103 5.809 1 88.88 164 SER B CA 1
ATOM 3039 C C . SER B 1 164 ? 21.406 -1.616 4.469 1 88.88 164 SER B C 1
ATOM 3041 O O . SER B 1 164 ? 21.594 -2.822 4.293 1 88.88 164 SER B O 1
ATOM 3043 N N . LEU B 1 165 ? 21.609 -0.725 3.498 1 87.56 165 LEU B N 1
ATOM 3044 C CA . LEU B 1 165 ? 22.125 -1.131 2.193 1 87.56 165 LEU B CA 1
ATOM 3045 C C . LEU B 1 165 ? 23.578 -1.568 2.289 1 87.56 165 LEU B C 1
ATOM 3047 O O . LEU B 1 165 ? 24.312 -1.135 3.188 1 87.56 165 LEU B O 1
ATOM 3051 N N . ALA B 1 166 ? 23.969 -2.422 1.329 1 83.81 166 ALA B N 1
ATOM 3052 C CA . ALA B 1 166 ? 25.375 -2.824 1.247 1 83.81 166 ALA B CA 1
ATOM 3053 C C . ALA B 1 166 ? 26.297 -1.61 1.096 1 83.81 166 ALA B C 1
ATOM 3055 O O . ALA B 1 166 ? 25.953 -0.664 0.377 1 83.81 166 ALA B O 1
ATOM 3056 N N . PRO B 1 167 ? 27.391 -1.68 1.758 1 85.75 167 PRO B N 1
ATOM 3057 C CA . PRO B 1 167 ? 28.312 -0.534 1.735 1 85.75 167 PRO B CA 1
ATOM 3058 C C . PRO B 1 167 ? 28.672 -0.1 0.318 1 85.75 167 PRO B C 1
ATOM 3060 O O . PRO B 1 167 ? 28.812 1.096 0.05 1 85.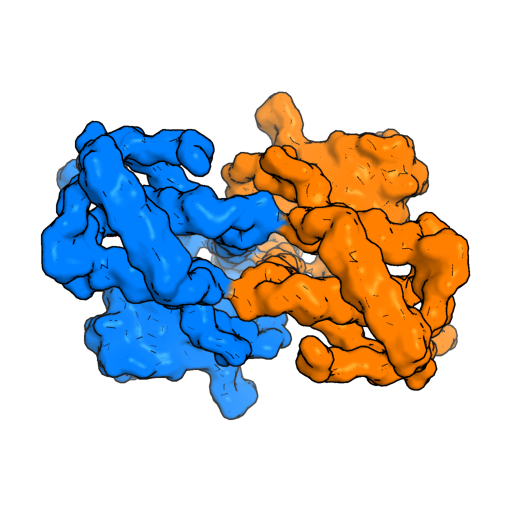75 167 PRO B O 1
ATOM 3063 N N . ASP B 1 168 ? 28.859 -1.011 -0.559 1 85.12 168 ASP B N 1
ATOM 3064 C CA . ASP B 1 168 ? 29.25 -0.697 -1.926 1 85.12 168 ASP B CA 1
ATOM 3065 C C . ASP B 1 168 ? 28.156 0.077 -2.658 1 85.12 168 ASP B C 1
ATOM 3067 O O . ASP B 1 168 ? 28.453 0.842 -3.582 1 85.12 168 ASP B O 1
ATOM 3071 N N . LEU B 1 169 ? 26.953 -0.116 -2.275 1 84.56 169 LEU B N 1
ATOM 3072 C CA . LEU B 1 169 ? 25.828 0.62 -2.854 1 84.56 169 LEU B CA 1
ATOM 3073 C C . LEU B 1 169 ? 25.641 1.957 -2.148 1 84.56 169 LEU B C 1
ATOM 3075 O O . LEU B 1 169 ? 25.453 2.986 -2.801 1 84.56 169 LEU B O 1
ATOM 3079 N N . ARG B 1 170 ? 25.766 1.934 -0.867 1 88.44 170 ARG B N 1
ATOM 3080 C CA . ARG B 1 170 ? 25.5 3.092 -0.022 1 88.44 170 ARG B CA 1
ATOM 3081 C C . ARG B 1 170 ? 26.5 4.207 -0.284 1 88.44 170 ARG B C 1
ATOM 3083 O O . ARG B 1 170 ? 26.141 5.391 -0.244 1 88.44 170 ARG B O 1
ATOM 3090 N N . CYS B 1 171 ? 27.719 3.869 -0.622 1 88.06 171 CYS B N 1
ATOM 3091 C CA . CYS B 1 171 ? 28.797 4.836 -0.735 1 88.06 171 CYS B CA 1
ATOM 3092 C C . CYS B 1 171 ? 28.609 5.734 -1.951 1 88.06 171 CYS B C 1
ATOM 3094 O O . CYS B 1 171 ? 29.25 6.777 -2.07 1 88.06 171 CYS B O 1
ATOM 3096 N N . ASN B 1 172 ? 27.719 5.383 -2.809 1 88.25 172 ASN B N 1
ATOM 3097 C CA . ASN B 1 172 ? 27.5 6.16 -4.023 1 88.25 172 ASN B CA 1
ATOM 3098 C C . ASN B 1 172 ? 26.203 6.945 -3.959 1 88.25 172 ASN B C 1
ATOM 3100 O O . ASN B 1 172 ? 25.828 7.617 -4.922 1 88.25 172 ASN B O 1
ATOM 3104 N N . ILE B 1 173 ? 25.562 6.875 -2.844 1 94.06 173 ILE B N 1
ATOM 3105 C CA . ILE B 1 173 ? 24.25 7.492 -2.738 1 94.06 173 ILE B CA 1
ATOM 3106 C C . ILE B 1 173 ? 24.344 8.742 -1.872 1 94.06 173 ILE B C 1
ATOM 3108 O O . ILE B 1 173 ? 24.875 8.703 -0.761 1 94.06 173 ILE B O 1
ATOM 3112 N N . ASN B 1 174 ? 23.922 9.867 -2.402 1 96.62 174 ASN B N 1
ATOM 3113 C CA . ASN B 1 174 ? 23.781 11.086 -1.605 1 96.62 174 ASN B CA 1
ATOM 3114 C C . ASN B 1 174 ? 22.609 10.977 -0.625 1 96.62 174 ASN B C 1
ATOM 3116 O O . ASN B 1 174 ? 21.469 10.719 -1.029 1 96.62 174 ASN B O 1
ATOM 3120 N N . VAL B 1 175 ? 22.906 11.211 0.618 1 97.38 175 VAL B N 1
ATOM 3121 C CA . VAL B 1 175 ? 21.938 10.977 1.684 1 97.38 175 VAL B CA 1
ATOM 3122 C C . VAL B 1 175 ? 20.734 11.883 1.484 1 97.38 175 VAL B C 1
ATOM 3124 O O . VAL B 1 175 ? 19.594 11.422 1.562 1 97.38 175 VAL B O 1
ATOM 3127 N N . ALA B 1 176 ? 20.938 13.133 1.192 1 97.81 176 ALA B N 1
ATOM 3128 C CA . ALA B 1 176 ? 19.859 14.102 1.039 1 97.81 176 ALA B CA 1
ATOM 3129 C C . ALA B 1 176 ? 18.969 13.742 -0.148 1 97.81 176 ALA B C 1
ATOM 3131 O O . ALA B 1 176 ? 17.734 13.797 -0.052 1 97.81 176 ALA B O 1
ATOM 3132 N N . ASP B 1 177 ? 19.578 13.312 -1.219 1 97.38 177 ASP B N 1
ATOM 3133 C CA . ASP B 1 177 ? 18.828 12.914 -2.404 1 97.38 177 ASP B CA 1
ATOM 3134 C C . ASP B 1 177 ? 17.984 11.664 -2.125 1 97.38 177 ASP B C 1
ATOM 3136 O O . ASP B 1 177 ? 16.828 11.602 -2.516 1 97.38 177 ASP B O 1
ATOM 3140 N N . PHE B 1 178 ? 18.625 10.734 -1.446 1 97.5 178 PHE B N 1
ATOM 3141 C CA . PHE B 1 178 ? 17.953 9.492 -1.092 1 97.5 178 PHE B CA 1
ATOM 3142 C C . PHE B 1 178 ? 16.672 9.781 -0.298 1 97.5 178 PHE B C 1
ATOM 3144 O O . PHE B 1 178 ? 15.609 9.242 -0.605 1 97.5 178 PHE B O 1
ATOM 3151 N N . ILE B 1 179 ? 16.781 10.609 0.663 1 98 179 ILE B N 1
ATOM 3152 C CA . ILE B 1 179 ? 15.672 10.953 1.537 1 98 179 ILE B CA 1
ATOM 3153 C C . ILE B 1 179 ? 14.617 11.734 0.754 1 98 179 ILE B C 1
ATOM 3155 O O . ILE B 1 179 ? 13.43 11.422 0.82 1 98 179 ILE B O 1
ATOM 3159 N N . GLN B 1 180 ? 15.039 12.68 0.006 1 98.12 180 GLN B N 1
ATOM 3160 C CA . GLN B 1 180 ? 14.125 13.562 -0.713 1 98.12 180 GLN B CA 1
ATOM 3161 C C . GLN B 1 180 ? 13.32 12.781 -1.748 1 98.12 180 GLN B C 1
ATOM 3163 O O . GLN B 1 180 ? 12.102 12.969 -1.866 1 98.12 180 GLN B O 1
ATOM 3168 N N . GLU B 1 181 ? 13.938 11.914 -2.475 1 97.56 181 GLU B N 1
ATOM 3169 C CA . GLU B 1 181 ? 13.289 11.141 -3.529 1 97.56 181 GLU B CA 1
ATOM 3170 C C . GLU B 1 181 ? 12.242 10.195 -2.951 1 97.56 181 GLU B C 1
ATOM 3172 O O . GLU B 1 181 ? 11.336 9.75 -3.662 1 97.56 181 GLU B O 1
ATOM 3177 N N . ARG B 1 182 ? 12.32 9.922 -1.645 1 97.62 182 ARG B N 1
ATOM 3178 C CA . ARG B 1 182 ? 11.477 8.898 -1.053 1 97.62 182 ARG B CA 1
ATOM 3179 C C . ARG B 1 182 ? 10.453 9.508 -0.099 1 97.62 182 ARG B C 1
ATOM 3181 O O . ARG B 1 182 ? 9.555 8.82 0.386 1 97.62 182 ARG B O 1
ATOM 3188 N N . THR B 1 183 ? 10.562 10.812 0.187 1 97 183 THR B N 1
ATOM 3189 C CA . THR B 1 183 ? 9.664 11.43 1.154 1 97 183 THR B CA 1
ATOM 3190 C C . THR B 1 183 ? 8.992 12.664 0.554 1 97 183 THR B C 1
ATOM 3192 O O . THR B 1 183 ? 7.969 13.125 1.064 1 97 183 THR B O 1
ATOM 3195 N N . GLN B 1 184 ? 9.633 13.305 -0.408 1 93.75 184 GLN B N 1
ATOM 3196 C CA . GLN B 1 184 ? 9.219 14.555 -1.046 1 93.75 184 GLN B CA 1
ATOM 3197 C C . GLN B 1 184 ? 9.258 15.711 -0.057 1 93.75 184 GLN B C 1
ATOM 3199 O O . GLN B 1 184 ? 8.562 16.719 -0.236 1 93.75 184 GLN B O 1
ATOM 3204 N N . LEU B 1 185 ? 9.992 15.523 1.026 1 96.25 185 LEU B N 1
ATOM 3205 C CA . LEU B 1 185 ? 10.289 16.641 1.912 1 96.25 185 LEU B CA 1
ATOM 3206 C C . LEU B 1 185 ? 11.109 17.703 1.188 1 96.25 185 LEU B C 1
ATOM 3208 O O . LEU B 1 185 ? 11.852 17.391 0.249 1 96.25 185 LEU B O 1
ATOM 3212 N N . ALA B 1 186 ? 10.922 18.922 1.652 1 96.25 186 ALA B N 1
ATOM 3213 C CA . ALA B 1 186 ? 11.773 19.969 1.121 1 96.25 186 ALA B CA 1
ATOM 3214 C C . ALA B 1 186 ? 13.234 19.734 1.473 1 96.25 186 ALA B C 1
ATOM 3216 O O . ALA B 1 186 ? 13.547 19.281 2.576 1 96.25 186 ALA B O 1
ATOM 3217 N N . ARG B 1 187 ? 14.109 20.062 0.518 1 96.38 187 ARG B N 1
ATOM 3218 C CA . ARG B 1 187 ? 15.539 19.859 0.721 1 96.38 187 ARG B CA 1
ATOM 3219 C C . ARG B 1 187 ? 16.031 20.625 1.938 1 96.38 187 ARG B C 1
ATOM 3221 O O . ARG B 1 187 ? 16.875 20.141 2.693 1 96.38 187 ARG B O 1
ATOM 3228 N N . SER B 1 188 ? 15.516 21.828 2.125 1 97.62 188 SER B N 1
ATOM 3229 C CA . SER B 1 188 ? 15.914 22.656 3.262 1 97.62 188 SER B CA 1
ATOM 3230 C C . SER B 1 188 ? 15.586 21.969 4.586 1 97.62 188 SER B C 1
ATOM 3232 O O . SER B 1 188 ? 16.406 21.969 5.504 1 97.62 188 SER B O 1
ATOM 3234 N N . THR B 1 189 ? 14.445 21.359 4.715 1 97.44 189 THR B N 1
ATOM 3235 C CA . THR B 1 189 ? 14.016 20.625 5.902 1 97.44 189 THR B CA 1
ATOM 3236 C C . THR B 1 189 ? 14.906 19.422 6.156 1 97.44 189 THR B C 1
ATOM 3238 O O . THR B 1 189 ? 15.336 19.188 7.285 1 97.44 189 THR B O 1
ATOM 3241 N N . ILE B 1 190 ? 15.203 18.719 5.098 1 98.25 190 ILE B N 1
ATOM 3242 C CA . ILE B 1 190 ? 16.062 17.531 5.195 1 98.25 190 ILE B CA 1
ATOM 3243 C C . ILE B 1 190 ? 17.453 17.953 5.695 1 98.25 190 ILE B C 1
ATOM 3245 O O . ILE B 1 190 ? 17.969 17.359 6.648 1 98.25 190 ILE B O 1
ATOM 3249 N N . MET B 1 191 ? 17.969 18.984 5.098 1 97.75 191 MET B N 1
ATOM 3250 C CA . MET B 1 191 ? 19.312 19.453 5.434 1 97.75 191 MET B CA 1
ATOM 3251 C C . MET B 1 191 ? 19.359 19.953 6.871 1 97.75 191 MET B C 1
ATOM 3253 O O . MET B 1 191 ? 20.359 19.734 7.57 1 97.75 191 MET B O 1
ATOM 3257 N N . ALA B 1 192 ? 18.312 20.609 7.277 1 97.88 192 ALA B N 1
ATOM 3258 C CA . ALA B 1 192 ? 18.25 21.094 8.656 1 97.88 192 ALA B CA 1
ATOM 3259 C C . ALA B 1 192 ? 18.281 19.938 9.648 1 97.88 192 ALA B C 1
ATOM 3261 O O . ALA B 1 192 ? 19.047 19.969 10.617 1 97.88 192 ALA B O 1
ATOM 3262 N N . ILE B 1 193 ? 17.531 18.906 9.406 1 97.69 193 ILE B N 1
ATOM 3263 C CA . ILE B 1 193 ? 17.469 17.75 10.289 1 97.69 193 ILE B CA 1
ATOM 3264 C C . ILE B 1 193 ? 18.812 17.016 10.281 1 97.69 193 ILE B C 1
ATOM 3266 O O . ILE B 1 193 ? 19.328 16.656 11.336 1 97.69 193 ILE B O 1
ATOM 3270 N N . LEU B 1 194 ? 19.391 16.812 9.094 1 97.06 194 LEU B N 1
ATOM 3271 C CA . LEU B 1 194 ? 20.688 16.156 8.984 1 97.06 194 LEU B CA 1
ATOM 3272 C C . LEU B 1 194 ? 21.766 16.969 9.711 1 97.06 194 LEU B C 1
ATOM 3274 O O . LEU B 1 194 ? 22.656 16.391 10.336 1 97.06 194 LEU B O 1
ATOM 3278 N N . GLY B 1 195 ? 21.656 18.297 9.539 1 96.69 195 GLY B N 1
ATOM 3279 C CA . GLY B 1 195 ? 22.594 19.172 10.258 1 96.69 195 GLY B CA 1
ATOM 3280 C C . GLY B 1 195 ? 22.516 18.984 11.766 1 96.69 195 GLY B C 1
ATOM 3281 O O . GLY B 1 195 ? 23.562 18.906 12.43 1 96.69 195 GLY B O 1
ATOM 3282 N N . GLU B 1 196 ? 21.312 18.891 12.297 1 96.06 196 GLU B N 1
ATOM 3283 C CA . GLU B 1 196 ? 21.109 18.672 13.727 1 96.06 196 GLU B CA 1
ATOM 3284 C C . GLU B 1 196 ? 21.656 17.312 14.164 1 96.06 196 GLU B C 1
ATOM 3286 O O . GLU B 1 196 ? 22.281 17.203 15.227 1 96.06 196 GLU B O 1
ATOM 3291 N N . LEU B 1 197 ? 21.422 16.328 13.383 1 95.62 197 LEU B N 1
ATOM 3292 C CA . LEU B 1 197 ? 21.875 14.977 13.695 1 95.62 197 LEU B CA 1
ATOM 3293 C C . LEU B 1 197 ? 23.406 14.906 13.664 1 95.62 197 LEU B C 1
ATOM 3295 O O . LEU B 1 197 ? 24 14.219 14.492 1 95.62 197 LEU B O 1
ATOM 3299 N N . ARG B 1 198 ? 24.016 15.578 12.773 1 94.94 198 ARG B N 1
ATOM 3300 C CA . ARG B 1 198 ? 25.469 15.633 12.695 1 94.94 198 ARG B CA 1
ATOM 3301 C C . ARG B 1 198 ? 26.062 16.359 13.898 1 94.94 198 ARG B C 1
ATOM 3303 O O . ARG B 1 198 ? 27.047 15.891 14.492 1 94.94 198 ARG B O 1
ATOM 3310 N N . ARG B 1 199 ? 25.453 17.5 14.203 1 94.56 199 ARG B N 1
ATOM 3311 C CA . ARG B 1 199 ? 25.922 18.281 15.352 1 94.56 199 ARG B CA 1
ATOM 3312 C C . ARG B 1 199 ? 25.828 17.469 16.641 1 94.56 199 ARG B C 1
ATOM 3314 O O . ARG B 1 199 ? 26.703 17.562 17.5 1 94.56 199 ARG B O 1
ATOM 3321 N N . GLY B 1 200 ? 24.812 16.703 16.719 1 93.31 200 GLY B N 1
ATOM 3322 C CA . GLY B 1 200 ? 24.625 15.875 17.906 1 93.31 200 GLY B CA 1
ATOM 3323 C C . GLY B 1 200 ? 25.438 14.594 17.875 1 93.31 200 GLY B C 1
ATOM 3324 O O . GLY B 1 200 ? 25.359 13.781 18.797 1 93.31 200 GLY B O 1
ATOM 3325 N N . ASP B 1 201 ? 26.141 14.328 16.828 1 93.25 201 ASP B N 1
ATOM 3326 C CA . ASP B 1 201 ? 27 13.172 16.641 1 93.25 201 ASP B CA 1
ATOM 3327 C C . ASP B 1 201 ? 26.188 11.883 16.547 1 93.25 201 ASP B C 1
ATOM 3329 O O . ASP B 1 201 ? 26.609 10.836 17.031 1 93.25 201 ASP B O 1
ATOM 3333 N N . TYR B 1 202 ? 24.984 12.023 15.984 1 94.25 202 TYR B N 1
ATOM 3334 C CA . TYR B 1 202 ? 24.125 10.859 15.82 1 94.25 202 TYR B CA 1
ATOM 3335 C C . TYR B 1 202 ? 24.438 10.141 14.508 1 94.25 202 TYR B C 1
ATOM 3337 O O . TYR B 1 202 ? 24.172 8.945 14.367 1 94.25 202 TYR B O 1
ATOM 3345 N N . VAL B 1 203 ? 24.906 10.93 13.562 1 95.31 203 VAL B N 1
ATOM 3346 C CA . VAL B 1 203 ? 25.25 10.367 12.258 1 95.31 203 VAL B CA 1
ATOM 3347 C C . VAL B 1 203 ? 26.594 10.922 11.797 1 95.31 203 VAL B C 1
ATOM 3349 O O . VAL B 1 203 ? 27.031 11.984 12.25 1 95.31 203 VAL B O 1
ATOM 3352 N N . GLU B 1 204 ? 27.234 10.164 11 1 94.81 204 GLU B N 1
ATOM 3353 C CA . GLU B 1 204 ? 28.453 10.602 10.32 1 94.81 204 GLU B CA 1
ATOM 3354 C C . GLU B 1 204 ? 28.234 10.688 8.812 1 94.81 204 GLU B C 1
ATOM 3356 O O . GLU B 1 204 ? 28.016 9.672 8.148 1 94.81 204 GLU B O 1
ATOM 3361 N N . ILE B 1 205 ? 28.266 11.891 8.305 1 95.12 205 ILE B N 1
ATOM 3362 C CA . ILE B 1 205 ? 28.062 12.148 6.883 1 95.12 205 ILE B CA 1
ATOM 3363 C C . ILE B 1 205 ? 29.25 12.953 6.344 1 95.12 205 ILE B C 1
ATOM 3365 O O . ILE B 1 205 ? 29.625 13.977 6.91 1 95.12 205 ILE B O 1
ATOM 3369 N N . LYS B 1 206 ? 29.859 12.453 5.297 1 93.81 206 LYS B N 1
ATOM 3370 C CA . LYS B 1 206 ? 30.953 13.141 4.629 1 93.81 206 LYS B CA 1
ATOM 3371 C C . LYS B 1 206 ? 30.672 13.32 3.143 1 93.81 206 LYS B C 1
ATOM 3373 O O . LYS B 1 206 ? 30.391 12.352 2.438 1 93.81 206 LYS B O 1
ATOM 3378 N N . ARG B 1 207 ? 30.75 14.516 2.701 1 94.19 207 ARG B N 1
ATOM 3379 C CA . ARG B 1 207 ? 30.484 14.852 1.306 1 94.19 207 ARG B CA 1
ATOM 3380 C C . ARG B 1 207 ? 29.156 14.273 0.835 1 94.19 207 ARG B C 1
ATOM 3382 O O . ARG B 1 207 ? 29.094 13.656 -0.229 1 94.19 207 ARG B O 1
ATOM 3389 N N . GLY B 1 208 ? 28.188 14.195 1.681 1 95 208 GLY B N 1
ATOM 3390 C CA . GLY B 1 208 ? 26.828 13.805 1.34 1 95 208 GLY B CA 1
ATOM 3391 C C . GLY B 1 208 ? 26.578 12.312 1.449 1 95 208 GLY B C 1
ATOM 3392 O O . GLY B 1 208 ? 25.484 11.836 1.19 1 95 208 GLY B O 1
ATOM 3393 N N . LYS B 1 209 ? 27.656 11.602 1.889 1 95.88 209 LYS B N 1
ATOM 3394 C CA . LYS B 1 209 ? 27.547 10.148 1.985 1 95.88 209 LYS B CA 1
ATOM 3395 C C . LYS B 1 209 ? 27.422 9.703 3.439 1 95.88 209 LYS B C 1
ATOM 3397 O O . LYS B 1 209 ? 28.172 10.164 4.301 1 95.88 209 LYS B O 1
ATOM 3402 N N . LEU B 1 210 ? 26.469 8.797 3.666 1 94.31 210 LEU B N 1
ATOM 3403 C CA . LEU B 1 210 ? 26.266 8.281 5.016 1 94.31 210 LEU B CA 1
ATOM 3404 C C . LEU B 1 210 ? 27.328 7.254 5.375 1 94.31 210 LEU B C 1
ATOM 3406 O O . LEU B 1 210 ? 27.422 6.207 4.734 1 94.31 210 LEU B O 1
ATOM 3410 N N . LEU B 1 211 ? 28.094 7.516 6.387 1 92.5 211 LEU B N 1
ATOM 3411 C CA . LEU B 1 211 ? 29.172 6.625 6.797 1 92.5 211 LEU B CA 1
ATOM 3412 C C . LEU B 1 211 ? 28.75 5.754 7.973 1 92.5 211 LEU B C 1
ATOM 3414 O O . LEU B 1 211 ? 29.062 4.562 8.016 1 92.5 211 LEU B O 1
ATOM 3418 N N . ALA B 1 212 ? 28.031 6.391 8.883 1 91.12 212 ALA B N 1
ATOM 3419 C CA . ALA B 1 212 ? 27.641 5.641 10.078 1 91.12 212 ALA B CA 1
ATOM 3420 C C . ALA B 1 212 ? 26.438 6.277 10.766 1 91.12 212 ALA B C 1
ATOM 3422 O O . ALA B 1 212 ? 26.203 7.48 10.625 1 91.12 212 ALA B O 1
ATOM 3423 N N . ILE B 1 213 ? 25.703 5.359 11.367 1 91.81 213 ILE B N 1
ATOM 3424 C CA . ILE B 1 213 ? 24.625 5.789 12.266 1 91.81 213 ILE B CA 1
ATOM 3425 C C . ILE B 1 213 ? 24.922 5.309 13.688 1 91.81 213 ILE B C 1
ATOM 3427 O O . ILE B 1 213 ? 25.234 4.133 13.898 1 91.81 213 ILE B O 1
ATOM 3431 N N . LYS B 1 214 ? 24.969 6.09 14.539 1 87.38 214 LYS B N 1
ATOM 3432 C CA . LYS B 1 214 ? 25.156 5.672 15.93 1 87.38 214 LYS B CA 1
ATOM 3433 C C . LYS B 1 214 ? 23.812 5.406 16.594 1 87.38 214 LYS B C 1
ATOM 3435 O O . LYS B 1 214 ? 23.125 4.43 16.281 1 87.38 214 LYS B O 1
ATOM 3440 N N . LEU B 1 215 ? 23.234 6.312 17.375 1 83.88 215 LEU B N 1
ATOM 3441 C CA . LEU B 1 215 ? 21.906 6.164 17.984 1 83.88 215 LEU B CA 1
ATOM 3442 C C . LEU B 1 215 ? 21.016 7.344 17.641 1 83.88 215 LEU B C 1
ATOM 3444 O O . LEU B 1 215 ? 21.281 8.477 18.047 1 83.88 215 LEU B O 1
ATOM 3448 N N . LEU B 1 216 ? 20.078 6.965 16.859 1 88.31 216 LEU B N 1
ATOM 3449 C CA . LEU B 1 216 ? 19.141 8.031 16.484 1 88.31 216 LEU B CA 1
ATOM 3450 C C . LEU B 1 216 ? 18.047 8.18 17.531 1 88.31 216 LEU B C 1
ATOM 3452 O O . LEU B 1 216 ? 17.359 7.211 17.859 1 88.31 216 LEU B O 1
ATOM 3456 N N . PRO B 1 217 ? 17.922 9.312 18.094 1 83.44 217 PRO B N 1
ATOM 3457 C CA . PRO B 1 217 ? 16.828 9.5 19.047 1 83.44 217 PRO B CA 1
ATOM 3458 C C . PRO B 1 217 ? 15.453 9.242 18.438 1 83.44 217 PRO B C 1
ATOM 3460 O O . PRO B 1 217 ? 15.266 9.43 17.234 1 83.44 217 PRO B O 1
ATOM 3463 N N . LYS B 1 218 ? 14.523 8.766 19.188 1 72.19 218 LYS B N 1
ATOM 3464 C CA . LYS B 1 218 ? 13.164 8.523 18.703 1 72.19 218 LYS B CA 1
ATOM 3465 C C . LYS B 1 218 ? 12.438 9.836 18.422 1 72.19 218 LYS B C 1
ATOM 3467 O O . LYS B 1 218 ? 11.68 9.938 17.453 1 72.19 218 LYS B O 1
ATOM 3472 N N . GLU B 1 219 ? 12.578 10.789 19.391 1 69.81 219 GLU B N 1
ATOM 3473 C CA . GLU B 1 219 ? 12.031 12.133 19.234 1 69.81 219 GLU B CA 1
ATOM 3474 C C . GLU B 1 219 ? 13.031 13.188 19.688 1 69.81 219 GLU B C 1
ATOM 3476 O O . GLU B 1 219 ? 13.852 12.938 20.578 1 69.81 219 GLU B O 1
ATOM 3481 N N . TYR B 1 220 ? 13.305 14.227 18.812 1 62.69 220 TYR B N 1
ATOM 3482 C CA . TYR B 1 220 ? 14.172 15.266 19.359 1 62.69 220 TYR B CA 1
ATOM 3483 C C . TYR B 1 220 ? 13.539 16.641 19.219 1 62.69 220 TYR B C 1
ATOM 3485 O O . TYR B 1 220 ? 12.688 16.859 18.344 1 62.69 220 TYR B O 1
#